Protein 5UEL (pdb70)

Structure (mmCIF, N/CA/C/O backbone):
data_5UEL
#
_entry.id   5UEL
#
_cell.length_a   60.218
_cell.length_b   82.499
_cell.length_c   117.211
_cell.angle_alpha   90.00
_cell.angle_beta   90.00
_cell.angle_gamma   90.00
#
_symmetry.space_group_name_H-M   'P 21 21 21'
#
loop_
_entity.id
_entity.type
_entity.pdbx_description
1 polymer '354NC102 Fab Heavy Chain'
2 polymer '354NC102 Fab Light Chain'
3 non-polymer 'SULFATE ION'
4 water water
#
loop_
_atom_site.group_PDB
_atom_site.id
_atom_site.type_symbol
_atom_site.label_atom_id
_atom_site.label_alt_id
_atom_site.label_comp_id
_atom_site.label_asym_id
_atom_site.label_entity_id
_atom_site.label_seq_id
_atom_site.pdbx_PDB_ins_code
_atom_site.Cartn_x
_atom_site.Cartn_y
_atom_site.Cartn_z
_atom_site.occupancy
_atom_site.B_iso_or_equiv
_atom_site.auth_seq_id
_atom_site.auth_comp_id
_atom_site.auth_asym_id
_atom_site.auth_atom_id
_atom_site.pdbx_PDB_model_num
ATOM 1 N N . GLN A 1 1 ? -23.590 17.337 -19.289 1.00 41.30 1 GLN H N 1
ATOM 2 C CA . GLN A 1 1 ? -22.434 17.030 -20.115 1.00 31.03 1 GLN H CA 1
ATOM 3 C C . GLN A 1 1 ? -21.442 18.198 -20.134 1.00 24.82 1 GLN H C 1
ATOM 4 O O . GLN A 1 1 ? -20.904 18.545 -21.180 1.00 25.05 1 GLN H O 1
ATOM 10 N N . VAL A 1 2 ? -21.327 18.752 -18.947 1.00 21.45 2 VAL H N 1
ATOM 11 C CA . VAL A 1 2 ? -20.252 19.729 -18.768 1.00 21.39 2 VAL H CA 1
ATOM 12 C C . VAL A 1 2 ? -18.935 18.980 -18.693 1.00 18.78 2 VAL H C 1
ATOM 13 O O . VAL A 1 2 ? -18.752 18.151 -17.808 1.00 19.41 2 VAL H O 1
ATOM 17 N N . ARG A 1 3 ? -18.018 19.258 -19.617 1.00 15.79 3 ARG H N 1
ATOM 18 C CA . ARG A 1 3 ? -16.787 18.482 -19.658 1.00 16.22 3 ARG H CA 1
ATOM 19 C C . ARG A 1 3 ? -15.664 19.223 -20.355 1.00 15.45 3 ARG H C 1
ATOM 20 O O . ARG A 1 3 ? -15.884 20.166 -21.115 1.00 15.56 3 ARG H O 1
ATOM 28 N N . LEU A 1 4 ? -14.451 18.775 -20.058 1.00 11.56 4 LEU H N 1
ATOM 29 C CA . LEU A 1 4 ? -13.241 19.234 -20.725 1.00 10.83 4 LEU H CA 1
ATOM 30 C C . LEU A 1 4 ? -12.566 18.002 -21.289 1.00 11.05 4 LEU H C 1
ATOM 31 O O . LEU A 1 4 ? -12.318 17.052 -20.546 1.00 14.80 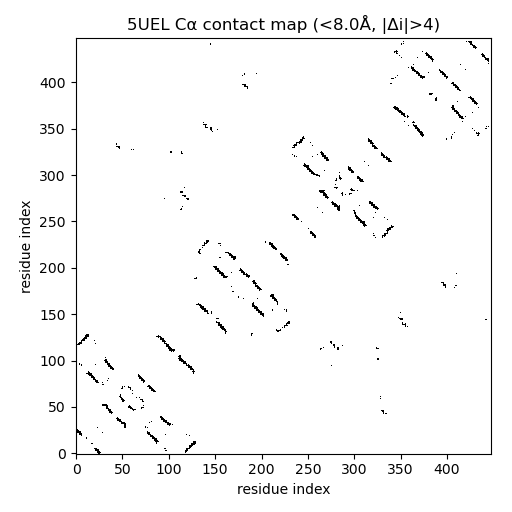4 LEU H O 1
ATOM 36 N N . VAL A 1 5 ? -12.279 18.012 -22.588 1.00 10.51 5 VAL H N 1
ATOM 37 C CA . VAL A 1 5 ? -11.697 16.844 -23.256 1.00 11.03 5 VAL H CA 1
ATOM 38 C C . VAL A 1 5 ? -10.326 17.210 -23.801 1.00 12.63 5 VAL H C 1
ATOM 39 O O . VAL A 1 5 ? -10.196 18.129 -24.604 1.00 12.10 5 VAL H O 1
ATOM 43 N N . GLN A 1 6 ? -9.303 16.499 -23.336 1.00 12.41 6 GLN H N 1
ATOM 44 C CA . GLN A 1 6 ? -7.927 16.785 -23.713 1.00 11.15 6 GLN H CA 1
ATOM 45 C C . GLN A 1 6 ? -7.429 15.888 -24.829 1.00 12.26 6 GLN H C 1
ATOM 46 O O . GLN A 1 6 ? -7.994 14.818 -25.101 1.00 14.22 6 GLN H O 1
ATOM 52 N N . SER A 1 7 ? -6.357 16.334 -25.469 1.00 11.07 7 SER H N 1
ATOM 53 C CA . SER A 1 7 ? -5.725 15.555 -26.527 1.00 13.16 7 SER H CA 1
ATOM 54 C C . SER A 1 7 ? -5.008 14.321 -25.964 1.00 13.12 7 SER H C 1
ATOM 55 O O . SER A 1 7 ? -4.809 14.189 -24.755 1.00 12.18 7 SER H O 1
ATOM 58 N N . GLY A 1 8 ? -4.610 13.414 -26.847 1.00 14.07 8 GLY H N 1
ATOM 59 C CA . GLY A 1 8 ? -4.037 12.157 -26.410 1.00 15.21 8 GLY H CA 1
ATOM 60 C C . GLY A 1 8 ? -2.606 12.263 -25.925 1.00 14.19 8 GLY H C 1
ATOM 61 O O . GLY A 1 8 ? -1.911 13.249 -26.188 1.00 13.79 8 GLY H O 1
ATOM 62 N N . GLY A 1 9 ? -2.155 11.222 -25.223 1.00 15.30 9 GLY H N 1
ATOM 63 C CA . GLY A 1 9 ? -0.802 11.182 -24.702 1.00 14.90 9 GLY H CA 1
ATOM 64 C C . GLY A 1 9 ? 0.228 11.120 -25.817 1.00 15.09 9 GLY H C 1
ATOM 65 O O . GLY A 1 9 ? -0.075 10.684 -26.933 1.00 14.90 9 GLY H O 1
ATOM 66 N N . GLN A 1 10 ? 1.441 11.576 -25.513 1.00 13.94 10 GLN H N 1
ATOM 67 C CA . GLN A 1 10 ? 2.508 11.694 -26.505 1.00 15.81 10 GLN H CA 1
ATOM 68 C C . GLN A 1 10 ? 3.861 11.338 -25.903 1.00 14.76 10 GLN H C 1
ATOM 69 O O . GLN A 1 10 ? 4.116 11.633 -24.733 1.00 14.90 10 GLN H O 1
ATOM 75 N N . VAL A 1 11 ? 4.717 10.687 -26.698 1.00 14.02 11 VAL H N 1
ATOM 76 C CA . VAL A 1 11 ? 6.141 10.584 -26.380 1.00 13.71 11 VAL H CA 1
ATOM 77 C C . VAL A 1 11 ? 6.903 11.638 -27.175 1.00 17.50 11 VAL H C 1
ATOM 78 O O . VAL A 1 11 ? 6.733 11.746 -28.394 1.00 17.95 11 VAL H O 1
ATOM 82 N N . LYS A 1 12 ? 7.722 12.423 -26.481 1.00 14.51 12 LYS H N 1
ATOM 83 C CA . LYS A 1 12 ? 8.513 13.484 -27.109 1.00 15.01 12 LYS H CA 1
ATOM 84 C C . LYS A 1 12 ? 9.995 13.349 -26.785 1.00 16.73 12 LYS H C 1
ATOM 85 O O . LYS A 1 12 ? 10.361 12.916 -25.696 1.00 17.11 12 LYS H O 1
ATOM 91 N N . LYS A 1 13 ? 10.848 13.739 -27.730 1.00 17.18 13 LYS H N 1
ATOM 92 C CA . LYS A 1 13 ? 12.284 13.800 -27.478 1.00 18.10 13 LYS H CA 1
ATOM 93 C C . LYS A 1 13 ? 12.653 15.013 -26.629 1.00 18.16 13 LYS H C 1
ATOM 94 O O . LYS A 1 13 ? 12.004 16.056 -26.723 1.00 18.51 13 LYS H O 1
ATOM 100 N N . PRO A 1 14 ? 13.702 14.885 -25.801 1.00 17.37 14 PRO H N 1
ATOM 101 C CA . PRO A 1 14 ? 14.235 16.056 -25.103 1.00 17.65 14 PRO H CA 1
ATOM 102 C C . PRO A 1 14 ? 14.528 17.167 -26.101 1.00 22.17 14 PRO H C 1
ATOM 103 O O . PRO A 1 14 ? 15.019 16.886 -27.199 1.00 20.39 14 PRO H O 1
ATOM 107 N N . GLY A 1 15 ? 14.179 18.398 -25.743 1.00 18.75 15 GLY H N 1
ATOM 108 C CA . GLY A 1 15 ? 14.395 19.538 -26.616 1.00 22.66 15 GLY H CA 1
ATOM 109 C C . GLY A 1 15 ? 13.246 19.864 -27.555 1.00 19.87 15 GLY H C 1
ATOM 110 O O . GLY A 1 15 ? 13.206 20.961 -28.128 1.00 21.30 15 GLY H O 1
ATOM 111 N N . ALA A 1 16 ? 12.320 18.921 -27.725 1.00 18.63 16 ALA H N 1
ATOM 112 C CA . ALA A 1 16 ? 11.178 19.121 -28.610 1.00 16.95 16 ALA H CA 1
ATOM 113 C C . ALA A 1 16 ? 10.120 19.988 -27.935 1.00 17.18 16 ALA H C 1
ATOM 114 O O . ALA A 1 16 ? 10.291 20.411 -26.791 1.00 17.84 16 ALA H O 1
ATOM 116 N N . SER A 1 17 ? 9.055 20.274 -28.676 1.00 17.16 17 SER H N 1
ATOM 117 C CA . SER A 1 17 ? 7.908 21.001 -28.143 1.00 17.43 17 SER H CA 1
ATOM 118 C C . SER A 1 17 ? 6.661 20.141 -28.246 1.00 17.69 17 SER H C 1
ATOM 119 O O . SER A 1 17 ? 6.563 19.260 -29.101 1.00 19.70 17 SER H O 1
ATOM 122 N N . VAL A 1 18 ? 5.693 20.403 -27.377 1.00 14.11 18 VAL H N 1
ATOM 123 C CA . VAL A 1 18 ? 4.437 19.682 -27.439 1.00 13.92 18 VAL H CA 1
ATOM 124 C C . VAL A 1 18 ? 3.304 20.640 -27.132 1.00 14.68 18 VAL H C 1
ATOM 125 O O . VAL A 1 18 ? 3.449 21.537 -26.298 1.00 15.20 18 VAL H O 1
ATOM 129 N N . THR A 1 19 ? 2.188 20.457 -27.826 1.00 16.13 19 THR H N 1
ATOM 130 C CA . THR A 1 19 ? 0.986 21.238 -27.566 1.00 12.75 19 THR H CA 1
ATOM 131 C C . THR A 1 19 ? -0.139 20.316 -27.105 1.00 14.09 19 THR H C 1
ATOM 132 O O . THR A 1 19 ? -0.447 19.311 -27.756 1.00 18.34 19 THR H O 1
ATOM 136 N N . VAL A 1 20 ? -0.737 20.652 -25.968 1.00 12.14 20 VAL H N 1
ATOM 137 C CA . VAL A 1 20 ? -1.857 19.889 -25.433 1.00 13.03 20 VAL H CA 1
ATOM 138 C C . VAL A 1 20 ? -3.112 20.740 -25.582 1.00 12.71 20 VAL H C 1
ATOM 139 O O . VAL A 1 20 ? -3.092 21.924 -25.267 1.00 13.73 20 VAL H O 1
ATOM 143 N N . SER A 1 21 ? -4.193 20.151 -26.087 1.00 10.63 21 SER H N 1
ATOM 144 C CA . SER A 1 21 ? -5.456 20.868 -26.226 1.00 13.33 21 SER H CA 1
ATOM 145 C C . SER A 1 21 ? -6.443 20.473 -25.124 1.00 13.39 21 SER H C 1
ATOM 146 O O . SER A 1 21 ? -6.340 19.397 -24.524 1.00 13.97 21 SER H O 1
ATOM 149 N N . CYS A 1 22 ? -7.405 21.355 -24.890 1.00 10.70 22 CYS H N 1
ATOM 150 C CA . CYS A 1 22 ? -8.419 21.205 -23.859 1.00 10.85 22 CYS H CA 1
ATOM 151 C C . CYS A 1 22 ? -9.718 21.774 -24.416 1.00 13.28 22 CYS H C 1
ATOM 152 O O . CYS A 1 22 ? -9.905 22.991 -24.431 1.00 13.86 22 CYS H O 1
ATOM 155 N N . GLU A 1 23 ? -10.593 20.899 -24.912 1.00 10.65 23 GLU H N 1
ATOM 156 C CA . GLU A 1 23 ? -11.829 21.358 -25.546 1.00 11.77 23 GLU H CA 1
ATOM 157 C C . GLU A 1 23 ? -12.979 21.373 -24.556 1.00 13.79 23 GLU H C 1
ATOM 158 O O . GLU A 1 23 ? -13.253 20.374 -23.886 1.00 14.48 23 GLU H O 1
ATOM 164 N N . ALA A 1 24 ? -13.659 22.511 -24.489 1.00 13.39 24 ALA H N 1
ATOM 165 C CA . ALA A 1 24 ? -14.756 22.703 -23.550 1.00 13.52 24 ALA H CA 1
ATOM 166 C C . ALA A 1 24 ? -16.099 22.351 -24.175 1.00 18.73 24 ALA H C 1
ATOM 167 O O . ALA A 1 24 ? -16.409 22.788 -25.283 1.00 20.79 24 ALA H O 1
ATOM 169 N N . ASP A 1 25 ? -16.892 21.566 -23.460 1.00 16.73 25 ASP H N 1
ATOM 170 C CA . ASP A 1 25 ? -18.216 21.180 -23.947 1.00 23.02 25 ASP H CA 1
ATOM 171 C C . ASP A 1 25 ? -19.261 21.383 -22.863 1.00 20.43 25 ASP H C 1
ATOM 172 O O . ASP A 1 25 ? -18.988 21.179 -21.681 1.00 17.10 25 ASP H O 1
ATOM 177 N N . GLY A 1 26 ? -20.471 21.764 -23.260 1.00 20.53 26 GLY H N 1
ATOM 178 C CA . GLY A 1 26 ? -21.574 21.775 -22.320 1.00 21.13 26 GLY H CA 1
ATOM 179 C C . GLY A 1 26 ? -21.711 22.961 -21.382 1.00 23.47 26 GLY H C 1
ATOM 180 O O . GLY A 1 26 ? -22.536 22.930 -20.469 1.00 21.26 26 GLY H O 1
ATOM 181 N N . TYR A 1 27 ? -20.916 24.009 -21.590 1.00 17.24 27 TYR H N 1
ATOM 182 C CA . TYR A 1 27 ? -21.060 25.224 -20.796 1.00 19.84 27 TYR H CA 1
ATOM 183 C C . TYR A 1 27 ? -20.614 26.415 -21.628 1.00 19.03 27 TYR H C 1
ATOM 184 O O . TYR A 1 27 ? -20.069 26.235 -22.709 1.00 19.71 27 TYR H O 1
ATOM 193 N N . ASP A 1 28 ? -20.870 27.623 -21.134 1.00 16.35 28 ASP H N 1
ATOM 194 C CA . ASP A 1 28 ? -20.477 28.844 -21.834 1.00 17.89 28 ASP H CA 1
ATOM 195 C C . ASP A 1 28 ? -18.987 29.112 -21.640 1.00 17.33 28 ASP H C 1
ATOM 196 O O . ASP A 1 28 ? -18.571 29.619 -20.593 1.00 15.22 28 ASP H O 1
ATOM 201 N N . PHE A 1 29 ? -18.198 28.767 -22.656 1.00 16.96 29 PHE H N 1
ATOM 202 C CA . PHE A 1 29 ? -16.737 28.849 -22.605 1.00 15.30 29 PHE H CA 1
ATOM 203 C C . PHE A 1 29 ? -16.180 30.193 -22.091 1.00 14.30 29 PHE H C 1
ATOM 204 O O . PHE A 1 29 ? -15.271 30.204 -21.264 1.00 14.11 29 PHE H O 1
ATOM 212 N N . PRO A 1 30 ? -16.724 31.332 -22.547 1.00 15.24 30 PRO H N 1
ATOM 213 C CA . PRO A 1 30 ? -16.116 32.587 -22.081 1.00 13.53 30 PRO H CA 1
ATOM 214 C C . PRO A 1 30 ? -16.379 32.941 -20.621 1.00 14.63 30 PRO H C 1
ATOM 215 O O . PRO A 1 30 ? -15.864 33.962 -20.158 1.00 18.87 30 PRO H O 1
ATOM 219 N N . ASP A 1 31 ? -17.174 32.148 -19.911 1.00 14.42 31 ASP H N 1
ATOM 220 C CA . ASP A 1 31 ? -17.531 32.491 -18.539 1.00 15.70 31 ASP H CA 1
ATOM 221 C C . ASP A 1 31 ? -16.552 31.930 -17.514 1.00 14.51 31 ASP H C 1
ATOM 222 O O . ASP A 1 31 ? -16.706 32.187 -16.323 1.00 13.73 31 ASP H O 1
ATOM 227 N N . TYR A 1 32 ? -15.562 31.158 -17.958 1.00 11.91 32 TYR H N 1
ATOM 228 C CA . TYR A 1 32 ? -14.610 30.555 -17.011 1.00 11.09 32 TYR H CA 1
ATOM 229 C C . TYR A 1 32 ? -13.176 30.646 -17.491 1.00 11.76 32 TYR H C 1
ATOM 230 O O . TYR A 1 32 ? -12.889 30.375 -18.654 1.00 13.57 32 TYR H O 1
ATOM 239 N N . TYR A 1 33 ? -12.266 30.994 -16.585 1.00 10.89 33 TYR H N 1
ATOM 240 C CA . TYR A 1 33 ? -10.842 30.857 -16.893 1.00 9.45 33 TYR H CA 1
ATOM 241 C C . TYR A 1 33 ? -10.462 29.386 -17.023 1.00 10.23 33 TYR H C 1
ATOM 242 O O . TYR A 1 33 ? -11.181 28.499 -16.556 1.00 10.43 33 TYR H O 1
ATOM 251 N N . ILE A 1 34 ? -9.323 29.134 -17.656 1.00 8.97 34 ILE H N 1
ATOM 252 C CA . ILE A 1 34 ? -8.796 27.772 -17.751 1.00 9.07 34 ILE H CA 1
ATOM 253 C C . ILE A 1 34 ? -7.405 27.720 -17.135 1.00 10.68 34 ILE H C 1
ATOM 254 O O . ILE A 1 34 ? -6.550 28.551 -17.464 1.00 11.70 34 ILE H O 1
ATOM 259 N N . HIS A 1 35 ? -7.188 26.752 -16.244 1.00 8.07 35 HIS H N 1
ATOM 260 C CA . HIS A 1 35 ? -5.873 26.511 -15.655 1.00 10.29 35 HIS H CA 1
ATOM 261 C C . HIS A 1 35 ? -5.199 25.312 -16.280 1.00 9.68 35 HIS H C 1
ATOM 262 O O . HIS A 1 35 ? -5.868 24.391 -16.730 1.00 9.14 35 HIS H O 1
ATOM 269 N N . TRP A 1 36 ? -3.871 25.303 -16.233 1.00 9.29 36 TRP H N 1
ATOM 270 C CA . TRP A 1 36 ? -3.107 24.091 -16.505 1.00 10.06 36 TRP H CA 1
ATOM 271 C C . TRP A 1 36 ? -2.338 23.679 -15.250 1.00 9.19 36 TRP H C 1
ATOM 272 O O . TRP A 1 36 ? -1.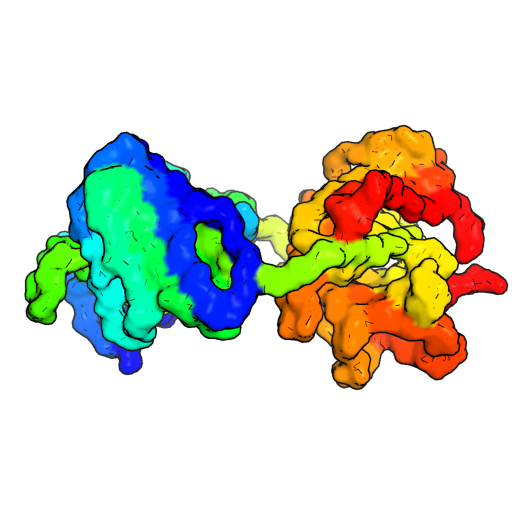714 24.505 -14.583 1.00 10.35 36 TRP H O 1
ATOM 283 N N . VAL A 1 37 ? -2.408 22.385 -14.952 1.00 8.57 37 VAL H N 1
ATOM 284 C CA . VAL A 1 37 ? -1.834 21.770 -13.754 1.00 9.21 37 VAL H CA 1
ATOM 285 C C . VAL A 1 37 ? -1.131 20.493 -14.188 1.00 12.78 37 VAL H C 1
ATOM 286 O O . VAL A 1 37 ? -1.612 19.811 -15.094 1.00 16.64 37 VAL H O 1
ATOM 290 N N . ARG A 1 38 ? 0.005 20.149 -13.589 1.00 11.57 38 ARG H N 1
ATOM 291 C CA . ARG A 1 38 ? 0.551 18.823 -13.889 1.00 10.18 38 ARG H CA 1
ATOM 292 C C . ARG A 1 38 ? 0.884 18.047 -12.630 1.00 13.24 38 ARG H C 1
ATOM 293 O O . ARG A 1 38 ? 1.006 18.612 -11.548 1.00 12.99 38 ARG H O 1
ATOM 301 N N . GLN A 1 39 ? 1.000 16.737 -12.781 1.00 11.88 39 GLN H N 1
ATOM 302 C CA . GLN A 1 39 ? 1.479 15.912 -11.677 1.00 14.07 39 GLN H CA 1
ATOM 303 C C . GLN A 1 39 ? 2.456 14.883 -12.216 1.00 15.36 39 GLN H C 1
ATOM 304 O O . GLN A 1 39 ? 2.101 14.039 -13.047 1.00 16.00 39 GLN H O 1
ATOM 310 N N . ALA A 1 40 ? 3.695 14.993 -11.745 1.00 16.47 40 ALA H N 1
ATOM 311 C CA . ALA A 1 40 ? 4.791 14.117 -12.161 1.00 18.82 40 ALA H CA 1
ATOM 312 C C . ALA A 1 40 ? 4.873 12.936 -11.209 1.00 19.49 40 ALA H C 1
ATOM 313 O O . ALA A 1 40 ? 4.400 13.026 -10.075 1.00 19.80 40 ALA H O 1
ATOM 315 N N . PRO A 1 41 ? 5.451 11.811 -11.670 1.00 24.08 41 PRO H N 1
ATOM 316 C CA . PRO A 1 41 ? 5.611 10.645 -10.795 1.00 26.69 41 PRO H CA 1
ATOM 317 C C . PRO A 1 41 ? 6.259 11.006 -9.460 1.00 23.49 41 PRO H C 1
ATOM 318 O O . PRO A 1 41 ? 7.294 11.671 -9.446 1.00 25.78 41 PRO H O 1
ATOM 322 N N . GLY A 1 42 ? 5.626 10.613 -8.359 1.00 23.97 42 GLY H N 1
ATOM 323 C CA . GLY A 1 42 ? 6.205 10.799 -7.039 1.00 26.49 42 GLY H CA 1
ATOM 324 C C . GLY A 1 42 ? 6.148 12.215 -6.492 1.00 25.97 42 GLY H C 1
ATOM 325 O O . GLY A 1 42 ? 6.743 12.504 -5.454 1.00 26.96 42 GLY H O 1
ATOM 326 N N . ARG A 1 43 ? 5.436 13.103 -7.183 1.00 21.67 43 ARG H N 1
ATOM 327 C CA . ARG A 1 43 ? 5.304 14.480 -6.721 1.00 20.18 43 ARG H CA 1
ATOM 328 C C . ARG A 1 43 ? 3.835 14.890 -6.623 1.00 21.58 43 ARG H C 1
ATOM 329 O O . ARG A 1 43 ? 2.951 14.210 -7.141 1.00 20.74 43 ARG H O 1
ATOM 337 N N . GLY A 1 44 ? 3.577 16.001 -5.945 1.00 20.05 44 GLY H N 1
ATOM 338 C CA . GLY A 1 44 ? 2.221 16.498 -5.808 1.00 21.26 44 GLY H CA 1
ATOM 339 C C . GLY A 1 44 ? 1.859 17.365 -7.000 1.00 16.44 44 GLY H C 1
ATOM 340 O O . GLY A 1 44 ? 2.717 17.678 -7.814 1.00 16.66 44 GLY H O 1
ATOM 341 N N . PRO A 1 45 ? 0.586 17.755 -7.102 1.00 16.61 45 PRO H N 1
ATOM 342 C CA . PRO A 1 45 ? 0.138 18.591 -8.219 1.00 15.31 45 PRO H CA 1
ATOM 343 C C . PRO A 1 45 ? 0.804 19.957 -8.222 1.00 14.00 45 PRO H C 1
ATOM 344 O O . PRO A 1 45 ? 1.071 20.534 -7.159 1.00 15.92 45 PRO H O 1
ATOM 348 N N . GLU A 1 46 ? 1.088 20.449 -9.427 1.00 13.31 46 GLU H N 1
ATOM 349 C CA . GLU A 1 46 ? 1.770 21.716 -9.634 1.00 13.47 46 GLU H CA 1
ATOM 350 C C . GLU A 1 46 ? 0.963 22.612 -10.571 1.00 12.72 46 GLU H C 1
ATOM 351 O O . GLU A 1 46 ? 0.716 22.240 -11.718 1.00 12.73 46 GLU H O 1
ATOM 357 N N . TRP A 1 47 ? 0.559 23.786 -10.093 1.00 11.14 47 TRP H N 1
ATOM 358 C CA . TRP A 1 47 ? -0.086 24.768 -10.948 1.00 9.50 47 TRP H CA 1
ATOM 359 C C . TRP A 1 47 ? 0.926 25.366 -11.933 1.00 12.98 47 TRP H C 1
ATOM 360 O O . TRP A 1 47 ? 2.005 25.818 -11.531 1.00 13.32 47 TRP H O 1
ATOM 371 N N . LEU A 1 48 ? 0.578 25.377 -13.218 1.00 9.88 48 LEU H N 1
ATOM 372 C CA . LEU A 1 48 ? 1.490 25.880 -14.255 1.00 12.19 48 LEU H CA 1
ATOM 373 C C . LEU A 1 48 ? 1.122 27.257 -14.784 1.00 12.66 48 LEU H C 1
ATOM 374 O O . LEU A 1 48 ? 1.998 28.028 -15.172 1.00 13.04 48 LEU H O 1
ATOM 379 N N . GLY A 1 49 ? -0.169 27.564 -14.823 1.00 10.92 49 GLY H N 1
ATOM 380 C CA . GLY A 1 49 ? -0.590 28.846 -15.353 1.00 11.02 49 GLY H CA 1
ATOM 381 C C . GLY A 1 49 ? -2.081 28.890 -15.603 1.00 11.16 49 GLY H C 1
ATOM 382 O O . GLY A 1 49 ? -2.762 27.882 -15.452 1.00 11.42 49 GLY H O 1
ATOM 383 N N . LEU A 1 50 ? -2.586 30.058 -15.971 1.00 9.15 50 LEU H N 1
ATOM 384 C CA . LEU A 1 50 ? -3.986 30.150 -16.365 1.00 10.01 50 LEU H CA 1
ATOM 385 C C . LEU A 1 50 ? -4.136 31.023 -17.599 1.00 10.79 50 LEU H C 1
ATOM 386 O O . LEU A 1 50 ? -3.238 31.794 -17.952 1.00 10.94 50 LEU H O 1
ATOM 391 N N . ILE A 1 51 ? -5.292 30.888 -18.239 1.00 10.20 51 ILE H N 1
ATOM 392 C CA . ILE A 1 51 ? -5.665 31.709 -19.386 1.00 10.28 51 ILE H CA 1
ATOM 393 C C . ILE A 1 51 ? -6.906 32.509 -19.011 1.00 11.87 51 ILE H C 1
ATOM 394 O O . ILE A 1 51 ? -7.893 31.930 -18.548 1.00 11.11 51 ILE H O 1
ATOM 399 N N . LYS A 1 52 ? -6.868 33.823 -19.222 1.00 11.92 52 LYS H N 1
ATOM 400 C CA . LYS A 1 52 ? -7.989 34.682 -18.825 1.00 11.15 52 LYS H CA 1
ATOM 401 C C . LYS A 1 52 ? -9.126 34.669 -19.849 1.00 13.59 52 LYS H C 1
ATOM 402 O O . LYS A 1 52 ? -9.466 35.705 -20.440 1.00 14.03 52 LYS H O 1
ATOM 408 N N . VAL A 1 53 ? -9.715 33.496 -20.056 1.00 10.64 53 VAL H N 1
ATOM 409 C CA . VAL A 1 53 ? -10.805 33.345 -21.016 1.00 13.43 53 VAL H CA 1
ATOM 410 C C . VAL A 1 53 ? -11.990 34.232 -20.615 1.00 14.97 53 VAL H C 1
ATOM 411 O O . VAL A 1 53 ? -12.470 34.179 -19.471 1.00 16.74 53 VAL H O 1
ATOM 415 N N . GLY A 1 54 ? -12.457 35.049 -21.548 1.00 14.94 54 GLY H N 1
ATOM 416 C CA . GLY A 1 54 ? -13.553 35.957 -21.250 1.00 13.79 54 GLY H CA 1
ATOM 417 C C . GLY A 1 54 ? -13.098 37.334 -20.812 1.00 20.63 54 GLY H C 1
ATOM 418 O O . GLY A 1 54 ? -13.887 38.274 -20.823 1.00 22.70 54 GLY H O 1
ATOM 419 N N . HIS A 1 55 ? -11.830 37.452 -20.425 1.00 17.36 55 HIS H N 1
ATOM 420 C CA . HIS A 1 55 ? -11.236 38.737 -20.056 1.00 20.28 55 HIS H CA 1
ATOM 421 C C . HIS A 1 55 ? -10.011 39.068 -20.891 1.00 21.05 55 HIS H C 1
ATOM 422 O O . HIS A 1 55 ? -9.040 39.633 -20.378 1.00 19.42 55 HIS H O 1
ATOM 429 N N . GLY A 1 56 ? -10.045 38.715 -22.170 1.00 15.51 56 GLY H N 1
ATOM 430 C CA . GLY A 1 56 ? -8.986 39.114 -23.077 1.00 16.83 56 GLY H CA 1
ATOM 431 C C . GLY A 1 56 ? -8.017 38.032 -23.499 1.00 15.92 56 GLY H C 1
ATOM 432 O O . GLY A 1 56 ? -7.267 38.206 -24.460 1.00 17.72 56 GLY H O 1
ATOM 433 N N . GLY A 1 57 ? -8.011 36.919 -22.769 1.00 15.18 57 GLY H N 1
ATOM 434 C CA . GLY A 1 57 ? -7.216 35.765 -23.162 1.00 12.66 57 GLY H CA 1
ATOM 435 C C . GLY A 1 57 ? -5.732 35.771 -22.827 1.00 13.68 57 GLY H C 1
ATOM 436 O O . GLY A 1 57 ? -5.000 34.869 -23.236 1.00 15.64 57 GLY H O 1
ATOM 437 N N . ALA A 1 58 ? -5.268 36.768 -22.079 1.00 13.37 58 ALA H N 1
ATOM 438 C CA . ALA A 1 58 ? -3.864 36.761 -21.679 1.00 12.21 58 ALA H CA 1
ATOM 439 C C . ALA A 1 58 ? -3.608 35.616 -20.718 1.00 12.65 58 ALA H C 1
ATOM 440 O O . ALA A 1 58 ? -4.529 35.133 -20.046 1.00 13.77 58 ALA H O 1
ATOM 442 N N . ALA A 1 59 ? -2.355 35.175 -20.669 1.00 13.12 59 ALA H N 1
ATOM 443 C CA . ALA A 1 59 ? -1.968 34.095 -19.772 1.00 12.72 59 ALA H CA 1
ATOM 444 C C . ALA A 1 59 ? -1.106 34.595 -18.629 1.00 14.84 59 ALA H C 1
ATOM 445 O O . ALA A 1 59 ? -0.396 35.597 -18.746 1.00 14.93 59 ALA H O 1
ATOM 447 N N . ILE A 1 60 ? -1.194 33.884 -17.513 1.00 11.53 60 ILE H N 1
ATOM 448 C CA . ILE A 1 60 ? -0.304 34.087 -16.376 1.00 13.92 60 ILE H CA 1
ATOM 449 C C . ILE A 1 60 ? 0.409 32.772 -16.142 1.00 14.16 60 ILE H C 1
ATOM 450 O O . ILE A 1 60 ? -0.249 31.740 -16.074 1.00 13.73 60 ILE H O 1
ATOM 455 N N . TYR A 1 61 ? 1.740 32.799 -16.029 1.00 14.90 61 TYR H N 1
ATOM 456 C CA . TYR A 1 61 ? 2.518 31.573 -15.859 1.00 13.93 61 TYR H CA 1
ATOM 457 C C . TYR A 1 61 ? 3.188 31.468 -14.489 1.00 16.27 61 TYR H C 1
ATOM 458 O O . TYR A 1 61 ? 3.603 32.471 -13.907 1.00 18.57 61 TYR H O 1
ATOM 467 N N . ALA A 1 62 ? 3.297 30.246 -13.990 1.00 14.99 62 ALA H N 1
ATOM 468 C CA . ALA A 1 62 ? 4.125 29.973 -12.819 1.00 16.80 62 ALA H CA 1
ATOM 469 C C . ALA A 1 62 ? 5.598 30.145 -13.194 1.00 19.05 62 ALA H C 1
ATOM 470 O O . ALA A 1 62 ? 5.980 29.937 -14.338 1.00 18.37 62 ALA H O 1
ATOM 472 N N . PRO A 1 63 ? 6.434 30.517 -12.219 1.00 18.66 63 PRO H N 1
ATOM 473 C CA . PRO A 1 63 ? 7.846 30.794 -12.532 1.00 18.08 63 PRO H CA 1
ATOM 474 C C . PRO A 1 63 ? 8.657 29.597 -13.034 1.00 19.87 63 PRO H C 1
ATOM 475 O O . PRO A 1 63 ? 9.571 29.816 -13.834 1.00 20.02 63 PRO H O 1
ATOM 479 N N . ASN A 1 64 ? 8.359 28.374 -12.586 1.00 20.09 64 ASN H N 1
ATOM 480 C CA . ASN A 1 64 ? 9.203 27.233 -12.964 1.00 19.54 64 ASN H CA 1
ATOM 481 C C . ASN A 1 64 ? 9.342 27.065 -14.489 1.00 24.87 64 ASN H C 1
ATOM 482 O O . ASN A 1 64 ? 10.440 26.822 -14.990 1.00 27.10 64 ASN H O 1
ATOM 487 N N . LEU A 1 65 ? 8.244 27.209 -15.225 1.00 20.94 65 LEU H N 1
ATOM 488 C CA . LEU A 1 65 ? 8.273 26.981 -16.672 1.00 23.71 65 LEU H CA 1
ATOM 489 C C . LEU A 1 65 ? 8.309 28.277 -17.482 1.00 24.55 65 LEU H C 1
ATOM 490 O O . LEU A 1 65 ? 8.351 28.245 -18.717 1.00 23.88 65 LEU H O 1
ATOM 495 N N . ARG A 1 66 ? 8.292 29.413 -16.793 1.00 23.92 66 ARG H N 1
ATOM 496 C CA . ARG A 1 66 ? 8.275 30.710 -17.469 1.00 24.82 66 ARG H CA 1
ATOM 497 C C . ARG A 1 66 ? 9.446 30.854 -18.436 1.00 27.15 66 ARG H C 1
ATOM 498 O O . ARG A 1 66 ? 10.585 30.538 -18.096 1.00 29.60 66 ARG H O 1
ATOM 500 N N . GLY A 1 67 ? 9.154 31.312 -19.650 1.00 24.37 67 GLY H N 1
ATOM 501 C CA . GLY A 1 67 ? 10.170 31.427 -20.678 1.00 22.79 67 GLY H CA 1
ATOM 502 C C . GLY A 1 67 ? 10.107 30.319 -21.712 1.00 25.89 67 GLY H C 1
ATOM 503 O O . GLY A 1 67 ? 10.671 30.447 -22.804 1.00 23.46 67 GLY H O 1
ATOM 504 N N . ARG A 1 68 ? 9.433 29.218 -21.385 1.00 20.39 68 ARG H N 1
ATOM 505 C CA . ARG A 1 68 ? 9.300 28.149 -22.376 1.00 22.68 68 ARG H CA 1
ATOM 506 C C . ARG A 1 68 ? 7.911 27.520 -22.391 1.00 21.20 68 ARG H C 1
ATOM 507 O O . ARG A 1 68 ? 7.724 26.411 -22.886 1.00 18.85 68 ARG H O 1
ATOM 515 N N . VAL A 1 69 ? 6.931 28.251 -21.877 1.00 19.25 69 VAL H N 1
ATOM 516 C CA . VAL A 1 69 ? 5.554 27.778 -21.937 1.00 16.43 69 VAL H CA 1
ATOM 517 C C . VAL A 1 69 ? 4.672 28.874 -22.517 1.00 18.63 69 VAL H C 1
ATOM 518 O O . VAL A 1 69 ? 4.916 30.064 -22.302 1.00 19.39 69 VAL H O 1
ATOM 522 N N . SER A 1 70 ? 3.671 28.462 -23.285 1.00 14.99 70 SER H N 1
ATOM 523 C CA . SER A 1 70 ? 2.699 29.374 -23.885 1.00 16.96 70 SER H CA 1
ATOM 524 C C . SER A 1 70 ? 1.306 28.791 -23.693 1.00 15.59 70 SER H C 1
ATOM 525 O O . SER A 1 70 ? 1.096 27.599 -23.902 1.00 16.41 70 SER H O 1
ATOM 528 N N . MET A 1 71 ? 0.359 29.626 -23.287 1.00 11.34 71 MET H N 1
ATOM 529 C CA . MET A 1 71 ? -1.018 29.181 -23.128 1.00 12.38 71 MET H CA 1
ATOM 530 C C . MET A 1 71 ? -1.942 30.143 -23.851 1.00 13.79 71 MET H C 1
ATOM 531 O O . MET A 1 71 ? -1.811 31.361 -23.705 1.00 15.22 71 MET H O 1
ATOM 536 N N . THR A 1 72 ? -2.863 29.592 -24.636 1.00 10.90 72 THR H N 1
ATOM 537 C CA . THR A 1 72 ? -3.787 30.386 -25.444 1.00 12.92 72 THR H CA 1
ATOM 538 C C . THR A 1 72 ? -5.178 29.768 -25.446 1.00 12.22 72 THR H C 1
ATOM 539 O O . THR A 1 72 ? -5.345 28.604 -25.108 1.00 12.03 72 THR H O 1
ATOM 543 N N . ARG A 1 73 ? -6.176 30.552 -25.838 1.00 14.07 73 ARG H N 1
ATOM 544 C CA . ARG A 1 73 ? -7.505 30.006 -26.081 1.00 14.25 73 ARG H CA 1
ATOM 545 C C . ARG A 1 73 ? -8.005 30.416 -27.458 1.00 14.07 73 ARG H C 1
ATOM 546 O O . ARG A 1 73 ? -7.568 31.427 -28.012 1.00 13.36 73 ARG H O 1
ATOM 554 N N . ASP A 1 74 ? -8.959 29.651 -27.975 1.00 11.92 74 ASP H N 1
ATOM 555 C CA . ASP A 1 74 ? -9.664 29.974 -29.213 1.00 13.69 74 ASP H CA 1
ATOM 556 C C . ASP A 1 74 ? -11.162 30.008 -28.882 1.00 13.74 74 ASP H C 1
ATOM 557 O O . ASP A 1 74 ? -11.777 28.969 -28.654 1.00 13.03 74 ASP H O 1
ATOM 562 N N . ILE A 1 75 ? -11.730 31.211 -28.821 1.00 13.08 75 ILE H N 1
ATOM 563 C CA . ILE A 1 75 ? -13.147 31.373 -28.515 1.00 12.65 75 ILE H CA 1
ATOM 564 C C . ILE A 1 75 ? -14.033 30.631 -29.521 1.00 13.71 75 ILE H C 1
ATOM 565 O O . ILE A 1 75 ? -14.990 29.961 -29.141 1.00 13.70 75 ILE H O 1
ATOM 570 N N . HIS A 1 76 ? -13.709 30.738 -30.811 1.00 12.86 76 HIS H N 1
ATOM 571 C CA . HIS A 1 76 ? -14.537 30.115 -31.839 1.00 14.05 76 HIS H CA 1
ATOM 572 C C . HIS A 1 76 ? -14.668 28.592 -31.696 1.00 16.25 76 HIS H C 1
ATOM 573 O O . HIS A 1 76 ? -15.746 28.026 -31.925 1.00 15.59 76 HIS H O 1
ATOM 580 N N . THR A 1 77 ? -13.580 27.925 -31.323 1.00 14.54 77 THR H N 1
ATOM 581 C CA . THR A 1 77 ? -13.606 26.473 -31.199 1.00 15.02 77 THR H CA 1
ATOM 582 C C . THR A 1 77 ? -13.713 26.007 -29.744 1.00 15.86 77 THR H C 1
ATOM 583 O O . THR A 1 77 ? -13.560 24.815 -29.470 1.00 14.22 77 THR H O 1
ATOM 587 N N . THR A 1 78 ? -13.984 26.954 -28.841 1.00 14.39 78 THR H N 1
ATOM 588 C CA . THR A 1 78 ? -14.049 26.715 -27.388 1.00 12.25 78 THR H CA 1
ATOM 589 C C . THR A 1 78 ? -12.979 25.731 -26.917 1.00 14.05 78 THR H C 1
ATOM 590 O O . THR A 1 78 ? -13.271 24.723 -26.257 1.00 12.73 78 THR H O 1
ATOM 594 N N . THR A 1 79 ? -11.729 26.040 -27.267 1.00 12.50 79 THR H N 1
ATOM 595 C CA . THR A 1 79 ? -10.610 25.188 -26.908 1.00 12.13 79 THR H CA 1
ATOM 596 C C . THR A 1 79 ? -9.480 26.024 -26.329 1.00 13.82 79 THR H C 1
ATOM 597 O O . THR A 1 79 ? -9.207 27.135 -26.793 1.00 12.19 79 THR H O 1
ATOM 601 N N . ALA A 1 80 ? -8.843 25.478 -25.295 1.00 12.20 80 ALA H N 1
ATOM 602 C CA . ALA A 1 80 ? -7.637 26.061 -24.716 1.00 10.85 80 ALA H CA 1
ATOM 603 C C . ALA A 1 80 ? -6.432 25.182 -25.004 1.00 11.36 80 ALA H C 1
ATOM 604 O O . ALA A 1 80 ? -6.567 23.983 -25.237 1.00 11.29 80 ALA H O 1
ATOM 606 N N . TYR A 1 81 ? -5.252 25.787 -24.954 1.00 10.22 81 TYR H N 1
ATOM 607 C CA . TYR A 1 81 ? -4.016 25.099 -25.303 1.00 11.46 81 TYR H CA 1
ATOM 608 C C . TYR A 1 81 ? -2.877 25.439 -24.376 1.00 11.53 81 TYR H C 1
ATOM 609 O O . TYR A 1 81 ? -2.797 26.546 -23.848 1.00 12.34 81 TYR H O 1
ATOM 618 N N . MET A 1 82 ? -1.975 24.481 -24.231 1.00 10.27 82 MET H N 1
ATOM 619 C CA . MET A 1 82 ? -0.700 24.701 -23.561 1.00 11.62 82 MET H CA 1
ATOM 620 C C . MET A 1 82 ? 0.387 24.189 -24.483 1.00 14.45 82 MET H C 1
ATOM 621 O O . MET A 1 82 ? 0.282 23.082 -24.986 1.00 13.31 82 MET H O 1
ATOM 626 N N . THR A 1 83 ? 1.411 25.002 -24.722 1.00 12.84 83 THR H N 1
ATOM 627 C CA . THR A 1 83 ? 2.577 24.549 -25.479 1.00 13.61 83 THR H CA 1
ATOM 628 C C . THR A 1 83 ? 3.822 24.643 -24.605 1.00 13.57 83 THR H C 1
ATOM 629 O O . THR A 1 83 ? 4.137 25.704 -24.070 1.00 13.76 83 THR H O 1
ATOM 633 N N . LEU A 1 84 ? 4.511 23.521 -24.420 1.00 13.82 84 LEU H N 1
ATOM 634 C CA . LEU A 1 84 ? 5.726 23.509 -23.621 1.00 14.97 84 LEU H CA 1
ATOM 635 C C . LEU A 1 84 ? 6.909 23.245 -24.546 1.00 17.13 84 LEU H C 1
ATOM 636 O O . LEU A 1 84 ? 6.920 22.250 -25.261 1.00 15.66 84 LEU H O 1
ATOM 641 N N . GLN A 1 85 ? 7.879 24.155 -24.553 1.00 17.37 85 GLN H N 1
ATOM 642 C CA . GLN A 1 85 ? 9.046 24.026 -25.430 1.00 19.68 85 GLN H CA 1
ATOM 643 C C . GLN A 1 85 ? 10.280 23.544 -24.684 1.00 17.12 85 GLN H C 1
ATOM 644 O O . GLN A 1 85 ? 10.319 23.572 -23.460 1.00 16.88 85 GLN H O 1
ATOM 650 N N . ARG A 1 86 ? 11.300 23.152 -25.446 1.00 18.14 86 ARG H N 1
ATOM 651 C CA . ARG A 1 86 ? 12.580 22.737 -24.887 1.00 17.99 86 ARG H CA 1
ATOM 652 C C . ARG A 1 86 ? 12.390 21.702 -23.778 1.00 16.36 86 ARG H C 1
ATOM 653 O O . ARG A 1 86 ? 12.871 21.863 -22.658 1.00 18.39 86 ARG H O 1
ATOM 661 N N . LEU A 1 87 ? 11.663 20.643 -24.119 1.00 16.65 87 LEU H N 1
ATOM 662 C CA . LEU A 1 87 ? 11.258 19.635 -23.154 1.00 16.86 87 LEU H CA 1
ATOM 663 C C . LEU A 1 87 ? 12.455 18.961 -22.500 1.00 17.90 87 LEU H C 1
ATOM 664 O O . LEU A 1 87 ? 13.468 18.695 -23.154 1.00 19.43 87 LEU H O 1
ATOM 669 N N . THR A 1 88 ? 12.324 18.701 -21.205 1.00 16.95 88 THR H N 1
ATOM 670 C CA . THR A 1 88 ? 13.341 17.986 -20.446 1.00 16.20 88 THR H CA 1
ATOM 671 C C . THR A 1 88 ? 12.739 16.724 -19.839 1.00 17.84 88 THR H C 1
ATOM 672 O O . THR A 1 88 ? 11.511 16.580 -19.778 1.00 17.65 88 THR H O 1
ATOM 676 N N . LEU A 1 89 ? 13.594 15.828 -19.358 1.00 17.07 89 LEU H N 1
ATOM 677 C CA . LEU A 1 89 ? 13.122 14.593 -18.746 1.00 18.72 89 LEU H CA 1
ATOM 678 C C . LEU A 1 89 ? 12.170 14.877 -17.588 1.00 19.26 89 LEU H C 1
ATOM 679 O O . LEU A 1 89 ? 11.204 14.140 -17.376 1.00 20.72 89 LEU H O 1
ATOM 684 N N . ASP A 1 90 ? 12.431 15.962 -16.866 1.00 18.06 90 ASP H N 1
ATOM 685 C CA . ASP A 1 90 ? 11.634 16.329 -15.697 1.00 19.12 90 ASP H CA 1
ATOM 686 C C . ASP A 1 90 ? 10.229 16.801 -16.061 1.00 17.89 90 ASP H C 1
ATOM 687 O O . ASP A 1 90 ? 9.389 16.975 -15.182 1.00 19.42 90 ASP H O 1
ATOM 692 N N . ASP A 1 91 ? 9.971 17.010 -17.348 1.00 15.39 91 ASP H N 1
ATOM 693 C CA . ASP A 1 91 ? 8.627 17.405 -17.786 1.00 13.03 91 ASP H CA 1
ATOM 694 C C . ASP A 1 91 ? 7.707 16.199 -17.989 1.00 14.73 91 ASP H C 1
ATOM 695 O O . ASP A 1 91 ? 6.531 16.350 -18.329 1.00 12.96 91 ASP H O 1
ATOM 700 N N . THR A 1 92 ? 8.246 14.997 -17.819 1.00 12.09 92 THR H N 1
ATOM 701 C CA . THR A 1 92 ? 7.421 13.794 -17.858 1.00 12.50 92 THR H CA 1
ATOM 702 C C . THR A 1 92 ? 6.387 13.827 -16.731 1.00 13.47 92 THR H C 1
ATOM 703 O O . THR A 1 92 ? 6.745 13.870 -15.556 1.00 15.03 92 THR H O 1
ATOM 707 N N . ALA A 1 93 ? 5.106 13.824 -17.103 1.00 12.47 93 ALA H N 1
ATOM 708 C CA . ALA A 1 93 ? 4.028 14.053 -16.137 1.00 12.72 93 ALA H CA 1
ATOM 709 C C . ALA A 1 93 ? 2.671 13.910 -16.811 1.00 12.89 93 ALA H C 1
ATOM 710 O O . ALA A 1 93 ? 2.586 13.827 -18.042 1.00 12.13 93 ALA H O 1
ATOM 712 N N . THR A 1 94 ? 1.611 13.897 -16.004 1.00 13.01 94 THR H N 1
ATOM 713 C CA . THR A 1 94 ? 0.260 14.000 -16.542 1.00 11.86 94 THR H CA 1
ATOM 714 C C . THR A 1 94 ? -0.181 15.451 -16.417 1.00 12.22 94 THR H C 1
ATOM 715 O O . THR A 1 94 ? -0.079 16.046 -15.345 1.00 12.40 94 THR H O 1
ATOM 719 N N . TYR A 1 95 ? -0.648 16.011 -17.527 1.00 10.48 95 TYR H N 1
ATOM 720 C CA . TYR A 1 95 ? -1.077 17.404 -17.603 1.00 11.58 95 TYR H CA 1
ATOM 721 C C . TYR A 1 95 ? -2.599 17.481 -17.621 1.00 10.77 95 TYR H C 1
ATOM 722 O O . TYR A 1 95 ? -3.242 16.720 -18.330 1.00 12.52 95 TYR H O 1
ATOM 731 N N . TYR A 1 96 ? -3.160 18.380 -16.811 1.00 9.67 96 TYR H N 1
ATOM 732 C CA . TYR A 1 96 ? -4.609 18.574 -16.699 1.00 10.79 96 TYR H CA 1
ATOM 733 C C . TYR A 1 96 ? -4.987 20.003 -17.006 1.00 10.48 96 TYR H C 1
ATOM 734 O O . TYR A 1 96 ? -4.287 20.927 -16.599 1.00 11.06 96 TYR H O 1
ATOM 743 N N . CYS A 1 97 ? -6.112 20.195 -17.684 1.00 9.11 97 CYS H N 1
ATOM 744 C CA . CYS A 1 97 ? -6.726 21.511 -17.669 1.00 9.74 97 CYS H CA 1
ATOM 745 C C . CYS A 1 97 ? -7.906 21.481 -16.696 1.00 10.40 97 CYS H C 1
ATOM 746 O O . CYS A 1 97 ? -8.477 20.418 -16.410 1.00 10.51 97 CYS H O 1
ATOM 749 N N . SER A 1 98 ? -8.262 22.656 -16.193 1.00 10.12 98 SER H N 1
ATOM 750 C CA . SER A 1 98 ? -9.440 22.790 -15.335 1.00 9.55 98 SER H CA 1
ATOM 751 C C . SER A 1 98 ? -10.099 24.139 -15.583 1.00 12.10 98 SER H C 1
ATOM 752 O O . SER A 1 98 ? -9.430 25.105 -15.962 1.00 11.77 98 SER H O 1
ATOM 755 N N . ARG A 1 99 ? -11.414 24.209 -15.389 1.00 10.53 99 ARG H N 1
ATOM 756 C CA . ARG A 1 99 ? -12.114 25.481 -15.530 1.00 9.94 99 ARG H CA 1
ATOM 757 C C . ARG A 1 99 ? -12.321 26.096 -14.153 1.00 10.59 99 ARG H C 1
ATOM 758 O O . ARG A 1 99 ? -12.350 25.396 -13.145 1.00 10.67 99 ARG H O 1
ATOM 766 N N . ASP A 1 100 ? -12.461 27.416 -14.117 1.00 9.53 100 ASP H N 1
ATOM 767 C CA . ASP A 1 100 ? -12.554 28.117 -12.841 1.00 10.17 100 ASP H CA 1
ATOM 768 C C . ASP A 1 100 ? -13.146 29.500 -13.050 1.00 10.76 100 ASP H C 1
ATOM 769 O O . ASP A 1 100 ? -12.651 30.265 -13.872 1.00 10.43 100 ASP H O 1
ATOM 774 N N . ASN A 1 101 ? -14.194 29.826 -12.294 1.00 9.78 101 ASN H N 1
ATOM 775 C CA . ASN A 1 101 ? -14.694 31.190 -12.260 1.00 10.29 101 ASN H CA 1
ATOM 776 C C . ASN A 1 101 ? -13.578 32.178 -11.898 1.00 11.17 101 ASN H C 1
ATOM 777 O O . ASN A 1 101 ? -13.532 33.293 -12.419 1.00 12.02 101 ASN H O 1
ATOM 782 N N . PHE A 1 102 ? -12.675 31.739 -11.016 1.00 10.73 102 PHE H N 1
ATOM 783 C CA . PHE A 1 102 ? -11.511 32.524 -10.569 1.00 11.42 102 PHE H CA 1
ATOM 784 C C . PHE A 1 102 ? -11.887 33.965 -10.224 1.00 12.86 102 PHE H C 1
ATOM 785 O O . PHE A 1 102 ? -11.227 34.914 -10.647 1.00 11.69 102 PHE H O 1
ATOM 793 N N . GLY A 1 103 ? -12.977 34.110 -9.476 1.00 12.03 103 GLY H N 1
ATOM 794 C CA . GLY A 1 103 ? -13.378 35.411 -8.960 1.00 12.60 103 GLY H CA 1
ATOM 795 C C . GLY A 1 103 ? -13.787 36.441 -10.001 1.00 13.97 103 GLY H C 1
ATOM 796 O O . GLY A 1 103 ? -13.833 37.634 -9.702 1.00 14.13 103 GLY H O 1
ATOM 797 N N . THR A 1 104 ? -14.104 35.994 -11.214 1.00 13.25 104 THR H N 1
ATOM 798 C CA . THR A 1 104 ? -14.319 36.933 -12.321 1.00 13.81 104 THR H CA 1
ATOM 799 C C . THR A 1 104 ? -15.772 37.295 -12.557 1.00 13.84 104 THR H C 1
ATOM 800 O O . THR A 1 104 ? -16.068 38.427 -12.915 1.00 15.38 104 THR H O 1
ATOM 804 N N . ARG A 1 105 ? -16.679 36.337 -12.394 1.00 14.18 105 ARG H N 1
ATOM 805 C CA . ARG A 1 105 ? -18.080 36.598 -12.696 1.00 14.04 105 ARG H CA 1
ATOM 806 C C . ARG A 1 105 ? -18.982 36.382 -11.485 1.00 14.00 105 ARG H C 1
ATOM 807 O O . ARG A 1 105 ? -18.670 35.586 -10.604 1.00 13.01 105 ARG H O 1
ATOM 815 N N . PRO A 1 106 ? -20.106 37.107 -11.444 1.00 12.95 106 PRO H N 1
ATOM 816 C CA . PRO A 1 106 ? -21.052 36.989 -10.335 1.00 13.52 106 PRO H CA 1
ATOM 817 C C . PRO A 1 106 ? -22.000 35.816 -10.517 1.00 14.19 106 PRO H C 1
ATOM 818 O O . PRO A 1 106 ? -23.143 36.017 -10.917 1.00 15.53 106 PRO H O 1
ATOM 822 N N . VAL A 1 107 ? -21.542 34.607 -10.212 1.00 13.36 107 VAL H N 1
ATOM 823 C CA . VAL A 1 107 ? -22.380 33.431 -10.369 1.00 13.12 107 VAL H CA 1
ATOM 824 C C . VAL A 1 107 ? -23.533 33.479 -9.361 1.00 12.52 107 VAL H C 1
ATOM 825 O O . VAL A 1 107 ? -23.308 33.616 -8.160 1.00 15.29 107 VAL H O 1
ATOM 829 N N . PRO A 1 108 ? -24.784 33.394 -9.846 1.00 14.56 108 PRO H N 1
ATOM 830 C CA . PRO A 1 108 ? -25.902 33.566 -8.909 1.00 15.31 108 PRO H CA 1
ATOM 831 C C . PRO A 1 108 ? -25.887 32.562 -7.770 1.00 15.36 108 PRO H C 1
ATOM 832 O O . PRO A 1 108 ? -25.770 31.354 -7.984 1.00 16.79 108 PRO H O 1
ATOM 836 N N . GLY A 1 109 ? -25.964 33.078 -6.551 1.00 13.70 109 GLY H N 1
ATOM 837 C CA . GLY A 1 109 ? -25.986 32.240 -5.372 1.00 16.43 109 GLY H CA 1
ATOM 838 C C . GLY A 1 109 ? -24.617 31.844 -4.859 1.00 16.21 109 GLY H C 1
ATOM 839 O O . GLY A 1 109 ? -24.497 31.370 -3.730 1.00 20.06 109 GLY H O 1
ATOM 840 N N . ARG A 1 110 ? -23.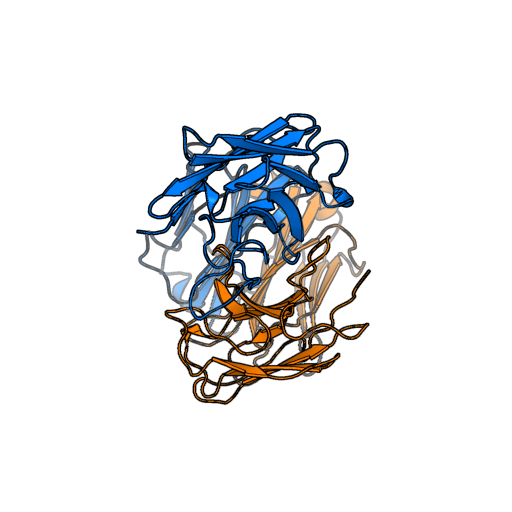584 32.052 -5.674 1.00 15.90 110 ARG H N 1
ATOM 841 C CA . ARG A 1 110 ? -22.225 31.644 -5.287 1.00 14.18 110 ARG H CA 1
ATOM 842 C C . ARG A 1 110 ? -21.256 32.819 -5.248 1.00 13.78 110 ARG H C 1
ATOM 843 O O . ARG A 1 110 ? -20.232 32.749 -4.567 1.00 14.69 110 ARG H O 1
ATOM 851 N N . GLY A 1 111 ? -21.573 33.878 -5.991 1.00 14.14 111 GLY H N 1
ATOM 852 C CA . GLY A 1 111 ? -20.732 35.061 -6.027 1.00 14.18 111 GLY H CA 1
ATOM 853 C C . GLY A 1 111 ? -19.495 34.925 -6.894 1.00 12.83 111 GLY H C 1
ATOM 854 O O . GLY A 1 111 ? -19.409 34.053 -7.758 1.00 11.95 111 GLY H O 1
ATOM 855 N N . TYR A 1 112 ? -18.531 35.808 -6.652 1.00 11.72 112 TYR H N 1
ATOM 856 C CA . TYR A 1 112 ? -17.278 35.827 -7.399 1.00 9.86 112 TYR H CA 1
ATOM 857 C C . TYR A 1 112 ? -16.328 34.791 -6.804 1.00 12.60 112 TYR H C 1
ATOM 858 O O . TYR A 1 112 ? -15.273 35.136 -6.270 1.00 12.58 112 TYR H O 1
ATOM 867 N N . TYR A 1 113 ? -16.726 33.521 -6.887 1.00 11.17 113 TYR H N 1
ATOM 868 C CA . TYR A 1 113 ? -16.038 32.454 -6.170 1.00 10.74 113 TYR H CA 1
ATOM 869 C C . TYR A 1 113 ? -14.818 31.939 -6.934 1.00 10.19 113 TYR H C 1
ATOM 870 O O . TYR A 1 113 ? -14.661 32.194 -8.135 1.00 10.25 113 TYR H O 1
ATOM 879 N N . TYR A 1 114 ? -13.960 31.233 -6.197 1.00 10.83 114 TYR H N 1
ATOM 880 C CA . TYR A 1 114 ? -12.763 30.566 -6.712 1.00 10.99 114 TYR H CA 1
ATOM 881 C C . TYR A 1 114 ? -12.916 29.067 -6.488 1.00 9.95 114 TYR H C 1
ATOM 882 O O . TYR A 1 114 ? -13.153 28.628 -5.362 1.00 10.86 114 TYR H O 1
ATOM 891 N N . GLY A 1 115 ? -12.806 28.275 -7.547 1.00 9.61 115 GLY H N 1
ATOM 892 C CA . GLY A 1 115 ? -12.833 26.824 -7.377 1.00 9.06 115 GLY H CA 1
ATOM 893 C C . GLY A 1 115 ? -12.731 26.086 -8.698 1.00 10.75 115 GLY H C 1
ATOM 894 O O . GLY A 1 115 ? -13.609 26.213 -9.543 1.00 12.67 115 GLY H O 1
ATOM 895 N N . MET A 1 116 ? -11.664 25.314 -8.865 1.00 10.30 116 MET H N 1
ATOM 896 C CA . MET A 1 116 ? -11.472 24.518 -10.081 1.00 9.74 116 MET H CA 1
ATOM 897 C C . MET A 1 116 ? -12.427 23.332 -10.066 1.00 9.59 116 MET H C 1
ATOM 898 O O . MET A 1 116 ? -12.103 22.295 -9.489 1.00 10.58 116 MET H O 1
ATOM 903 N N . ASP A 1 117 ? -13.598 23.481 -10.689 1.00 10.56 117 ASP H N 1
ATOM 904 C CA . ASP A 1 117 ? -14.658 22.521 -10.432 1.00 11.83 117 ASP H CA 1
ATOM 905 C C . ASP A 1 117 ? -14.830 21.452 -11.503 1.00 12.13 117 ASP H C 1
ATOM 906 O O . ASP A 1 117 ? -15.403 20.401 -11.230 1.00 15.81 117 ASP H O 1
ATOM 911 N N . VAL A 1 118 ? -14.335 21.712 -12.709 1.00 10.82 118 VAL H N 1
ATOM 912 C CA . VAL A 1 118 ? -14.374 20.710 -13.776 1.00 10.35 118 VAL H CA 1
ATOM 913 C C . VAL A 1 118 ? -12.965 20.527 -14.328 1.00 12.04 118 VAL H C 1
ATOM 914 O O . VAL A 1 118 ? -12.260 21.503 -14.581 1.00 11.60 118 VAL H O 1
ATOM 918 N N . TRP A 1 119 ? -12.565 19.272 -14.490 1.00 11.21 119 TRP H N 1
ATOM 919 C CA . TRP A 1 119 ? -11.209 18.915 -14.901 1.00 10.52 119 TRP H CA 1
ATOM 920 C C . TRP A 1 119 ? -11.219 18.076 -16.166 1.00 11.24 119 TRP H C 1
ATOM 921 O O . TRP A 1 119 ? -12.095 17.229 -16.342 1.00 11.79 119 TRP H O 1
ATOM 932 N N . GLY A 1 120 ? -10.235 18.291 -17.035 1.00 10.64 120 GLY H N 1
ATOM 933 C CA . GLY A 1 120 ? -9.999 17.364 -18.129 1.00 12.13 120 GLY H CA 1
ATOM 934 C C . GLY A 1 120 ? -9.525 15.995 -17.647 1.00 11.70 120 GLY H C 1
ATOM 935 O O . GLY A 1 120 ? -9.206 15.803 -16.469 1.00 12.74 120 GLY H O 1
ATOM 936 N N . GLN A 1 121 ? -9.458 15.033 -18.562 1.00 11.07 121 GLN H N 1
ATOM 937 C CA . GLN A 1 121 ? -9.146 13.656 -18.179 1.00 14.00 121 GLN H CA 1
ATOM 938 C C . GLN A 1 121 ? -7.654 13.413 -17.988 1.00 14.20 121 GLN H C 1
ATOM 939 O O . GLN A 1 121 ? -7.248 12.340 -17.523 1.00 15.58 121 GLN H O 1
ATOM 945 N N . GLY A 1 122 ? -6.842 14.401 -18.358 1.00 12.21 122 GLY H N 1
ATOM 946 C CA . GLY A 1 122 ? -5.403 14.271 -18.254 1.00 11.81 122 GLY H CA 1
ATOM 947 C C . GLY A 1 122 ? -4.766 13.875 -19.571 1.00 11.73 122 GLY H C 1
ATOM 948 O O . GLY A 1 122 ? -5.360 13.140 -20.373 1.00 14.16 122 GLY H O 1
ATOM 949 N N . THR A 1 123 ? -3.558 14.388 -19.789 1.00 11.33 123 THR H N 1
ATOM 950 C CA . THR A 1 123 ? -2.737 14.037 -20.942 1.00 12.04 123 THR H CA 1
ATOM 951 C C . THR A 1 123 ? -1.350 13.678 -20.444 1.00 12.56 123 THR H C 1
ATOM 952 O O . THR A 1 123 ? -0.678 14.509 -19.834 1.00 13.23 123 THR H O 1
ATOM 956 N N . THR A 1 124 ? -0.907 12.457 -20.717 1.00 11.89 124 THR H N 1
ATOM 957 C CA . THR A 1 124 ? 0.416 12.047 -20.268 1.00 11.21 124 THR H CA 1
ATOM 958 C C . THR A 1 124 ? 1.447 12.382 -21.326 1.00 11.13 124 THR H C 1
ATOM 959 O O . THR A 1 124 ? 1.308 11.990 -22.480 1.00 13.82 124 THR H O 1
ATOM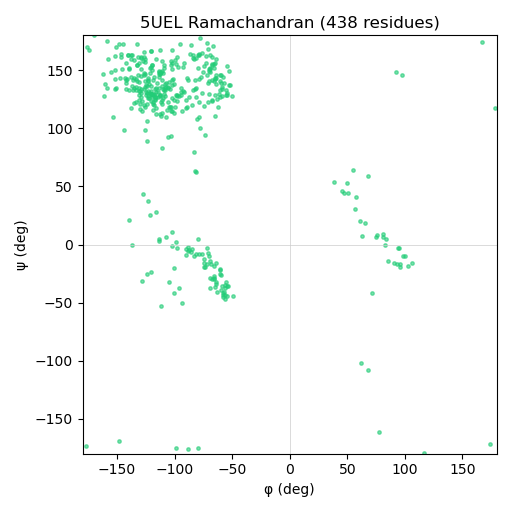 963 N N . ILE A 1 125 ? 2.461 13.139 -20.926 1.00 11.51 125 ILE H N 1
ATOM 964 C CA . ILE A 1 125 ? 3.585 13.457 -21.795 1.00 12.41 125 ILE H CA 1
ATOM 965 C C . ILE A 1 125 ? 4.819 12.739 -21.263 1.00 12.75 125 ILE H C 1
ATOM 966 O O . ILE A 1 125 ? 5.203 12.926 -20.106 1.00 12.31 125 ILE H O 1
ATOM 971 N N . ILE A 1 126 ? 5.406 11.888 -22.104 1.00 11.59 126 ILE H N 1
ATOM 972 C CA . ILE A 1 126 ? 6.646 11.190 -21.777 1.00 13.81 126 ILE H CA 1
ATOM 973 C C . ILE A 1 126 ? 7.773 11.838 -22.548 1.00 13.05 126 ILE H C 1
ATOM 974 O O . ILE A 1 126 ? 7.742 11.862 -23.780 1.00 15.57 126 ILE H O 1
ATOM 979 N N . VAL A 1 127 ? 8.751 12.389 -21.841 1.00 11.94 127 VAL H N 1
ATOM 980 C CA . VAL A 1 127 ? 9.909 12.968 -22.511 1.00 11.89 127 VAL H CA 1
ATOM 981 C C . VAL A 1 127 ? 11.080 12.005 -22.378 1.00 13.27 127 VAL H C 1
ATOM 982 O O . VAL A 1 127 ? 11.522 11.703 -21.265 1.00 14.52 127 VAL H O 1
ATOM 986 N N . SER A 1 128 ? 11.571 11.527 -23.516 1.00 12.92 128 SER H N 1
ATOM 987 C CA . SER A 1 128 ? 12.565 10.458 -23.511 1.00 14.39 128 SER H CA 1
ATOM 988 C C . SER A 1 128 ? 13.299 10.351 -24.837 1.00 14.26 128 SER H C 1
ATOM 989 O O . SER A 1 128 ? 12.719 10.588 -25.898 1.00 15.87 128 SER H O 1
ATOM 992 N N . SER A 1 129 ? 14.571 9.962 -24.769 1.00 17.23 129 SER H N 1
ATOM 993 C CA . SER A 1 129 ? 15.341 9.645 -25.971 1.00 17.69 129 SER H CA 1
ATOM 994 C C . SER A 1 129 ? 15.180 8.180 -26.395 1.00 21.31 129 SER H C 1
ATOM 995 O O . SER A 1 129 ? 15.694 7.767 -27.437 1.00 21.98 129 SER H O 1
ATOM 998 N N . ALA A 1 130 ? 14.477 7.387 -25.592 1.00 15.58 130 ALA H N 1
ATOM 999 C CA . ALA A 1 130 ? 14.393 5.950 -25.861 1.00 17.17 130 ALA H CA 1
ATOM 1000 C C . ALA A 1 130 ? 13.553 5.616 -27.092 1.00 17.52 130 ALA H C 1
ATOM 1001 O O . ALA A 1 130 ? 12.597 6.326 -27.436 1.00 18.67 130 ALA H O 1
ATOM 1003 N N . SER A 1 131 ? 13.924 4.525 -27.756 1.00 19.03 131 SER H N 1
ATOM 1004 C CA . SER A 1 131 ? 13.132 3.984 -28.848 1.00 17.68 131 SER H CA 1
ATOM 1005 C C . SER A 1 131 ? 12.189 2.934 -28.290 1.00 14.83 131 SER H C 1
ATOM 1006 O O . SER A 1 131 ? 12.493 2.307 -27.272 1.00 15.39 131 SER H O 1
ATOM 1009 N N . THR A 1 132 ? 11.060 2.745 -28.967 1.00 16.13 132 THR H N 1
ATOM 1010 C CA . THR A 1 132 ? 10.110 1.695 -28.621 1.00 14.78 132 THR H CA 1
ATOM 1011 C C . THR A 1 132 ? 10.806 0.333 -28.592 1.00 15.50 132 THR H C 1
ATOM 1012 O O . THR A 1 132 ? 11.525 -0.030 -29.522 1.00 16.14 132 THR H O 1
ATOM 1016 N N . LYS A 1 133 ? 10.602 -0.405 -27.508 1.00 11.76 133 LYS H N 1
ATOM 1017 C CA . LYS A 1 133 ? 11.279 -1.680 -27.306 1.00 11.46 133 LYS H CA 1
ATOM 1018 C C . LYS A 1 133 ? 10.407 -2.588 -26.459 1.00 12.53 133 LYS H C 1
ATOM 1019 O O . LYS A 1 133 ? 9.844 -2.141 -25.468 1.00 12.83 133 LYS H O 1
ATOM 1025 N N . GLY A 1 134 ? 10.281 -3.853 -26.858 1.00 11.67 134 GLY H N 1
ATOM 1026 C CA . GLY A 1 134 ? 9.539 -4.819 -26.065 1.00 11.42 134 GLY H CA 1
ATOM 1027 C C . GLY A 1 134 ? 10.372 -5.372 -24.927 1.00 12.55 134 GLY H C 1
ATOM 1028 O O . GLY A 1 134 ? 11.598 -5.290 -24.948 1.00 12.83 134 GLY H O 1
ATOM 1029 N N . PRO A 1 135 ? 9.703 -5.941 -23.925 1.00 11.80 135 PRO H N 1
ATOM 1030 C CA . PRO A 1 135 ? 10.384 -6.424 -22.721 1.00 11.03 135 PRO H CA 1
ATOM 1031 C C . PRO A 1 135 ? 11.149 -7.716 -22.934 1.00 12.25 135 PRO H C 1
ATOM 1032 O O . PRO A 1 135 ? 10.809 -8.512 -23.814 1.00 13.58 135 PRO H O 1
ATOM 1036 N N . SER A 1 136 ? 12.178 -7.903 -22.118 1.00 10.30 136 SER H N 1
ATOM 1037 C CA . SER A 1 136 ? 12.796 -9.205 -21.915 1.00 10.75 136 SER H CA 1
ATOM 1038 C C . SER A 1 136 ? 12.235 -9.766 -20.616 1.00 12.84 136 SER H C 1
ATOM 1039 O O . SER A 1 136 ? 12.392 -9.153 -19.562 1.00 13.03 136 SER H O 1
ATOM 1042 N N . VAL A 1 137 ? 11.553 -10.903 -20.701 1.00 10.90 137 VAL H N 1
ATOM 1043 C CA . VAL A 1 137 ? 10.855 -11.449 -19.539 1.00 11.90 137 VAL H CA 1
ATOM 1044 C C . VAL A 1 137 ? 11.655 -12.602 -18.945 1.00 14.19 137 VAL H C 1
ATOM 1045 O O . VAL A 1 137 ? 11.848 -13.641 -19.590 1.00 15.12 137 VAL H O 1
ATOM 1049 N N . PHE A 1 138 ? 12.133 -12.403 -17.717 1.00 11.51 138 PHE H N 1
ATOM 1050 C CA . PHE A 1 138 ? 12.970 -13.388 -17.042 1.00 13.52 138 PHE H CA 1
ATOM 1051 C C . PHE A 1 138 ? 12.206 -14.016 -15.902 1.00 13.54 138 PHE H C 1
ATOM 1052 O O . PHE A 1 138 ? 11.385 -13.351 -15.271 1.00 14.59 138 PHE H O 1
ATOM 1060 N N . PRO A 1 139 ? 12.486 -15.292 -15.611 1.00 12.71 139 PRO H N 1
ATOM 1061 C CA . PRO A 1 139 ? 11.796 -15.921 -14.481 1.00 13.76 139 PRO H CA 1
ATOM 1062 C C . PRO A 1 139 ? 12.372 -15.489 -13.142 1.00 13.05 139 PRO H C 1
ATOM 1063 O O . PRO A 1 139 ? 13.577 -15.256 -12.992 1.00 15.85 139 PRO H O 1
ATOM 1067 N N . LEU A 1 140 ? 11.479 -15.350 -12.171 1.00 13.89 140 LEU H N 1
ATOM 1068 C CA . LEU A 1 140 ? 11.853 -15.257 -10.772 1.00 14.78 140 LEU H CA 1
ATOM 1069 C C . LEU A 1 140 ? 11.485 -16.615 -10.182 1.00 15.78 140 LEU H C 1
ATOM 1070 O O . LEU A 1 140 ? 10.345 -16.851 -9.803 1.00 13.53 140 LEU H O 1
ATOM 1075 N N . ALA A 1 141 ? 12.444 -17.533 -10.171 1.00 20.89 141 ALA H N 1
ATOM 1076 C CA . ALA A 1 141 ? 12.116 -18.933 -9.917 1.00 20.23 141 ALA H CA 1
ATOM 1077 C C . ALA A 1 141 ? 11.903 -19.187 -8.442 1.00 20.77 141 ALA H C 1
ATOM 1078 O O . ALA A 1 141 ? 12.603 -18.621 -7.603 1.00 23.10 141 ALA H O 1
ATOM 1080 N N . PRO A 1 142 ? 10.934 -20.059 -8.119 1.00 18.40 142 PRO H N 1
ATOM 1081 C CA . PRO A 1 142 ? 10.765 -20.432 -6.717 1.00 23.79 142 PRO H CA 1
ATOM 1082 C C . PRO A 1 142 ? 11.937 -21.307 -6.273 1.00 25.98 142 PRO H C 1
ATOM 1083 O O . PRO A 1 142 ? 12.390 -22.170 -7.037 1.00 28.21 142 PRO H O 1
ATOM 1087 N N . SER A 1 143 ? 12.435 -21.067 -5.068 1.00 29.28 143 SER H N 1
ATOM 1088 C CA . SER A 1 143 ? 13.475 -21.910 -4.489 1.00 36.63 143 SER H CA 1
ATOM 1089 C C . SER A 1 143 ? 13.292 -21.936 -2.984 1.00 41.85 143 SER H C 1
ATOM 1090 O O . SER A 1 143 ? 12.277 -21.469 -2.473 1.00 40.90 143 SER H O 1
ATOM 1093 N N . SER A 1 144 ? 14.279 -22.465 -2.271 1.00 41.34 144 SER H N 1
ATOM 1094 C CA . SER A 1 144 ? 14.244 -22.436 -0.816 1.00 45.01 144 SER H CA 1
ATOM 1095 C C . SER A 1 144 ? 14.384 -21.000 -0.296 1.00 43.07 144 SER H C 1
ATOM 1096 O O . SER A 1 144 ? 13.848 -20.659 0.762 1.00 41.91 144 SER H O 1
ATOM 1099 N N . LYS A 1 145 ? 15.086 -20.159 -1.055 1.00 41.76 145 LYS H N 1
ATOM 1100 C CA . LYS A 1 145 ? 15.302 -18.764 -0.668 1.00 36.46 145 LYS H CA 1
ATOM 1101 C C . LYS A 1 145 ? 14.040 -17.921 -0.906 1.00 37.30 145 LYS H C 1
ATOM 1102 O O . LYS A 1 145 ? 13.958 -16.735 -0.501 1.00 20.18 145 LYS H O 1
ATOM 1104 N N . SER A 1 146 ? 13.069 -18.552 -1.566 1.00 35.81 146 SER H N 1
ATOM 1105 C CA . SER A 1 146 ? 11.740 -17.982 -1.761 1.00 32.88 146 SER H CA 1
ATOM 1106 C C . SER A 1 146 ? 10.638 -18.948 -1.296 1.00 35.36 146 SER H C 1
ATOM 1107 O O . SER A 1 146 ? 9.635 -19.128 -1.986 1.00 26.60 146 SER H O 1
ATOM 1110 N N . THR A 1 147 ? 10.833 -19.574 -0.137 1.00 37.44 147 THR H N 1
ATOM 1111 C CA . THR A 1 147 ? 9.791 -20.412 0.455 1.00 36.44 147 THR H CA 1
ATOM 1112 C C . THR A 1 147 ? 9.582 -20.055 1.922 1.00 41.48 147 THR H C 1
ATOM 1113 O O . THR A 1 147 ? 10.535 -19.992 2.703 1.00 49.51 147 THR H O 1
ATOM 1117 N N . SER A 1 148 ? 8.328 -19.807 2.282 1.00 40.06 148 SER H N 1
ATOM 1118 C CA . SER A 1 148 ? 7.953 -19.529 3.662 1.00 41.68 148 SER H CA 1
ATOM 1119 C C . SER A 1 148 ? 7.137 -20.715 4.187 1.00 43.25 148 SER H C 1
ATOM 1120 O O . SER A 1 148 ? 5.903 -20.697 4.163 1.00 35.55 148 SER H O 1
ATOM 1123 N N . GLY A 1 149 ? 7.845 -21.753 4.633 1.00 44.51 149 GLY H N 1
ATOM 1124 C CA . GLY A 1 149 ? 7.223 -22.977 5.109 1.00 43.70 149 GLY H CA 1
ATOM 1125 C C . GLY A 1 149 ? 6.407 -23.679 4.038 1.00 36.49 149 GLY H C 1
ATOM 1126 O O . GLY A 1 149 ? 6.954 -24.346 3.154 1.00 38.78 149 GLY H O 1
ATOM 1127 N N . GLY A 1 150 ? 5.089 -23.526 4.118 1.00 31.04 150 GLY H N 1
ATOM 1128 C CA . GLY A 1 150 ? 4.204 -24.104 3.130 1.00 26.81 150 GLY H CA 1
ATOM 1129 C C . GLY A 1 150 ? 3.951 -23.191 1.943 1.00 21.17 150 GLY H C 1
ATOM 1130 O O . GLY A 1 150 ? 3.258 -23.583 1.008 1.00 20.28 150 GLY H O 1
ATOM 1131 N N . THR A 1 151 ? 4.518 -21.984 1.967 1.00 19.53 151 THR H N 1
ATOM 1132 C CA . THR A 1 151 ? 4.301 -21.020 0.885 1.00 16.46 151 THR H CA 1
ATOM 1133 C C . THR A 1 151 ? 5.580 -20.708 0.112 1.00 19.28 151 THR H C 1
ATOM 1134 O O . THR A 1 151 ? 6.647 -20.550 0.701 1.00 22.56 151 THR H O 1
ATOM 1138 N N . ALA A 1 152 ? 5.448 -20.618 -1.207 1.00 16.68 152 ALA H N 1
ATOM 1139 C CA . ALA A 1 152 ? 6.555 -20.253 -2.079 1.00 17.58 152 ALA H CA 1
ATOM 1140 C C . ALA A 1 152 ? 6.189 -19.008 -2.872 1.00 16.76 152 ALA H C 1
ATOM 1141 O O . ALA A 1 152 ? 5.025 -18.790 -3.197 1.00 15.24 152 ALA H O 1
ATOM 1143 N N . ALA A 1 153 ? 7.182 -18.185 -3.177 1.00 14.77 153 ALA H N 1
ATOM 1144 C CA . ALA A 1 153 ? 6.962 -17.046 -4.063 1.00 13.20 153 ALA H CA 1
ATOM 1145 C C . ALA A 1 153 ? 7.678 -17.278 -5.386 1.00 13.41 153 ALA H C 1
ATOM 1146 O O . ALA A 1 153 ? 8.789 -17.823 -5.418 1.00 14.42 153 ALA H O 1
ATOM 1148 N N . LEU A 1 154 ? 7.032 -16.870 -6.472 1.00 10.84 154 LEU H N 1
ATOM 1149 C CA . LEU A 1 154 ? 7.650 -16.923 -7.788 1.00 12.52 154 LEU H CA 1
ATOM 1150 C C . LEU A 1 154 ? 7.167 -15.720 -8.574 1.00 12.60 154 LEU H C 1
ATOM 1151 O O . LEU A 1 154 ? 6.280 -14.999 -8.117 1.00 12.53 154 LEU H O 1
ATOM 1156 N N . GLY A 1 155 ? 7.739 -15.496 -9.752 1.00 12.19 155 GLY H N 1
ATOM 1157 C CA . GLY A 1 155 ? 7.363 -14.318 -10.515 1.00 12.19 155 GLY H CA 1
ATOM 1158 C C . GLY A 1 155 ? 8.020 -14.186 -11.874 1.00 11.71 155 GLY H C 1
ATOM 1159 O O . GLY A 1 155 ? 8.715 -15.083 -12.340 1.00 13.03 155 GLY H O 1
ATOM 1160 N N . CYS A 1 156 ? 7.786 -13.039 -12.500 1.00 11.58 156 CYS H N 1
ATOM 1161 C CA . CYS A 1 156 ? 8.432 -12.673 -13.752 1.00 13.45 156 CYS H CA 1
ATOM 1162 C C . CYS A 1 156 ? 9.004 -11.276 -13.649 1.00 11.80 156 CYS H C 1
ATOM 1163 O O . CYS A 1 156 ? 8.343 -10.360 -13.170 1.00 11.13 156 CYS H O 1
ATOM 1166 N N . LEU A 1 157 ? 10.254 -11.136 -14.069 1.00 10.63 157 LEU H N 1
ATOM 1167 C CA . LEU A 1 157 ? 10.898 -9.828 -14.192 1.00 10.51 157 LEU H CA 1
ATOM 1168 C C . LEU A 1 157 ? 10.709 -9.365 -15.628 1.00 12.13 157 LEU H C 1
ATOM 1169 O O . LEU A 1 157 ? 11.205 -10.008 -16.566 1.00 13.09 157 LEU H O 1
ATOM 1174 N N . VAL A 1 158 ? 9.952 -8.282 -15.794 1.00 9.60 158 VAL H N 1
ATOM 1175 C CA . VAL A 1 158 ? 9.605 -7.759 -17.108 1.00 10.07 158 VAL H CA 1
ATOM 1176 C C . VAL A 1 158 ? 10.479 -6.528 -17.372 1.00 11.83 158 VAL H C 1
ATOM 1177 O O . VAL A 1 158 ? 10.135 -5.405 -16.983 1.00 11.85 158 VAL H O 1
ATOM 1181 N N . LYS A 1 159 ? 11.612 -6.746 -18.036 1.00 10.30 159 LYS H N 1
ATOM 1182 C CA . LYS A 1 159 ? 12.695 -5.756 -18.016 1.00 10.15 159 LYS H CA 1
ATOM 1183 C C . LYS A 1 159 ? 12.946 -5.109 -19.373 1.00 11.25 159 LYS H C 1
ATOM 1184 O O . LYS A 1 159 ? 12.809 -5.751 -20.413 1.00 11.33 159 LYS H O 1
ATOM 1190 N N . ASP A 1 160 ? 13.291 -3.825 -19.336 1.00 11.10 160 ASP H N 1
ATOM 1191 C CA . ASP A 1 160 ? 13.847 -3.115 -20.483 1.00 10.38 160 ASP H CA 1
ATOM 1192 C C . ASP A 1 160 ? 12.840 -2.928 -21.615 1.00 12.24 160 ASP H C 1
ATOM 1193 O O . ASP A 1 160 ? 13.070 -3.355 -22.753 1.00 13.87 160 ASP H O 1
ATOM 1198 N N . TYR A 1 161 ? 11.731 -2.264 -21.298 1.00 11.49 161 TYR H N 1
ATOM 1199 C CA . TYR A 1 161 ? 10.742 -1.944 -22.321 1.00 10.72 161 TYR H CA 1
ATOM 1200 C C . TYR A 1 161 ? 10.452 -0.455 -22.326 1.00 11.37 161 TYR H C 1
ATOM 1201 O O . TYR A 1 161 ? 10.726 0.250 -21.351 1.00 12.02 161 TYR H O 1
ATOM 1210 N N . PHE A 1 162 ? 9.916 0.014 -23.451 1.00 11.78 162 PHE H N 1
ATOM 1211 C CA . PHE A 1 162 ? 9.557 1.418 -23.615 1.00 12.43 162 PHE H CA 1
ATOM 1212 C C . PHE A 1 162 ? 8.555 1.558 -24.749 1.00 12.59 162 PHE H C 1
ATOM 1213 O O . PHE A 1 162 ? 8.709 0.923 -25.778 1.00 12.90 162 PHE H O 1
ATOM 1221 N N . PRO A 1 163 ? 7.522 2.393 -24.570 1.00 11.90 163 PRO H N 1
ATOM 1222 C CA . PRO A 1 163 ? 7.137 3.115 -23.355 1.00 12.14 163 PRO H CA 1
ATOM 1223 C C . PRO A 1 163 ? 6.205 2.262 -22.515 1.00 12.96 163 PRO H C 1
ATOM 1224 O O . PRO A 1 163 ? 5.949 1.107 -22.877 1.00 14.50 163 PRO H O 1
ATOM 1228 N N . GLU A 1 164 ? 5.696 2.807 -21.413 1.00 12.86 164 GLU H N 1
ATOM 1229 C CA . GLU A 1 164 ? 4.633 2.131 -20.681 1.00 14.33 164 GLU H CA 1
ATOM 1230 C C . GLU A 1 164 ? 3.392 2.086 -21.569 1.00 15.18 164 GLU H C 1
ATOM 1231 O O . GLU A 1 164 ? 3.241 2.932 -22.454 1.00 16.40 164 GLU H O 1
ATOM 1237 N N . PRO A 1 165 ? 2.484 1.130 -21.328 1.00 12.77 165 PRO H N 1
ATOM 1238 C CA . PRO A 1 165 ? 2.491 0.135 -20.258 1.00 14.61 165 PRO H CA 1
ATOM 1239 C C . PRO A 1 165 ? 2.679 -1.287 -20.760 1.00 15.63 165 PRO H C 1
ATOM 1240 O O . PRO A 1 165 ? 2.587 -1.530 -21.962 1.00 14.38 165 PRO H O 1
ATOM 1244 N N . VAL A 1 166 ? 2.959 -2.203 -19.838 1.00 14.95 166 VAL H N 1
ATOM 1245 C CA . VAL A 1 166 ? 2.732 -3.618 -20.082 1.00 15.15 166 VAL H CA 1
ATOM 1246 C C . VAL A 1 166 ? 1.552 -4.039 -19.229 1.00 18.69 166 VAL H C 1
ATOM 1247 O O . VAL A 1 166 ? 1.254 -3.413 -18.207 1.00 21.16 166 VAL H O 1
ATOM 1251 N N . THR A 1 167 ? 0.861 -5.081 -19.663 1.00 16.11 167 THR H N 1
ATOM 1252 C CA . THR A 1 167 ? -0.117 -5.743 -18.811 1.00 18.77 167 THR H CA 1
ATOM 1253 C C . THR A 1 167 ? 0.386 -7.144 -18.519 1.00 18.32 167 THR H C 1
ATOM 1254 O O . THR A 1 167 ? 1.073 -7.762 -19.349 1.00 17.19 167 THR H O 1
ATOM 1258 N N . VAL A 1 168 ? 0.071 -7.634 -17.325 1.00 17.17 168 VAL H N 1
ATOM 1259 C CA . VAL A 1 168 ? 0.517 -8.950 -16.905 1.00 15.59 168 VAL H CA 1
ATOM 1260 C C . VAL A 1 168 ? -0.641 -9.714 -16.298 1.00 16.45 168 VAL H C 1
ATOM 1261 O O . VAL A 1 168 ? -1.412 -9.165 -15.511 1.00 17.90 168 VAL H O 1
ATOM 1265 N N . SER A 1 169 ? -0.765 -10.976 -16.690 1.00 16.72 169 SER H N 1
ATOM 1266 C CA . SER A 1 169 ? -1.673 -11.901 -16.029 1.00 16.62 169 SER H CA 1
ATOM 1267 C C . SER A 1 169 ? -0.932 -13.208 -15.760 1.00 15.20 169 SER H C 1
ATOM 1268 O O . SER A 1 169 ? 0.200 -13.396 -16.208 1.00 15.56 169 SER H O 1
ATOM 1271 N N . TRP A 1 170 ? -1.566 -14.113 -15.017 1.00 15.88 170 TRP H N 1
ATOM 1272 C CA . TRP A 1 170 ? -0.972 -15.418 -14.752 1.00 14.29 170 TRP H CA 1
ATOM 1273 C C . TRP A 1 170 ? -1.926 -16.519 -15.162 1.00 17.68 170 TRP H C 1
ATOM 1274 O O . TRP A 1 170 ? -3.121 -16.446 -14.869 1.00 18.34 170 TRP H O 1
ATOM 1285 N N . ASN A 1 171 ? -1.376 -17.530 -15.830 1.00 17.64 171 ASN H N 1
ATOM 1286 C CA . ASN A 1 171 ? -2.140 -18.690 -16.279 1.00 18.86 171 ASN H CA 1
ATOM 1287 C C . ASN A 1 171 ? -3.388 -18.274 -17.045 1.00 22.37 171 ASN H C 1
ATOM 1288 O O . ASN A 1 171 ? -4.487 -18.795 -16.821 1.00 22.05 171 ASN H O 1
ATOM 1293 N N . SER A 1 172 ? -3.195 -17.302 -17.932 1.00 19.97 172 SER H N 1
ATOM 1294 C CA . SER A 1 172 ? -4.252 -16.774 -18.795 1.00 24.24 172 SER H CA 1
ATOM 1295 C C . SER A 1 172 ? -5.456 -16.263 -18.014 1.00 25.90 172 SER H C 1
ATOM 1296 O O . SER A 1 172 ? -6.591 -16.308 -18.500 1.00 28.52 172 SER H O 1
ATOM 1299 N N . GLY A 1 173 ? -5.206 -15.767 -16.804 1.00 22.35 173 GLY H N 1
ATOM 1300 C CA . GLY A 1 173 ? -6.246 -15.166 -15.989 1.00 22.45 173 GLY H CA 1
ATOM 1301 C C . GLY A 1 173 ? -6.818 -16.098 -14.941 1.00 21.00 173 GLY H C 1
ATOM 1302 O O . GLY A 1 173 ? -7.568 -15.662 -14.065 1.00 24.94 173 GLY H O 1
ATOM 1303 N N . ALA A 1 174 ? -6.455 -17.375 -15.022 1.00 21.56 174 ALA H N 1
ATOM 1304 C CA . ALA A 1 174 ? -6.949 -18.380 -14.083 1.00 24.20 174 ALA H CA 1
ATOM 1305 C C . ALA A 1 174 ? -6.308 -18.257 -12.697 1.00 24.81 174 ALA H C 1
ATOM 1306 O O . ALA A 1 174 ? -6.846 -18.760 -11.713 1.00 24.27 174 ALA H O 1
ATOM 1308 N N . LEU A 1 175 ? -5.161 -17.588 -12.618 1.00 21.42 175 LEU H N 1
ATOM 1309 C CA . LEU A 1 175 ? -4.487 -17.381 -11.339 1.00 18.93 175 LEU H CA 1
ATOM 1310 C C . LEU A 1 175 ? -4.506 -15.897 -10.973 1.00 19.83 175 LEU H C 1
ATOM 1311 O O . LEU A 1 175 ? -3.874 -15.082 -11.649 1.00 18.39 175 LEU H O 1
ATOM 1316 N N . THR A 1 176 ? -5.249 -15.541 -9.926 1.00 19.92 176 THR H N 1
ATOM 1317 C CA . THR A 1 176 ? -5.344 -14.148 -9.498 1.00 18.47 176 THR H CA 1
ATOM 1318 C C . THR A 1 176 ? -5.048 -13.980 -8.007 1.00 20.52 176 THR H C 1
ATOM 1319 O O . THR A 1 176 ? -4.526 -12.951 -7.578 1.00 20.21 176 THR H O 1
ATOM 1323 N N . SER A 1 177 ? -5.386 -14.992 -7.218 1.00 20.49 177 SER H N 1
ATOM 1324 C CA . SER A 1 177 ? -5.138 -14.952 -5.788 1.00 23.26 177 SER H CA 1
ATOM 1325 C C . SER A 1 177 ? -3.644 -14.868 -5.502 1.00 20.55 177 SER H C 1
ATOM 1326 O O . SER A 1 177 ? -2.872 -15.691 -5.983 1.00 19.34 177 SER H O 1
ATOM 1329 N N . GLY A 1 178 ? -3.240 -13.861 -4.733 1.00 19.28 178 GLY H N 1
ATOM 1330 C CA . GLY A 1 178 ? -1.858 -13.754 -4.300 1.00 19.45 178 GLY H CA 1
ATOM 1331 C C . GLY A 1 178 ? -0.937 -13.098 -5.310 1.00 14.76 178 GLY H C 1
ATOM 1332 O O . GLY A 1 178 ? 0.273 -13.031 -5.090 1.00 14.34 178 GLY H O 1
ATOM 1333 N N . VAL A 1 179 ? -1.505 -12.614 -6.409 1.00 14.78 179 VAL H N 1
ATOM 1334 C CA . VAL A 1 179 ? -0.708 -11.942 -7.434 1.00 13.99 179 VAL H CA 1
ATOM 1335 C C . VAL A 1 179 ? -0.464 -10.481 -7.064 1.00 15.70 179 VAL H C 1
ATOM 1336 O O . VAL A 1 179 ? -1.380 -9.776 -6.655 1.00 15.31 179 VAL H O 1
ATOM 1340 N N . HIS A 1 180 ? 0.781 -10.034 -7.200 1.00 11.40 180 HIS H N 1
ATOM 1341 C CA . HIS A 1 180 ? 1.103 -8.618 -7.070 1.00 11.69 180 HIS H CA 1
ATOM 1342 C C . HIS A 1 180 ? 1.936 -8.210 -8.268 1.00 11.96 180 HIS H C 1
ATOM 1343 O O . HIS A 1 180 ? 3.038 -8.715 -8.461 1.00 13.18 180 HIS H O 1
ATOM 1350 N N . THR A 1 181 ? 1.399 -7.300 -9.070 1.00 13.00 181 THR H N 1
ATOM 1351 C CA . THR A 1 181 ? 2.121 -6.741 -10.197 1.00 12.66 181 THR H CA 1
ATOM 1352 C C . THR A 1 181 ? 2.499 -5.326 -9.810 1.00 12.83 181 THR H C 1
ATOM 1353 O O . THR A 1 181 ? 1.633 -4.478 -9.565 1.00 14.57 181 THR H O 1
ATOM 1357 N N . PHE A 1 182 ? 3.799 -5.085 -9.710 1.00 11.88 182 PHE H N 1
ATOM 1358 C CA . PHE A 1 182 ? 4.293 -3.812 -9.191 1.00 10.41 182 PHE H CA 1
ATOM 1359 C C . PHE A 1 182 ? 4.254 -2.698 -10.208 1.00 11.52 182 PHE H C 1
ATOM 1360 O O . PHE A 1 182 ? 4.345 -2.953 -11.404 1.00 12.74 182 PHE H O 1
ATOM 1368 N N . PRO A 1 183 ? 4.110 -1.453 -9.735 1.00 11.18 183 PRO H N 1
ATOM 1369 C CA . PRO A 1 183 ? 4.281 -0.326 -10.659 1.00 13.86 183 PRO H CA 1
ATOM 1370 C C . PRO A 1 183 ? 5.666 -0.361 -11.301 1.00 12.81 183 PRO H C 1
ATOM 1371 O O . PRO A 1 183 ? 6.648 -0.751 -10.661 1.00 13.73 183 PRO H O 1
ATOM 1375 N N . ALA A 1 184 ? 5.738 0.037 -12.566 1.00 12.12 184 ALA H N 1
ATOM 1376 C CA . ALA A 1 184 ? 7.018 0.088 -13.248 1.00 12.05 184 ALA H CA 1
ATOM 1377 C C . ALA A 1 184 ? 7.941 1.140 -12.644 1.00 12.63 184 ALA H C 1
ATOM 1378 O O . ALA A 1 184 ? 7.486 2.146 -12.084 1.00 15.89 184 ALA H O 1
ATOM 1380 N N . VAL A 1 185 ? 9.237 0.898 -12.762 1.00 12.61 185 VAL H N 1
ATOM 1381 C CA . VAL A 1 185 ? 10.225 1.915 -12.449 1.00 13.19 185 VAL H CA 1
ATOM 1382 C C . VAL A 1 185 ? 10.952 2.309 -13.727 1.00 12.97 185 VAL H C 1
ATOM 1383 O O . VAL A 1 185 ? 11.113 1.494 -14.637 1.00 12.97 185 VAL H O 1
ATOM 1387 N N . LEU A 1 186 ? 11.367 3.567 -13.798 1.00 12.48 186 LEU H N 1
ATOM 1388 C CA . LEU A 1 186 ? 12.203 4.032 -14.897 1.00 12.31 186 LEU H CA 1
ATOM 1389 C C . LEU A 1 186 ? 13.658 3.842 -14.530 1.00 13.87 186 LEU H C 1
ATOM 1390 O O . LEU A 1 186 ? 14.141 4.434 -13.569 1.00 15.57 186 LEU H O 1
ATOM 1395 N N . GLN A 1 187 ? 14.358 3.009 -15.288 1.00 14.05 187 GLN H N 1
ATOM 1396 C CA . GLN A 1 187 ? 15.759 2.726 -15.009 1.00 14.67 187 GLN H CA 1
ATOM 1397 C C . GLN A 1 187 ? 16.660 3.837 -15.514 1.00 14.55 187 GLN H C 1
ATOM 1398 O O . GLN A 1 187 ? 16.257 4.639 -16.362 1.00 15.16 187 GLN H O 1
ATOM 1404 N N . SER A 1 188 ? 17.896 3.860 -15.020 1.00 18.63 188 SER H N 1
ATOM 1405 C CA . SER A 1 188 ? 18.854 4.879 -15.433 1.00 21.38 188 SER H CA 1
ATOM 1406 C C . SER A 1 188 ? 19.132 4.819 -16.937 1.00 21.68 188 SER H C 1
ATOM 1407 O O . SER A 1 188 ? 19.558 5.803 -17.537 1.00 21.99 188 SER H O 1
ATOM 1410 N N . SER A 1 189 ? 18.872 3.662 -17.540 1.00 19.61 189 SER H N 1
ATOM 1411 C CA . SER A 1 189 ? 19.037 3.457 -18.974 1.00 17.18 189 SER H CA 1
ATOM 1412 C C . SER A 1 189 ? 17.985 4.165 -19.813 1.00 16.99 189 SER H C 1
ATOM 1413 O O . SER A 1 189 ? 18.142 4.310 -21.024 1.00 19.00 189 SER H O 1
ATOM 1416 N N . GLY A 1 190 ? 16.895 4.575 -19.172 1.00 16.35 190 GLY H N 1
ATOM 1417 C CA . GLY A 1 190 ? 15.777 5.145 -19.894 1.00 15.72 190 GLY H CA 1
ATOM 1418 C C . GLY A 1 190 ? 14.698 4.132 -20.244 1.00 14.69 190 GLY H C 1
ATOM 1419 O O . GLY A 1 190 ? 13.669 4.501 -20.790 1.00 14.06 190 GLY H O 1
ATOM 1420 N N . LEU A 1 191 ? 14.917 2.853 -19.924 1.00 12.74 191 LEU H N 1
ATOM 1421 C CA . LEU A 1 191 ? 13.889 1.839 -20.167 1.00 12.01 191 LEU H CA 1
ATOM 1422 C C . LEU A 1 191 ? 13.170 1.490 -18.870 1.00 10.32 191 LEU H C 1
ATOM 1423 O O . LEU A 1 191 ? 13.749 1.601 -17.795 1.00 11.75 191 LEU H O 1
ATOM 1428 N N . TYR A 1 192 ? 11.902 1.093 -18.982 1.00 10.87 192 TYR H N 1
ATOM 1429 C CA . TYR A 1 192 ? 11.110 0.710 -17.822 1.00 11.07 192 TYR H CA 1
ATOM 1430 C C . TYR A 1 192 ? 11.358 -0.741 -17.456 1.00 11.81 192 TYR H C 1
ATOM 1431 O O . TYR A 1 192 ? 11.838 -1.534 -18.273 1.00 12.09 192 TYR H O 1
ATOM 1440 N N . SER A 1 193 ? 11.020 -1.078 -16.218 1.00 11.03 193 SER H N 1
ATOM 1441 C CA . SER A 1 193 ? 11.136 -2.442 -15.736 1.00 11.09 193 SER H CA 1
ATOM 1442 C C . SER A 1 193 ? 10.089 -2.636 -14.662 1.00 11.89 193 SER H C 1
ATOM 1443 O O . SER A 1 193 ? 9.832 -1.713 -13.894 1.00 12.17 193 SER H O 1
ATOM 1446 N N . LEU A 1 194 ? 9.476 -3.812 -14.617 1.00 11.23 194 LEU H N 1
ATOM 1447 C CA . LEU A 1 194 ? 8.644 -4.169 -13.477 1.00 12.47 194 LEU H CA 1
ATOM 1448 C C . LEU A 1 194 ? 8.737 -5.658 -13.201 1.00 13.52 194 LEU H C 1
ATOM 1449 O O . LEU A 1 194 ? 9.191 -6.424 -14.045 1.00 12.21 194 LEU H O 1
ATOM 1454 N N . SER A 1 195 ? 8.295 -6.050 -12.009 1.00 11.90 195 SER H N 1
ATOM 1455 C CA . SER A 1 195 ? 8.119 -7.458 -11.681 1.00 12.79 195 SER H CA 1
ATOM 1456 C C . SER A 1 195 ? 6.673 -7.745 -11.324 1.00 10.92 195 SER H C 1
ATOM 1457 O O . SER A 1 195 ? 5.949 -6.890 -10.812 1.00 11.37 195 SER H O 1
ATOM 1460 N N . SER A 1 196 ? 6.264 -8.972 -11.602 1.00 12.41 196 SER H N 1
ATOM 1461 C CA . SER A 1 196 ? 4.978 -9.473 -11.146 1.00 13.21 196 SER H CA 1
ATOM 1462 C C . SER A 1 196 ? 5.257 -10.743 -10.365 1.00 12.39 196 SER H C 1
ATOM 1463 O O . SER A 1 196 ? 5.996 -11.603 -10.835 1.00 12.07 196 SER H O 1
ATOM 1466 N N . VAL A 1 197 ? 4.705 -10.850 -9.161 1.00 10.03 197 VAL H N 1
ATOM 1467 C CA . VAL A 1 197 ? 4.961 -12.007 -8.318 1.00 11.79 197 VAL H CA 1
ATOM 1468 C C . VAL A 1 197 ? 3.656 -12.639 -7.879 1.00 12.30 197 VAL H C 1
ATOM 1469 O O . VAL A 1 197 ? 2.598 -12.011 -7.930 1.00 12.20 197 VAL H O 1
ATOM 1473 N N . VAL A 1 198 ? 3.742 -13.887 -7.438 1.00 13.58 198 VAL H N 1
ATOM 1474 C CA . VAL A 1 198 ? 2.590 -14.564 -6.866 1.00 12.09 198 VAL H CA 1
ATOM 1475 C C . VAL A 1 198 ? 3.087 -15.521 -5.797 1.00 13.65 198 VAL H C 1
ATOM 1476 O O . VAL A 1 198 ? 4.168 -16.100 -5.925 1.00 13.09 198 VAL H O 1
ATOM 1480 N N . THR A 1 199 ? 2.326 -15.651 -4.715 1.00 12.90 199 THR H N 1
ATOM 1481 C CA . THR A 1 199 ? 2.623 -16.668 -3.719 1.00 14.57 199 THR H CA 1
ATOM 1482 C C . THR A 1 199 ? 1.646 -17.829 -3.905 1.00 15.04 199 THR H C 1
ATOM 1483 O O . THR A 1 199 ? 0.454 -17.625 -4.167 1.00 14.70 199 THR H O 1
ATOM 1487 N N . VAL A 1 200 ? 2.192 -19.038 -3.815 1.00 14.23 200 VAL H N 1
ATOM 1488 C CA . VAL A 1 200 ? 1.455 -20.272 -4.047 1.00 15.82 200 VAL H CA 1
ATOM 1489 C C . VAL A 1 200 ? 1.924 -21.295 -3.023 1.00 15.63 200 VAL H C 1
ATOM 1490 O O . VAL A 1 200 ? 2.963 -21.127 -2.406 1.00 14.75 200 VAL H O 1
ATOM 1494 N N . PRO A 1 201 ? 1.154 -22.370 -2.828 1.00 16.95 201 PRO H N 1
ATOM 1495 C CA . PRO A 1 201 ? 1.686 -23.397 -1.927 1.00 17.03 201 PRO H CA 1
ATOM 1496 C C . PRO A 1 201 ? 2.962 -24.049 -2.467 1.00 13.81 201 PRO H C 1
ATOM 1497 O O . PRO A 1 201 ? 3.032 -24.335 -3.660 1.00 19.09 201 PRO H O 1
ATOM 1501 N N . SER A 1 202 ? 3.946 -24.274 -1.599 1.00 16.35 202 SER H N 1
ATOM 1502 C CA . SER A 1 202 ? 5.190 -24.937 -1.998 1.00 18.11 202 SER H CA 1
ATOM 1503 C C . SER A 1 202 ? 4.907 -26.296 -2.622 1.00 22.18 202 SER H C 1
ATOM 1504 O O . SER A 1 202 ? 5.579 -26.709 -3.564 1.00 23.17 202 SER H O 1
ATOM 1507 N N . SER A 1 203 ? 3.909 -26.993 -2.086 1.00 20.55 203 SER H N 1
ATOM 1508 C CA . SER A 1 203 ? 3.579 -28.332 -2.560 1.00 23.17 203 SER H CA 1
ATOM 1509 C C . SER A 1 203 ? 3.063 -28.332 -3.995 1.00 23.92 203 SER H C 1
ATOM 1510 O O . SER A 1 203 ? 3.051 -29.370 -4.648 1.00 25.99 203 SER H O 1
ATOM 1513 N N . SER A 1 204 ? 2.628 -27.174 -4.484 1.00 21.29 204 SER H N 1
ATOM 1514 C CA . SER A 1 204 ? 2.060 -27.082 -5.826 1.00 24.02 204 SER H CA 1
ATOM 1515 C C . SER A 1 204 ? 3.126 -26.946 -6.916 1.00 24.59 204 SER H C 1
ATOM 1516 O O . SER A 1 204 ? 2.808 -27.051 -8.100 1.00 29.44 204 SER H O 1
ATOM 1519 N N . LEU A 1 205 ? 4.379 -26.730 -6.523 1.00 24.20 205 LEU H N 1
ATOM 1520 C CA . LEU A 1 205 ? 5.438 -26.428 -7.491 1.00 24.55 205 LEU H CA 1
ATOM 1521 C C . LEU A 1 205 ? 5.737 -27.594 -8.431 1.00 32.33 205 LEU H C 1
ATOM 1522 O O . LEU A 1 205 ? 6.173 -27.388 -9.562 1.00 33.68 205 LEU H O 1
ATOM 1527 N N . GLY A 1 206 ? 5.478 -28.816 -7.980 1.00 32.08 206 GLY H N 1
ATOM 1528 C CA . GLY A 1 206 ? 5.727 -29.975 -8.818 1.00 34.64 206 GLY H CA 1
ATOM 1529 C C . GLY A 1 206 ? 4.553 -30.396 -9.687 1.00 38.64 206 GLY H C 1
ATOM 1530 O O . GLY A 1 206 ? 4.700 -31.251 -10.561 1.00 42.33 206 GLY H O 1
ATOM 1531 N N . THR A 1 207 ? 3.388 -29.803 -9.460 1.00 32.64 207 THR H N 1
ATOM 1532 C CA . THR A 1 207 ? 2.174 -30.288 -10.103 1.00 36.71 207 THR H CA 1
ATOM 1533 C C . THR A 1 207 ? 1.440 -29.219 -10.908 1.00 33.98 207 THR H C 1
ATOM 1534 O O . THR A 1 207 ? 0.694 -29.535 -11.834 1.00 35.62 207 THR H O 1
ATOM 1538 N N . GLN A 1 208 ? 1.632 -27.956 -10.547 1.00 29.16 208 GLN H N 1
ATOM 1539 C CA . GLN A 1 208 ? 0.919 -26.875 -11.216 1.00 24.23 208 GLN H CA 1
ATOM 1540 C C . GLN A 1 208 ? 1.876 -26.058 -12.080 1.00 21.92 208 GLN H C 1
ATOM 1541 O O . GLN A 1 208 ? 2.930 -25.642 -11.618 1.00 22.52 208 GLN H O 1
ATOM 1547 N N . THR A 1 209 ? 1.508 -25.841 -13.336 1.00 22.03 209 THR H N 1
ATOM 1548 C CA . THR A 1 209 ? 2.317 -25.016 -14.226 1.00 23.65 209 THR H CA 1
ATOM 1549 C C . THR A 1 209 ? 2.019 -23.552 -13.957 1.00 18.38 209 THR H C 1
ATOM 1550 O O . THR A 1 209 ? 0.863 -23.178 -13.821 1.00 18.90 209 THR H O 1
ATOM 1554 N N . TYR A 1 210 ? 3.064 -22.732 -13.868 1.00 18.35 210 TYR H N 1
ATOM 1555 C CA . TYR A 1 210 ? 2.888 -21.296 -13.691 1.00 16.89 210 TYR H CA 1
ATOM 1556 C C . TYR A 1 210 ? 3.483 -20.546 -14.868 1.00 15.32 210 TYR H C 1
ATOM 1557 O O . TYR A 1 210 ? 4.668 -20.695 -15.170 1.00 17.04 210 TYR H O 1
ATOM 1566 N N . ILE A 1 211 ? 2.627 -19.773 -15.535 1.00 15.46 211 ILE H N 1
ATOM 1567 C CA . ILE A 1 211 ? 3.006 -19.011 -16.729 1.00 15.70 211 ILE H CA 1
ATOM 1568 C C . ILE A 1 211 ? 2.588 -17.551 -16.578 1.00 14.47 211 ILE H C 1
ATOM 1569 O O . ILE A 1 211 ? 1.426 -17.259 -16.283 1.00 16.32 211 ILE H O 1
ATOM 1574 N N . CYS A 1 212 ? 3.521 -16.618 -16.760 1.00 16.12 212 CYS H N 1
ATOM 1575 C CA . CYS A 1 212 ? 3.126 -15.212 -16.768 1.00 16.99 212 CYS H CA 1
ATOM 1576 C C . CYS A 1 212 ? 2.889 -14.751 -18.206 1.00 17.17 212 CYS H C 1
ATOM 1577 O O . CYS A 1 212 ? 3.698 -15.012 -19.094 1.00 18.34 212 CYS H O 1
ATOM 1580 N N . ASN A 1 213 ? 1.755 -14.091 -18.415 1.00 14.75 213 ASN H N 1
ATOM 1581 C CA . ASN A 1 213 ? 1.336 -13.614 -19.719 1.00 16.92 213 ASN H CA 1
ATOM 1582 C C . ASN A 1 213 ? 1.592 -12.123 -19.784 1.00 16.59 213 ASN H C 1
ATOM 1583 O O . ASN A 1 213 ? 0.984 -11.350 -19.041 1.00 18.52 213 ASN H O 1
ATOM 1588 N N . VAL A 1 214 ? 2.500 -11.714 -20.663 1.00 15.61 214 VAL H N 1
ATOM 1589 C CA . VAL A 1 214 ? 2.903 -10.320 -20.722 1.00 15.78 214 VAL H CA 1
ATOM 1590 C C . VAL A 1 214 ? 2.564 -9.716 -22.078 1.00 17.13 214 VAL H C 1
ATOM 1591 O O . VAL A 1 214 ? 2.894 -10.286 -23.113 1.00 15.65 214 VAL H O 1
ATOM 1595 N N . ASN A 1 215 ? 1.893 -8.573 -22.073 1.00 13.46 215 ASN H N 1
ATOM 1596 C CA . ASN A 1 215 ? 1.559 -7.906 -23.325 1.00 15.70 215 ASN H CA 1
ATOM 1597 C C . ASN A 1 215 ? 2.117 -6.488 -23.351 1.00 16.53 215 ASN H C 1
ATOM 1598 O O . ASN A 1 215 ? 1.925 -5.723 -22.409 1.00 16.56 215 ASN H O 1
ATOM 1603 N N . HIS A 1 216 ? 2.857 -6.159 -24.405 1.00 14.65 216 HIS H N 1
ATOM 1604 C CA . HIS A 1 216 ? 3.361 -4.809 -24.592 1.00 14.75 216 HIS H CA 1
ATOM 1605 C C . HIS A 1 216 ? 2.892 -4.322 -25.945 1.00 15.81 216 HIS H C 1
ATOM 1606 O O . HIS A 1 216 ? 3.571 -4.508 -26.956 1.00 14.45 216 HIS H O 1
ATOM 1613 N N . LYS A 1 217 ? 1.713 -3.713 -25.964 1.00 15.81 217 LYS H N 1
ATOM 1614 C CA . LYS A 1 217 ? 1.120 -3.256 -27.220 1.00 16.10 217 LYS H CA 1
ATOM 1615 C C . LYS A 1 217 ? 1.980 -2.279 -28.016 1.00 15.52 217 LYS H C 1
ATOM 1616 O O . LYS A 1 217 ? 2.052 -2.411 -29.235 1.00 16.50 217 LYS H O 1
ATOM 1622 N N . PRO A 1 218 ? 2.635 -1.300 -27.349 1.00 16.11 218 PRO H N 1
ATOM 1623 C CA . PRO A 1 218 ? 3.404 -0.338 -28.153 1.00 16.00 218 PRO H CA 1
ATOM 1624 C C . PRO A 1 218 ? 4.438 -0.981 -29.085 1.00 15.97 218 PRO H C 1
ATOM 1625 O O . PRO A 1 218 ? 4.669 -0.455 -30.178 1.00 17.28 218 PRO H O 1
ATOM 1629 N N . SER A 1 219 ? 5.019 -2.109 -28.687 1.00 14.05 219 SER H N 1
ATOM 1630 C CA . SER A 1 219 ? 6.044 -2.750 -29.508 1.00 14.17 219 SER H CA 1
ATOM 1631 C C . SER A 1 219 ? 5.564 -4.035 -30.202 1.00 12.29 219 SER H C 1
ATOM 1632 O O . SER A 1 219 ? 6.397 -4.724 -30.831 1.00 14.57 219 SER H O 1
ATOM 1635 N N . ASN A 1 220 ? 4.255 -4.346 -30.095 1.00 13.33 220 ASN H N 1
ATOM 1636 C CA A ASN A 1 220 ? 3.649 -5.565 -30.687 0.57 14.79 220 ASN H CA 1
ATOM 1637 C CA B ASN A 1 220 ? 3.742 -5.528 -30.760 0.43 14.82 220 ASN H CA 1
ATOM 1638 C C . ASN A 1 220 ? 4.382 -6.808 -30.195 1.00 13.66 220 ASN H C 1
ATOM 1639 O O . ASN A 1 220 ? 4.650 -7.750 -30.934 1.00 15.24 220 ASN H O 1
ATOM 1648 N N . THR A 1 221 ? 4.676 -6.803 -28.893 1.00 15.03 221 THR H N 1
ATOM 1649 C CA . THR A 1 221 ? 5.351 -7.935 -28.259 1.00 14.05 221 THR H CA 1
ATOM 1650 C C . THR A 1 221 ? 4.423 -8.638 -27.275 1.00 13.85 221 THR H C 1
ATOM 1651 O O . THR A 1 221 ? 3.865 -7.990 -26.389 1.00 14.71 221 THR H O 1
ATOM 1655 N N . LYS A 1 222 ? 4.287 -9.953 -27.423 1.00 14.38 222 LYS H N 1
ATOM 1656 C CA . LYS A 1 222 ? 3.542 -10.796 -26.485 1.00 15.69 222 LYS H CA 1
ATOM 1657 C C . LYS A 1 222 ? 4.425 -11.926 -25.962 1.00 18.87 222 LYS H C 1
ATOM 1658 O O . LYS A 1 222 ? 5.173 -12.564 -26.722 1.00 17.36 222 LYS H O 1
ATOM 1664 N N . VAL A 1 223 ? 4.346 -12.164 -24.657 1.00 15.96 223 VAL H N 1
ATOM 1665 C CA . VAL A 1 223 ? 5.198 -13.154 -24.003 1.00 18.76 223 VAL H CA 1
ATOM 1666 C C . VAL A 1 223 ? 4.379 -14.033 -23.070 1.00 15.27 223 VAL H C 1
ATOM 1667 O O . VAL A 1 223 ? 3.572 -13.529 -22.299 1.00 19.11 223 VAL H O 1
ATOM 1671 N N . ASP A 1 224 ? 4.582 -15.347 -23.153 1.00 17.52 224 ASP H N 1
ATOM 1672 C CA . ASP A 1 224 ? 4.010 -16.264 -22.169 1.00 20.00 224 ASP H CA 1
ATOM 1673 C C . ASP A 1 224 ? 5.132 -17.101 -21.588 1.00 22.31 224 ASP H C 1
ATOM 1674 O O . ASP A 1 224 ? 5.555 -18.084 -22.190 1.00 23.84 224 ASP H O 1
ATOM 1679 N N . LYS A 1 225 ? 5.610 -16.710 -20.410 1.00 17.23 225 LYS H N 1
ATOM 1680 C CA . LYS A 1 225 ? 6.834 -17.271 -19.855 1.00 17.26 225 LYS H CA 1
ATOM 1681 C C . LYS A 1 225 ? 6.547 -18.274 -18.740 1.00 19.42 225 LYS H C 1
ATOM 1682 O O . LYS A 1 225 ? 5.967 -17.918 -17.714 1.00 16.58 225 LYS H O 1
ATOM 1688 N N . ARG A 1 226 ? 6.961 -19.523 -18.948 1.00 20.57 226 ARG H N 1
ATOM 1689 C CA . ARG A 1 226 ? 6.824 -20.550 -17.919 1.00 19.59 226 ARG H CA 1
ATOM 1690 C C . ARG A 1 226 ? 7.892 -20.362 -16.846 1.00 19.75 226 ARG H C 1
ATOM 1691 O O . ARG A 1 226 ? 9.075 -20.208 -17.146 1.00 20.31 226 ARG H O 1
ATOM 1699 N N . VAL A 1 227 ? 7.459 -20.358 -15.591 1.00 18.22 227 VAL H N 1
ATOM 1700 C CA . VAL A 1 227 ? 8.351 -20.189 -14.457 1.00 15.65 227 VAL H CA 1
ATOM 1701 C C . VAL A 1 227 ? 8.421 -21.501 -13.700 1.00 19.70 227 VAL H C 1
ATOM 1702 O O . VAL A 1 227 ? 7.432 -21.947 -13.129 1.00 21.83 227 VAL H O 1
ATOM 1706 N N . GLU A 1 228 ? 9.589 -22.131 -13.713 1.00 22.27 228 GLU H N 1
ATOM 1707 C CA . GLU A 1 228 ? 9.717 -23.427 -13.063 1.00 27.61 228 GLU H CA 1
ATOM 1708 C C . GLU A 1 228 ? 10.754 -23.400 -11.952 1.00 27.35 228 GLU H C 1
ATOM 1709 O O . GLU A 1 228 ? 11.661 -22.567 -11.964 1.00 25.50 228 GLU H O 1
ATOM 1715 N N . PRO A 1 229 ? 10.601 -24.300 -10.965 1.00 29.42 229 PRO H N 1
ATOM 1716 C CA . PRO A 1 229 ? 11.523 -24.433 -9.832 1.00 33.71 229 PRO H CA 1
ATOM 1717 C C . PRO A 1 229 ? 12.975 -24.592 -10.267 1.00 38.46 229 PRO H C 1
ATOM 1718 O O . PRO A 1 229 ? 13.234 -25.161 -11.327 1.00 37.53 229 PRO H O 1
ATOM 1722 N N . LYS A 1 230 ? 13.897 -24.098 -9.444 1.00 42.71 230 LYS H N 1
ATOM 1723 C CA . LYS A 1 230 ? 15.326 -24.137 -9.738 1.00 51.77 230 LYS H CA 1
ATOM 1724 C C . LYS A 1 230 ? 15.858 -25.564 -9.900 1.00 61.00 230 LYS H C 1
ATOM 1725 O O . LYS A 1 230 ? 15.584 -26.448 -9.080 1.00 57.52 230 LYS H O 1
ATOM 1727 N N . SER A 1 231 ? 16.626 -25.770 -10.968 1.00 61.76 231 SER H N 1
ATOM 1728 C CA . SER A 1 231 ? 17.159 -27.089 -11.304 1.00 65.93 231 SER H CA 1
ATOM 1729 C C . SER A 1 231 ? 18.142 -27.623 -10.264 1.00 70.64 231 SER H C 1
ATOM 1730 O O . SER A 1 231 ? 19.265 -27.109 -10.143 1.00 70.06 231 SER H O 1
ATOM 1733 N N . CYS A 1 232 ? 17.713 -28.660 -9.538 1.00 71.93 232 CYS H N 1
ATOM 1734 C CA . CYS A 1 232 ? 18.559 -29.347 -8.563 1.00 72.93 232 CYS H CA 1
ATOM 1735 C C . CYS A 1 232 ? 18.687 -30.824 -8.861 1.00 72.36 232 CYS H C 1
ATOM 1736 O O . CYS A 1 232 ? 18.321 -31.630 -8.011 1.00 73.02 232 CYS H O 1
ATOM 1739 N N . GLU B 2 1 ? 5.760 34.151 -0.817 1.00 41.77 1 GLU L N 1
ATOM 1740 C CA . GLU B 2 1 ? 5.088 32.932 -1.244 1.00 36.10 1 GLU L CA 1
ATOM 1741 C C . GLU B 2 1 ? 4.393 32.243 -0.079 1.00 24.10 1 GLU L C 1
ATOM 1742 O O . GLU B 2 1 ? 5.006 31.996 0.958 1.00 28.10 1 GLU L O 1
ATOM 1748 N N . ILE B 2 2 ? 3.106 31.946 -0.245 1.00 22.18 2 ILE L N 1
ATOM 1749 C CA . ILE B 2 2 ? 2.364 31.250 0.795 1.00 21.17 2 ILE L CA 1
ATOM 1750 C C . ILE B 2 2 ? 2.896 29.828 0.925 1.00 16.71 2 ILE L C 1
ATOM 1751 O O . ILE B 2 2 ? 3.262 29.196 -0.070 1.00 17.92 2 ILE L O 1
ATOM 1756 N N . VAL B 2 3 ? 2.965 29.346 2.160 1.00 14.67 3 VAL L N 1
ATOM 1757 C CA . VAL B 2 3 ? 3.318 27.953 2.414 1.00 13.63 3 VAL L CA 1
ATOM 1758 C C . VAL B 2 3 ? 2.172 27.273 3.150 1.00 13.62 3 VAL L C 1
ATOM 1759 O O . VAL B 2 3 ? 1.659 27.801 4.136 1.00 13.53 3 VAL L O 1
ATOM 1763 N N . LEU B 2 4 ? 1.749 26.121 2.648 1.00 12.96 4 LEU L N 1
ATOM 1764 C CA . LEU B 2 4 ? 0.691 25.347 3.284 1.00 12.48 4 LEU L CA 1
ATOM 1765 C C . LEU B 2 4 ? 1.270 24.090 3.919 1.00 13.52 4 LEU L C 1
ATOM 1766 O O . LEU B 2 4 ? 2.114 23.413 3.328 1.00 14.60 4 LEU L O 1
ATOM 1771 N N . THR B 2 5 ? 0.806 23.774 5.116 1.00 12.24 5 THR L N 1
ATOM 1772 C CA A THR B 2 5 ? 1.212 22.525 5.745 0.57 12.97 5 THR L CA 1
ATOM 1773 C CA B THR B 2 5 ? 1.210 22.576 5.830 0.43 13.55 5 THR L CA 1
ATOM 1774 C C . THR B 2 5 ? -0.006 21.674 6.022 1.00 12.37 5 THR L C 1
ATOM 1775 O O . THR B 2 5 ? -1.074 22.175 6.361 1.00 14.48 5 THR L O 1
ATOM 1782 N N . GLN B 2 6 ? 0.129 20.367 5.863 1.00 12.43 6 GLN L N 1
ATOM 1783 C CA . GLN B 2 6 ? -0.978 19.487 6.135 1.00 13.09 6 GLN L CA 1
ATOM 1784 C C . GLN B 2 6 ? -0.735 18.395 7.172 1.00 16.49 6 GLN L C 1
ATOM 1785 O O . GLN B 2 6 ? 0.129 17.657 6.890 1.00 20.75 6 GLN L O 1
ATOM 1791 N N . SER B 2 7 ? -1.666 18.190 8.172 1.00 21.24 7 SER L N 1
ATOM 1792 C CA . SER B 2 7 ? -1.447 17.208 9.213 1.00 23.41 7 SER L CA 1
ATOM 1793 C C . SER B 2 7 ? -2.775 16.554 9.517 1.00 20.58 7 SER L C 1
ATOM 1794 O O . SER B 2 7 ? -3.751 17.282 9.582 1.00 21.65 7 SER L O 1
ATOM 1797 N N . PRO B 2 8 ? -2.877 15.158 9.737 1.00 24.42 8 PRO L N 1
ATOM 1798 C CA . PRO B 2 8 ? -1.610 14.414 9.702 1.00 23.42 8 PRO L CA 1
ATOM 1799 C C . PRO B 2 8 ? -1.107 14.127 8.292 1.00 19.27 8 PRO L C 1
ATOM 1800 O O . PRO B 2 8 ? -1.831 14.244 7.298 1.00 16.78 8 PRO L O 1
ATOM 1804 N N . GLY B 2 9 ? 0.175 13.780 8.225 1.00 19.85 9 GLY L N 1
ATOM 1805 C CA . GLY B 2 9 ? 0.817 13.406 6.983 1.00 18.55 9 GLY L CA 1
ATOM 1806 C C . GLY B 2 9 ? -0.012 12.299 6.396 1.00 14.59 9 GLY L C 1
ATOM 1807 O O . GLY B 2 9 ? -0.351 12.301 5.210 1.00 16.74 9 GLY L O 1
ATOM 1808 N N . VAL B 2 10 ? -0.378 11.384 7.272 1.00 15.60 10 VAL L N 1
ATOM 1809 C CA . VAL B 2 10 ? -1.171 10.235 6.866 1.00 15.98 10 VAL L CA 1
ATOM 1810 C C . VAL B 2 10 ? -2.154 10.079 8.018 1.00 18.47 10 VAL L C 1
ATOM 1811 O O . VAL B 2 10 ? -1.923 10.585 9.142 1.00 20.05 10 VAL L O 1
ATOM 1815 N N . LEU B 2 11 ? -3.305 9.527 7.683 1.00 15.66 11 LEU L N 1
ATOM 1816 C CA . LEU B 2 11 ? -4.274 9.080 8.664 1.00 14.49 11 LEU L CA 1
ATOM 1817 C C . LEU B 2 11 ? -4.577 7.624 8.374 1.00 16.88 11 LEU L C 1
ATOM 1818 O O . LEU B 2 11 ? -4.712 7.235 7.220 1.00 18.21 11 LEU L O 1
ATOM 1823 N N . SER B 2 12 ? -4.651 6.813 9.421 1.00 14.86 12 SER L N 1
ATOM 1824 C CA A SER B 2 12 ? -5.011 5.409 9.263 0.64 16.09 12 SER L CA 1
ATOM 1825 C CA B SER B 2 12 ? -4.996 5.405 9.285 0.36 16.17 12 SER L CA 1
ATOM 1826 C C . SER B 2 12 ? -6.295 5.136 10.033 1.00 16.50 12 SER L C 1
ATOM 1827 O O . SER B 2 12 ? -6.305 5.125 11.260 1.00 18.98 12 SER L O 1
ATOM 1832 N N . LEU B 2 13 ? -7.378 4.935 9.293 1.00 14.36 13 LEU L N 1
ATOM 1833 C CA . LEU B 2 13 ? -8.708 4.852 9.889 1.00 16.48 13 LEU L CA 1
ATOM 1834 C C . LEU B 2 13 ? -9.543 3.743 9.273 1.00 17.01 13 LEU L C 1
ATOM 1835 O O . LEU B 2 13 ? -9.235 3.235 8.195 1.00 16.97 13 LEU L O 1
ATOM 1840 N N . SER B 2 14 ? -10.609 3.350 9.963 1.00 19.24 14 SER L N 1
ATOM 1841 C CA . SER B 2 14 ? -11.490 2.312 9.437 1.00 18.49 14 SER L CA 1
ATOM 1842 C C . SER B 2 14 ? -12.704 2.923 8.748 1.00 20.78 14 SER L C 1
ATOM 1843 O O . SER B 2 14 ? -13.128 4.023 9.102 1.00 18.29 14 SER L O 1
ATOM 1846 N N . PRO B 2 15 ? -13.283 2.203 7.772 1.00 15.90 15 PRO L N 1
ATOM 1847 C CA . PRO B 2 15 ? -14.559 2.636 7.202 1.00 16.10 15 PRO L CA 1
ATOM 1848 C C . PRO B 2 15 ? -15.563 2.881 8.323 1.00 17.23 15 PRO L C 1
ATOM 1849 O O . PRO B 2 15 ? -15.588 2.099 9.276 1.00 19.66 15 PRO L O 1
ATOM 1853 N N . GLY B 2 16 ? -16.329 3.963 8.233 1.00 17.56 16 GLY L N 1
ATOM 1854 C CA . GLY B 2 16 ? -17.275 4.308 9.278 1.00 15.44 16 GLY L CA 1
ATOM 1855 C C . GLY B 2 16 ? -16.758 5.312 10.294 1.00 17.67 16 GLY L C 1
ATOM 1856 O O . GLY B 2 16 ? -17.551 5.933 11.002 1.00 19.95 16 GLY L O 1
ATOM 1857 N N . GLU B 2 17 ? -15.438 5.467 10.392 1.00 16.25 17 GLU L N 1
ATOM 1858 C CA . GLU B 2 17 ? -14.868 6.402 11.359 1.00 14.19 17 GLU L CA 1
ATOM 1859 C C . GLU B 2 17 ? -14.851 7.840 10.821 1.00 17.41 17 GLU L C 1
ATOM 1860 O O . GLU B 2 17 ? -14.953 8.076 9.615 1.00 15.28 17 GLU L O 1
ATOM 1866 N N . AR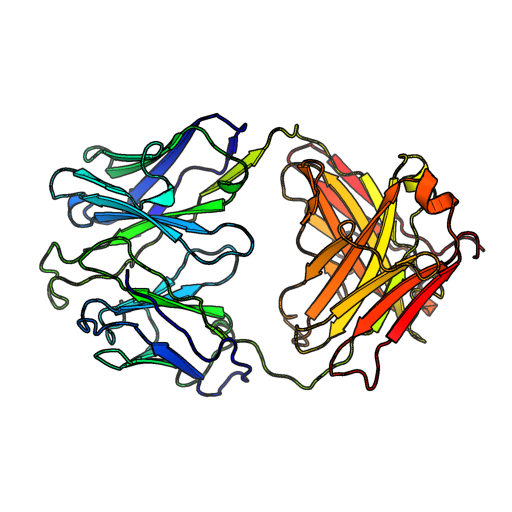G B 2 18 ? -14.749 8.796 11.739 1.00 14.17 18 ARG L N 1
ATOM 1867 C CA . ARG B 2 18 ? -14.643 10.208 11.391 1.00 15.24 18 ARG L CA 1
ATOM 1868 C C . ARG B 2 18 ? -13.195 10.532 11.042 1.00 15.17 18 ARG L C 1
ATOM 1869 O O . ARG B 2 18 ? -12.275 9.998 11.666 1.00 18.77 18 ARG L O 1
ATOM 1877 N N . ALA B 2 19 ? -12.985 11.380 10.037 1.00 13.00 19 ALA L N 1
ATOM 1878 C CA . ALA B 2 19 ? -11.644 11.843 9.702 1.00 13.39 19 ALA L CA 1
ATOM 1879 C C . ALA B 2 19 ? -11.585 13.352 9.826 1.00 12.50 19 ALA L C 1
ATOM 1880 O O . ALA B 2 19 ? -12.510 14.045 9.398 1.00 13.35 19 ALA L O 1
ATOM 1882 N N . SER B 2 20 ? -10.509 13.850 10.422 1.00 13.54 20 SER L N 1
ATOM 1883 C CA . SER B 2 20 ? -10.287 15.289 10.550 1.00 13.22 20 SER L CA 1
ATOM 1884 C C . SER B 2 20 ? -8.919 15.628 9.962 1.00 14.68 20 SER L C 1
ATOM 1885 O O . SER B 2 20 ? -7.887 15.131 10.433 1.00 15.59 20 SER L O 1
ATOM 1888 N N . LEU B 2 21 ? -8.925 16.454 8.920 1.00 12.67 21 LEU L N 1
ATOM 1889 C CA . LEU B 2 21 ? -7.704 16.787 8.182 1.00 13.07 21 LEU L CA 1
ATOM 1890 C C . LEU B 2 21 ? -7.360 18.252 8.371 1.00 13.12 21 LEU L C 1
ATOM 1891 O O . LEU B 2 21 ? -8.235 19.104 8.258 1.00 14.36 21 LEU L O 1
ATOM 1896 N N . SER B 2 22 ? -6.084 18.535 8.646 1.00 13.19 22 SER L N 1
ATOM 1897 C CA . SER B 2 22 ? -5.627 19.888 8.961 1.00 14.24 22 SER L CA 1
ATOM 1898 C C . SER B 2 22 ? -4.872 20.540 7.807 1.00 13.00 22 SER L C 1
ATOM 1899 O O . SER B 2 22 ? -4.072 19.885 7.130 1.00 13.46 22 SER L O 1
ATOM 1902 N N . CYS B 2 23 ? -5.123 21.832 7.601 1.00 11.66 23 CYS L N 1
ATOM 1903 C CA . CYS B 2 23 ? -4.370 22.628 6.640 1.00 12.01 23 CYS L CA 1
ATOM 1904 C C . CYS B 2 23 ? -4.026 23.947 7.299 1.00 12.83 23 CYS L C 1
ATOM 1905 O O . CYS B 2 23 ? -4.915 24.661 7.759 1.00 14.20 23 CYS L O 1
ATOM 1908 N N . ARG B 2 24 ? -2.736 24.258 7.390 1.00 11.95 24 ARG L N 1
ATOM 1909 C CA . ARG B 2 24 ? -2.317 25.526 7.977 1.00 12.86 24 ARG L CA 1
ATOM 1910 C C . ARG B 2 24 ? -1.557 26.368 6.960 1.00 13.93 24 ARG L C 1
ATOM 1911 O O . ARG B 2 24 ? -0.809 25.842 6.150 1.00 13.90 24 ARG L O 1
ATOM 1919 N N . ALA B 2 25 ? -1.787 27.679 6.991 1.00 12.24 25 ALA L N 1
ATOM 1920 C CA . ALA B 2 25 ? -1.143 28.599 6.058 1.00 12.56 25 ALA L CA 1
ATOM 1921 C C . ALA B 2 25 ? -0.150 29.509 6.771 1.00 14.43 25 ALA L C 1
ATOM 1922 O O . ALA B 2 25 ? -0.350 29.873 7.933 1.00 15.79 25 ALA L O 1
ATOM 1924 N N . SER B 2 26 ? 0.902 29.893 6.061 1.00 13.06 26 SER L N 1
ATOM 1925 C CA . SER B 2 26 ? 1.970 30.692 6.658 1.00 18.12 26 SER L CA 1
ATOM 1926 C C . SER B 2 26 ? 1.548 32.149 6.875 1.00 21.79 26 SER L C 1
ATOM 1927 O O . SER B 2 26 ? 2.168 32.882 7.649 1.00 20.61 26 SER L O 1
ATOM 1930 N N . HIS B 2 27 ? 0.501 32.569 6.173 1.00 17.16 27 HIS L N 1
ATOM 1931 C CA . HIS B 2 27 ? -0.095 33.881 6.405 1.00 21.26 27 HIS L CA 1
ATOM 1932 C C . HIS B 2 27 ? -1.611 33.764 6.271 1.00 16.55 27 HIS L C 1
ATOM 1933 O O . HIS B 2 27 ? -2.103 32.830 5.640 1.00 14.66 27 HIS L O 1
ATOM 1940 N N . GLY B 2 28 ? -2.349 34.672 6.901 1.00 15.95 28 GLY L N 1
ATOM 1941 C CA . GLY B 2 28 ? -3.799 34.598 6.868 1.00 15.90 28 GLY L CA 1
ATOM 1942 C C . GLY B 2 28 ? -4.358 34.665 5.460 1.00 13.71 28 GLY L C 1
ATOM 1943 O O . GLY B 2 28 ? -3.888 35.431 4.623 1.00 13.81 28 GLY L O 1
ATOM 1944 N N . LEU B 2 29 ? -5.366 33.841 5.205 1.00 12.94 29 LEU L N 1
ATOM 1945 C CA . LEU B 2 29 ? -6.069 33.785 3.928 1.00 13.46 29 LEU L CA 1
ATOM 1946 C C . LEU B 2 29 ? -7.503 34.277 4.082 1.00 12.61 29 LEU L C 1
ATOM 1947 O O . LEU B 2 29 ? -8.101 34.090 5.137 1.00 15.25 29 LEU L O 1
ATOM 1952 N N . ASP B 2 30 ? -8.054 34.905 3.045 1.00 13.62 30 ASP L N 1
ATOM 1953 C CA . ASP B 2 30 ? -9.495 35.118 2.977 1.00 12.06 30 ASP L CA 1
ATOM 1954 C C . ASP B 2 30 ? -10.150 33.749 2.877 1.00 12.41 30 ASP L C 1
ATOM 1955 O O . ASP B 2 30 ? -9.646 32.883 2.163 1.00 12.56 30 ASP L O 1
ATOM 1960 N N . THR B 2 31 ? -11.293 33.566 3.532 1.00 14.92 31 THR L N 1
ATOM 1961 C CA . THR B 2 31 ? -11.985 32.281 3.433 1.00 12.13 31 THR L CA 1
ATOM 1962 C C . THR B 2 31 ? -12.377 31.970 1.988 1.00 12.98 31 THR L C 1
ATOM 1963 O O . THR B 2 31 ? -12.504 30.804 1.621 1.00 13.35 31 THR L O 1
ATOM 1967 N N . SER B 2 32 ? -12.538 33.002 1.166 1.00 12.22 32 SER L N 1
ATOM 1968 C CA . SER B 2 32 ? -12.851 32.801 -0.247 1.00 11.50 32 SER L CA 1
ATOM 1969 C C . SER B 2 32 ? -11.734 32.087 -1.023 1.00 10.88 32 SER L C 1
ATOM 1970 O O . SER B 2 32 ? -11.954 31.612 -2.141 1.00 13.20 32 SER L O 1
ATOM 1973 N N . HIS B 2 33 ? -10.540 32.032 -0.439 1.00 10.15 33 HIS L N 1
ATOM 1974 C CA . HIS B 2 33 ? -9.357 31.604 -1.189 1.00 12.13 33 HIS L CA 1
ATOM 1975 C C . HIS B 2 33 ? -8.720 30.309 -0.672 1.00 11.42 33 HIS L C 1
ATOM 1976 O O . HIS B 2 33 ? -7.520 30.098 -0.839 1.00 10.66 33 HIS L O 1
ATOM 1983 N N . LEU B 2 34 ? -9.529 29.441 -0.069 1.00 10.59 34 LEU L N 1
ATOM 1984 C CA . LEU B 2 34 ? -9.035 28.153 0.417 1.00 10.92 34 LEU L CA 1
ATOM 1985 C C . LEU B 2 34 ? -9.972 27.056 -0.074 1.00 11.14 34 LEU L C 1
ATOM 1986 O O . LEU B 2 34 ? -11.180 27.106 0.173 1.00 10.79 34 LEU L O 1
ATOM 1991 N N . ALA B 2 35 ? -9.407 26.074 -0.775 1.00 8.76 35 ALA L N 1
ATOM 1992 C CA . ALA B 2 35 ? -10.192 24.976 -1.341 1.00 10.41 35 ALA L CA 1
ATOM 1993 C C . ALA B 2 35 ? -9.599 23.632 -0.962 1.00 10.89 35 ALA L C 1
ATOM 1994 O O . ALA B 2 35 ? -8.432 23.537 -0.568 1.00 10.44 35 ALA L O 1
ATOM 1996 N N . TRP B 2 36 ? -10.416 22.591 -1.081 1.00 8.48 36 TRP L N 1
ATOM 1997 C CA . TRP B 2 36 ? -9.961 21.218 -0.833 1.00 8.44 36 TRP L CA 1
ATOM 1998 C C . TRP B 2 36 ? -10.252 20.323 -2.029 1.00 10.60 36 TRP L C 1
ATOM 1999 O O . TRP B 2 36 ? -11.324 20.415 -2.637 1.00 8.94 36 TRP L O 1
ATOM 2010 N N . PHE B 2 37 ? -9.305 19.435 -2.324 1.00 7.82 37 PHE L N 1
ATOM 2011 C CA . PHE B 2 37 ? -9.414 18.462 -3.415 1.00 8.95 37 PHE L CA 1
ATOM 2012 C C . PHE B 2 37 ? -9.165 17.037 -2.949 1.00 10.84 37 PHE L C 1
ATOM 2013 O O . PHE B 2 37 ? -8.356 16.791 -2.057 1.00 10.94 37 PHE L O 1
ATOM 2021 N N . GLN B 2 38 ? -9.849 16.099 -3.595 1.00 10.81 38 GLN L N 1
ATOM 2022 C CA . GLN B 2 38 ? -9.576 14.678 -3.432 1.00 10.92 38 GLN L CA 1
ATOM 2023 C C . GLN B 2 38 ? -8.795 14.206 -4.644 1.00 11.60 38 GLN L C 1
ATOM 2024 O O . GLN B 2 38 ? -9.066 14.652 -5.756 1.00 13.50 38 GLN L O 1
ATOM 2030 N N . HIS B 2 39 ? -7.822 13.325 -4.438 1.00 9.16 39 HIS L N 1
ATOM 2031 C CA . HIS B 2 39 ? -7.142 12.725 -5.576 1.00 12.06 39 HIS L CA 1
ATOM 2032 C C . HIS B 2 39 ? -6.853 11.245 -5.383 1.00 13.02 39 HIS L C 1
ATOM 2033 O O . HIS B 2 39 ? -6.350 10.813 -4.347 1.00 13.00 39 HIS L O 1
ATOM 2040 N N . LYS B 2 40 ? -7.166 10.470 -6.414 1.00 14.74 40 LYS L N 1
ATOM 2041 C CA . LYS B 2 40 ? -6.790 9.065 -6.462 1.00 21.66 40 LYS L CA 1
ATOM 2042 C C . LYS B 2 40 ? -5.786 8.880 -7.589 1.00 24.96 40 LYS L C 1
ATOM 2043 O O . LYS B 2 40 ? -5.821 9.620 -8.568 1.00 23.33 40 LYS L O 1
ATOM 2049 N N . PRO B 2 41 ? -4.868 7.910 -7.452 1.00 24.51 41 PRO L N 1
ATOM 2050 C CA . PRO B 2 41 ? -3.807 7.826 -8.470 1.00 25.75 41 PRO L CA 1
ATOM 2051 C C . PRO B 2 41 ? -4.360 7.629 -9.894 1.00 27.74 41 PRO L C 1
ATOM 2052 O O . PRO B 2 41 ? -5.309 6.855 -10.086 1.00 26.55 41 PRO L O 1
ATOM 2056 N N . GLY B 2 42 ? -3.807 8.371 -10.856 1.00 29.99 42 GLY L N 1
ATOM 2057 C CA . GLY B 2 42 ? -4.191 8.249 -12.250 1.00 31.94 42 GLY L CA 1
ATOM 2058 C C . GLY B 2 42 ? -5.540 8.864 -12.581 1.00 33.94 42 GLY L C 1
ATOM 2059 O O . GLY B 2 42 ? -6.024 8.691 -13.697 1.00 32.82 42 GLY L O 1
ATOM 2060 N N . GLN B 2 43 ? -6.219 9.568 -11.666 1.00 25.37 43 GLN L N 1
ATOM 2061 C CA . GLN B 2 43 ? -7.555 10.127 -11.937 1.00 26.17 43 GLN L CA 1
ATOM 2062 C C . GLN B 2 43 ? -7.486 11.631 -11.758 1.00 20.41 43 GLN L C 1
ATOM 2063 O O . GLN B 2 43 ? -6.595 12.120 -11.074 1.00 21.52 43 GLN L O 1
ATOM 2069 N N . PRO B 2 44 ? -8.318 12.374 -12.429 1.00 23.12 44 PRO L N 1
ATOM 2070 C CA . PRO B 2 44 ? -8.266 13.827 -12.253 1.00 18.80 44 PRO L CA 1
ATOM 2071 C C . PRO B 2 44 ? -8.655 14.240 -10.837 1.00 18.70 44 PRO L C 1
ATOM 2072 O O . PRO B 2 44 ? -9.527 13.594 -10.252 1.00 20.14 44 PRO L O 1
ATOM 2076 N N . PRO B 2 45 ? -8.006 15.276 -10.292 1.00 17.34 45 PRO L N 1
ATOM 2077 C CA . PRO B 2 45 ? -8.403 15.808 -8.986 1.00 20.41 45 PRO L CA 1
ATOM 2078 C C . PRO B 2 45 ? -9.881 16.172 -8.983 1.00 17.49 45 PRO L C 1
ATOM 2079 O O . PRO B 2 45 ? -10.466 16.447 -10.039 1.00 18.42 45 PRO L O 1
ATOM 2083 N N . ARG B 2 46 ? -10.485 16.138 -7.802 1.00 12.82 46 ARG L N 1
ATOM 2084 C CA . ARG B 2 46 ? -11.904 16.410 -7.653 1.00 13.67 46 ARG L CA 1
ATOM 2085 C C . ARG B 2 46 ? -12.123 17.479 -6.578 1.00 10.62 46 ARG L C 1
ATOM 2086 O O . ARG B 2 46 ? -11.681 17.327 -5.441 1.00 10.26 46 ARG L O 1
ATOM 2094 N N . LEU B 2 47 ? -12.794 18.562 -6.946 1.00 10.06 47 LEU L N 1
ATOM 2095 C CA . LEU B 2 47 ? -13.051 19.644 -5.998 1.00 9.89 47 LEU L CA 1
ATOM 2096 C C . LEU B 2 47 ? -14.078 19.199 -4.948 1.00 11.06 47 LEU L C 1
ATOM 2097 O O . LEU B 2 47 ? -15.196 18.815 -5.307 1.00 13.15 47 LEU L O 1
ATOM 2102 N N . LEU B 2 48 ? -13.713 19.266 -3.667 1.00 9.55 48 LEU L N 1
ATOM 2103 C CA . LEU B 2 48 ? -14.628 18.884 -2.584 1.00 10.81 48 LEU L CA 1
ATOM 2104 C C . LEU B 2 48 ? -15.256 20.095 -1.927 1.00 11.94 48 LEU L C 1
ATOM 2105 O O . LEU B 2 48 ? -16.437 20.087 -1.582 1.00 12.04 48 LEU L O 1
ATOM 2110 N N . ILE B 2 49 ? -14.424 21.111 -1.716 1.00 8.87 49 ILE L N 1
ATOM 2111 C CA . ILE B 2 49 ? -14.791 22.301 -0.968 1.00 9.68 49 ILE L CA 1
ATOM 2112 C C . ILE B 2 49 ? -14.157 23.514 -1.626 1.00 11.04 49 ILE L C 1
ATOM 2113 O O . ILE B 2 49 ? -12.980 23.465 -1.973 1.00 10.26 49 ILE L O 1
ATOM 2118 N N . TYR B 2 50 ? -14.919 24.589 -1.818 1.00 11.94 50 TYR L N 1
ATOM 2119 C CA . TYR B 2 50 ? -14.306 25.863 -2.223 1.00 10.83 50 TYR L CA 1
ATOM 2120 C C . TYR B 2 50 ? -14.729 26.929 -1.229 1.00 11.31 50 TYR L C 1
ATOM 2121 O O . TYR B 2 50 ? -15.743 26.773 -0.542 1.00 12.02 50 TYR L O 1
ATOM 2130 N N . GLY B 2 51 ? -13.948 28.000 -1.134 1.00 11.52 51 GLY L N 1
ATOM 2131 C CA . GLY B 2 51 ? -14.312 29.107 -0.259 1.00 11.15 51 GLY L CA 1
ATOM 2132 C C . GLY B 2 51 ? -14.475 28.644 1.178 1.00 12.33 51 GLY L C 1
ATOM 2133 O O . GLY B 2 51 ? -15.420 29.055 1.873 1.00 11.11 51 GLY L O 1
ATOM 2134 N N . THR B 2 52 ? -13.559 27.763 1.582 1.00 10.83 52 THR L N 1
ATOM 2135 C CA . THR B 2 52 ? -13.430 27.215 2.943 1.00 9.74 52 THR L CA 1
ATOM 2136 C C . THR B 2 52 ? -14.530 26.235 3.344 1.00 11.87 52 THR L C 1
ATOM 2137 O O . THR B 2 52 ? -14.245 25.199 3.949 1.00 9.98 52 THR L O 1
ATOM 2141 N N . SER B 2 53 ? -15.774 26.537 2.990 1.00 11.41 53 SER L N 1
ATOM 2142 C CA . SER B 2 53 ? -16.880 25.757 3.530 1.00 12.18 53 SER L CA 1
ATOM 2143 C C . SER B 2 53 ? -17.980 25.383 2.533 1.00 12.32 53 SER L C 1
ATOM 2144 O O . SER B 2 53 ? -18.948 24.724 2.911 1.00 15.74 53 SER L O 1
ATOM 2147 N N . SER B 2 54 ? -17.857 25.786 1.272 1.00 11.80 54 SER L N 1
ATOM 2148 C CA . SER B 2 54 ? -18.929 25.498 0.315 1.00 12.79 54 SER L CA 1
ATOM 2149 C C . SER B 2 54 ? -18.684 24.224 -0.485 1.00 13.94 54 SER L C 1
ATOM 2150 O O . SER B 2 54 ? -17.580 24.007 -0.988 1.00 12.76 54 SER L O 1
ATOM 2153 N N . ARG B 2 55 ? -19.715 23.388 -0.608 1.00 13.64 55 ARG L N 1
ATOM 2154 C CA . ARG B 2 55 ? -19.638 22.204 -1.465 1.00 14.43 55 ARG L CA 1
ATOM 2155 C C . ARG B 2 55 ? -20.154 22.534 -2.859 1.00 18.41 55 ARG L C 1
ATOM 2156 O O . ARG B 2 55 ? -21.242 23.105 -2.998 1.00 16.75 55 ARG L O 1
ATOM 2164 N N . PRO B 2 56 ? -19.397 22.161 -3.898 1.00 13.92 56 PRO L N 1
ATOM 2165 C CA . PRO B 2 56 ? -19.940 22.194 -5.264 1.00 18.26 56 PRO L CA 1
ATOM 2166 C C . PRO B 2 56 ? -21.086 21.197 -5.377 1.00 18.21 56 PRO L C 1
ATOM 2167 O O . PRO B 2 56 ? -21.171 20.289 -4.558 1.00 15.57 56 PRO L O 1
ATOM 2171 N N . PRO B 2 57 ? -21.962 21.360 -6.375 1.00 18.90 57 PRO L N 1
ATOM 2172 C CA . PRO B 2 57 ? -23.038 20.376 -6.535 1.00 19.42 57 PRO L CA 1
ATOM 2173 C C . PRO B 2 57 ? -22.497 18.959 -6.709 1.00 17.03 57 PRO L C 1
ATOM 2174 O O . PRO B 2 57 ? -21.479 18.769 -7.385 1.00 18.90 57 PRO L O 1
ATOM 2178 N N . GLY B 2 58 ? -23.151 17.988 -6.073 1.00 15.70 58 GLY L N 1
ATOM 2179 C CA . GLY B 2 58 ? -22.769 16.591 -6.198 1.00 16.49 58 GLY L CA 1
ATOM 2180 C C . GLY B 2 58 ? -21.865 16.052 -5.103 1.00 16.19 58 GLY L C 1
ATOM 2181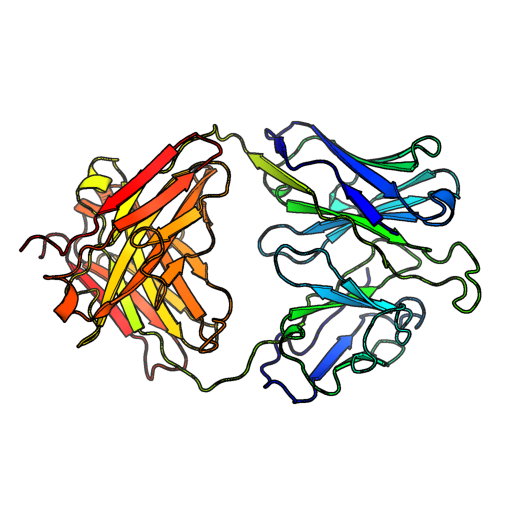 O O . GLY B 2 58 ? -21.707 14.839 -4.945 1.00 19.58 58 GLY L O 1
ATOM 2182 N N . ILE B 2 59 ? -21.245 16.944 -4.343 1.00 15.46 59 ILE L N 1
ATOM 2183 C CA . ILE B 2 59 ? -20.375 16.495 -3.262 1.00 14.30 59 ILE L CA 1
ATOM 2184 C C . ILE B 2 59 ? -21.213 16.137 -2.033 1.00 13.27 59 ILE L C 1
ATOM 2185 O O . ILE B 2 59 ? -22.049 16.939 -1.593 1.00 14.38 59 ILE L O 1
ATOM 2190 N N . PRO B 2 60 ? -21.026 14.913 -1.505 1.00 13.19 60 PRO L N 1
ATOM 2191 C CA . PRO B 2 60 ? -21.828 14.389 -0.381 1.00 14.81 60 PRO L CA 1
ATOM 2192 C C . PRO B 2 60 ? -21.692 15.249 0.876 1.00 16.37 60 PRO L C 1
ATOM 2193 O O . PRO B 2 60 ? -20.611 15.789 1.115 1.00 14.03 60 PRO L O 1
ATOM 2197 N N . ASP B 2 61 ? -22.720 15.399 1.699 1.00 15.56 61 ASP L N 1
ATOM 2198 C CA . ASP B 2 61 ? -22.488 16.337 2.781 1.00 19.04 61 ASP L CA 1
ATOM 2199 C C . ASP B 2 61 ? -21.671 15.760 3.945 1.00 17.76 61 ASP L C 1
ATOM 2200 O O . ASP B 2 61 ? -21.402 16.458 4.920 1.00 16.69 61 ASP L O 1
ATOM 2205 N N . ARG B 2 62 ? -21.185 14.524 3.812 1.00 14.54 62 ARG L N 1
ATOM 2206 C CA . ARG B 2 62 ? -20.242 14.029 4.817 1.00 14.32 62 ARG L CA 1
ATOM 2207 C C . ARG B 2 62 ? -18.916 14.790 4.729 1.00 14.03 62 ARG L C 1
ATOM 2208 O O . ARG B 2 62 ? -18.128 14.766 5.668 1.00 11.66 62 ARG L O 1
ATOM 2216 N N . PHE B 2 63 ? -18.677 15.487 3.621 1.00 12.80 63 PHE L N 1
ATOM 2217 C CA . PHE B 2 63 ? -17.502 16.361 3.530 1.00 11.20 63 PHE L CA 1
ATOM 2218 C C . PHE B 2 63 ? -17.843 17.762 4.040 1.00 12.33 63 PHE L C 1
ATOM 2219 O O . PHE B 2 63 ? -18.708 18.434 3.480 1.00 15.47 63 PHE L O 1
ATOM 2227 N N . ARG B 2 64 ? -17.167 18.195 5.102 1.00 11.05 64 ARG L N 1
ATOM 2228 C CA . ARG B 2 64 ? -17.410 19.507 5.706 1.00 11.77 64 ARG L CA 1
ATOM 2229 C C . ARG B 2 64 ? -16.128 20.323 5.789 1.00 11.07 64 ARG L C 1
ATOM 2230 O O . ARG B 2 64 ? -15.129 19.849 6.326 1.00 13.38 64 ARG L O 1
ATOM 2238 N N . GLY B 2 65 ? -16.168 21.553 5.300 1.00 11.57 65 GLY L N 1
ATOM 2239 C CA . GLY B 2 65 ? -15.016 22.434 5.408 1.00 10.70 65 GLY L CA 1
ATOM 2240 C C . GLY B 2 65 ? -15.239 23.524 6.433 1.00 12.44 65 GLY L C 1
ATOM 2241 O O . GLY B 2 65 ? -16.330 24.102 6.514 1.00 13.10 65 GLY L O 1
ATOM 2242 N N . SER B 2 66 ? -14.201 23.811 7.212 1.00 11.76 66 SER L N 1
ATOM 2243 C CA . SER B 2 66 ? -14.285 24.855 8.232 1.00 11.30 66 SER L CA 1
ATOM 2244 C C . SER B 2 66 ? -12.951 25.548 8.441 1.00 13.45 66 SER L C 1
ATOM 2245 O O . SER B 2 66 ? -11.923 25.140 7.891 1.00 11.78 66 SER L O 1
ATOM 2248 N N . GLY B 2 67 ? -12.970 26.611 9.236 1.00 14.87 67 GLY L N 1
ATOM 2249 C CA . GLY B 2 67 ? -11.740 27.306 9.566 1.00 15.18 67 GLY L CA 1
ATOM 2250 C C . GLY B 2 67 ? -11.726 28.724 9.053 1.00 15.44 67 GLY L C 1
ATOM 2251 O O . GLY B 2 67 ? -12.678 29.187 8.428 1.00 13.92 67 GLY L O 1
ATOM 2252 N N . SER B 2 68 ? -10.619 29.408 9.317 1.00 14.75 68 SER L N 1
ATOM 2253 C CA . SER B 2 68 ? -10.412 30.775 8.883 1.00 14.86 68 SER L CA 1
ATOM 2254 C C . SER B 2 68 ? -8.995 31.169 9.236 1.00 14.94 68 SER L C 1
ATOM 2255 O O . SER B 2 68 ? -8.326 30.479 10.020 1.00 15.73 68 SER L O 1
ATOM 2258 N N . GLY B 2 69 ? -8.555 32.293 8.680 1.00 15.94 69 GLY L N 1
ATOM 2259 C CA . GLY B 2 69 ? -7.250 32.846 9.002 1.00 17.52 69 GLY L CA 1
ATOM 2260 C C . GLY B 2 69 ? -6.126 31.968 8.489 1.00 14.23 69 GLY L C 1
ATOM 2261 O O . GLY B 2 69 ? -5.898 31.883 7.277 1.00 14.48 69 GLY L O 1
ATOM 2262 N N . THR B 2 70 ? -5.443 31.291 9.407 1.00 14.72 70 THR L N 1
ATOM 2263 C CA . THR B 2 70 ? -4.351 30.403 9.030 1.00 14.71 70 THR L CA 1
ATOM 2264 C C . THR B 2 70 ? -4.661 28.938 9.310 1.00 16.58 70 THR L C 1
ATOM 2265 O O . THR B 2 70 ? -3.812 28.086 9.083 1.00 16.16 70 THR L O 1
ATOM 2269 N N . ASP B 2 71 ? -5.870 28.646 9.795 1.00 14.68 71 ASP L N 1
ATOM 2270 C CA . ASP B 2 71 ? -6.197 27.303 10.288 1.00 15.38 71 ASP L CA 1
ATOM 2271 C C . ASP B 2 71 ? -7.477 26.760 9.658 1.00 14.81 71 ASP L C 1
ATOM 2272 O O . ASP B 2 71 ? -8.558 27.293 9.890 1.00 14.83 71 ASP L O 1
ATOM 2277 N N . PHE B 2 72 ? -7.347 25.689 8.879 1.00 12.81 72 PHE L N 1
ATOM 2278 C CA . PHE B 2 72 ? -8.484 25.134 8.145 1.00 12.08 72 PHE L CA 1
ATOM 2279 C C . PHE B 2 72 ? -8.609 23.640 8.379 1.00 12.39 72 PHE L C 1
ATOM 2280 O O . PHE B 2 72 ? -7.617 22.955 8.632 1.00 12.38 72 PHE L O 1
ATOM 2288 N N . THR B 2 73 ? -9.841 23.146 8.296 1.00 11.19 73 THR L N 1
ATOM 2289 C CA . THR B 2 73 ? -10.124 21.743 8.572 1.00 12.40 73 THR L CA 1
ATOM 2290 C C . THR B 2 73 ? -11.076 21.160 7.545 1.00 11.10 73 THR L C 1
ATOM 2291 O O . THR B 2 73 ? -12.088 21.782 7.212 1.00 11.89 73 THR L O 1
ATOM 2295 N N . LEU B 2 74 ? -10.732 19.977 7.032 1.00 10.55 74 LEU L N 1
ATOM 2296 C CA . LEU B 2 74 ? -11.664 19.173 6.262 1.00 11.10 74 LEU L CA 1
ATOM 2297 C C . LEU B 2 74 ? -12.108 18.005 7.129 1.00 11.91 74 LEU L C 1
ATOM 2298 O O . LEU B 2 74 ? -11.284 17.232 7.628 1.00 11.60 74 LEU L O 1
ATOM 2303 N N . THR B 2 75 ? -13.418 17.898 7.332 1.00 11.52 75 THR L N 1
ATOM 2304 C CA . THR B 2 75 ? -13.965 16.791 8.095 1.00 12.76 75 THR L CA 1
ATOM 2305 C C . THR B 2 75 ? -14.676 15.825 7.159 1.00 10.86 75 THR L C 1
ATOM 2306 O O . THR B 2 75 ? -15.411 16.250 6.280 1.00 12.20 75 THR L O 1
ATOM 2310 N N . ILE B 2 76 ? -14.441 14.532 7.345 1.00 12.89 76 ILE L N 1
ATOM 2311 C CA . ILE B 2 76 ? -15.281 13.511 6.725 1.00 10.70 76 ILE L CA 1
ATOM 2312 C C . ILE B 2 76 ? -16.033 12.820 7.857 1.00 12.08 76 ILE L C 1
ATOM 2313 O O . ILE B 2 76 ? -15.426 12.131 8.663 1.00 12.91 76 ILE L O 1
ATOM 2318 N N . THR B 2 77 ? -17.347 13.024 7.935 1.00 12.85 77 THR L N 1
ATOM 2319 C CA . THR B 2 77 ? -18.088 12.595 9.133 1.00 12.80 77 THR L CA 1
ATOM 2320 C C . THR B 2 77 ? -18.083 11.077 9.352 1.00 14.17 77 THR L C 1
ATOM 2321 O O . THR B 2 77 ? -18.057 10.599 10.493 1.00 15.37 77 THR L O 1
ATOM 2325 N N . LYS B 2 78 ? -18.095 10.337 8.250 1.00 12.66 78 LYS L N 1
ATOM 2326 C CA . LYS B 2 78 ? -18.127 8.882 8.278 1.00 13.80 78 LYS L CA 1
ATOM 2327 C C . LYS B 2 78 ? -17.480 8.364 6.999 1.00 13.92 78 LYS L C 1
ATOM 2328 O O . LYS B 2 78 ? -18.031 8.523 5.911 1.00 17.47 78 LYS L O 1
ATOM 2334 N N . LEU B 2 79 ? -16.296 7.773 7.125 1.00 14.53 79 LEU L N 1
ATOM 2335 C CA . LEU B 2 79 ? -15.570 7.309 5.946 1.00 15.13 79 LEU L CA 1
ATOM 2336 C C . LEU B 2 79 ? -16.294 6.189 5.215 1.00 17.42 79 LEU L C 1
ATOM 2337 O O . LEU B 2 79 ? -16.694 5.181 5.817 1.00 18.48 79 LEU L O 1
ATOM 2342 N N . GLU B 2 80 ? -16.450 6.380 3.911 1.00 14.79 80 GLU L N 1
ATOM 2343 C CA . GLU B 2 80 ? -16.943 5.342 3.016 1.00 16.11 80 GLU L CA 1
ATOM 2344 C C . GLU B 2 80 ? -15.737 4.715 2.306 1.00 16.58 80 GLU L C 1
ATOM 2345 O O . GLU B 2 80 ? -14.685 5.339 2.246 1.00 14.29 80 GLU L O 1
ATOM 2351 N N . PRO B 2 81 ? -15.877 3.478 1.784 1.00 17.72 81 PRO L N 1
ATOM 2352 C CA . PRO B 2 81 ? -14.730 2.812 1.149 1.00 17.00 81 PRO L CA 1
ATOM 2353 C C . PRO B 2 81 ? -14.075 3.669 0.060 1.00 17.47 81 PRO L C 1
ATOM 2354 O O . PRO B 2 81 ? -12.853 3.678 -0.062 1.00 20.96 81 PRO L O 1
ATOM 2358 N N . GLU B 2 82 ? -14.872 4.425 -0.685 1.00 17.14 82 GLU L N 1
ATOM 2359 C CA . GLU B 2 82 ? -14.346 5.277 -1.750 1.00 17.38 82 GLU L CA 1
ATOM 2360 C C . GLU B 2 82 ? -13.559 6.505 -1.227 1.00 18.26 82 GLU L C 1
ATOM 2361 O O . GLU B 2 82 ? -12.969 7.241 -2.016 1.00 18.18 82 GLU L O 1
ATOM 2367 N N . ASP B 2 83 ? -13.564 6.745 0.087 1.00 15.63 83 ASP L N 1
ATOM 2368 C CA . ASP B 2 83 ? -12.937 7.961 0.631 1.00 14.71 83 ASP L CA 1
ATOM 2369 C C . ASP B 2 83 ? -11.454 7.808 0.954 1.00 13.87 83 ASP L C 1
ATOM 2370 O O . ASP B 2 83 ? -10.797 8.767 1.346 1.00 11.46 83 ASP L O 1
ATOM 2375 N N . PHE B 2 84 ? -10.934 6.599 0.824 1.00 12.19 84 PHE L N 1
ATOM 2376 C CA . PHE B 2 84 ? -9.521 6.379 1.086 1.00 12.93 84 PHE L CA 1
ATOM 2377 C C . PHE B 2 84 ? -8.775 6.860 -0.142 1.00 13.18 84 PHE L C 1
ATOM 2378 O O . PHE B 2 84 ? -8.895 6.299 -1.238 1.00 16.54 84 PHE L O 1
ATOM 2386 N N . ALA B 2 85 ? -8.075 7.977 0.049 1.00 11.02 85 ALA L N 1
ATOM 2387 C CA . ALA B 2 85 ? -7.545 8.783 -1.046 1.00 11.73 85 ALA L CA 1
ATOM 2388 C C . ALA B 2 85 ? -6.600 9.829 -0.468 1.00 11.95 85 ALA L C 1
ATOM 2389 O O . ALA B 2 85 ? -6.384 9.870 0.750 1.00 11.65 85 ALA L O 1
ATOM 2391 N N . VAL B 2 86 ? -6.025 10.653 -1.341 1.00 11.45 86 VAL L N 1
ATOM 2392 C CA . VAL B 2 86 ? -5.171 11.762 -0.910 1.00 10.01 86 VAL L CA 1
ATOM 2393 C C . VAL B 2 86 ? -5.990 13.046 -0.961 1.00 11.45 86 VAL L C 1
ATOM 2394 O O . VAL B 2 86 ? -6.755 13.257 -1.892 1.00 11.27 86 VAL L O 1
ATOM 2398 N N . TYR B 2 87 ? -5.843 13.890 0.054 1.00 10.36 87 TYR L N 1
ATOM 2399 C CA . TYR B 2 87 ? -6.591 15.146 0.124 1.00 11.06 87 TYR L CA 1
ATOM 2400 C C . TYR B 2 87 ? -5.638 16.313 0.151 1.00 11.66 87 TYR L C 1
ATOM 2401 O O . TYR B 2 87 ? -4.731 16.343 0.967 1.00 11.05 87 TYR L O 1
ATOM 2410 N N . TYR B 2 88 ? -5.859 17.277 -0.736 1.00 10.27 88 TYR L N 1
ATOM 2411 C CA . TYR B 2 88 ? -5.012 18.459 -0.828 1.00 10.97 88 TYR L CA 1
ATOM 2412 C C . TYR B 2 88 ? -5.806 19.713 -0.495 1.00 10.98 88 TYR L C 1
ATOM 2413 O O . TYR B 2 88 ? -6.893 19.912 -1.044 1.00 11.08 88 TYR L O 1
ATOM 2422 N N . CYS B 2 89 ? -5.282 20.562 0.383 1.00 10.12 89 CYS L N 1
ATOM 2423 C CA . CYS B 2 89 ? -5.809 21.918 0.443 1.00 10.97 89 CYS L CA 1
ATOM 2424 C C . CYS B 2 89 ? -5.067 22.747 -0.592 1.00 11.02 89 CYS L C 1
ATOM 2425 O O . CYS B 2 89 ? -4.024 22.328 -1.105 1.00 11.58 89 CYS L O 1
ATOM 2428 N N . GLN B 2 90 ? -5.623 23.905 -0.920 1.00 9.17 90 GLN L N 1
ATOM 2429 C CA . GLN B 2 90 ? -5.090 24.747 -1.980 1.00 9.76 90 GLN L CA 1
ATOM 2430 C C . GLN B 2 90 ? -5.413 26.211 -1.711 1.00 10.15 90 GLN L C 1
ATOM 2431 O O . GLN B 2 90 ? -6.549 26.537 -1.384 1.00 10.55 90 GLN L O 1
ATOM 2437 N N . ASN B 2 91 ? -4.423 27.087 -1.866 1.00 9.26 91 ASN L N 1
ATOM 2438 C CA . ASN B 2 91 ? -4.660 28.527 -1.868 1.00 11.36 91 ASN L CA 1
ATOM 2439 C C . ASN B 2 91 ? -5.147 28.868 -3.274 1.00 12.72 91 ASN L C 1
ATOM 2440 O O . ASN B 2 91 ? -4.372 28.814 -4.236 1.00 13.84 91 ASN L O 1
ATOM 2445 N N . SER B 2 92 ? -6.440 29.175 -3.390 1.00 10.05 92 SER L N 1
ATOM 2446 C CA . SER B 2 92 ? -7.131 29.097 -4.680 1.00 11.54 92 SER L CA 1
ATOM 2447 C C . SER B 2 92 ? -7.254 30.422 -5.408 1.00 12.27 92 SER L C 1
ATOM 2448 O O . SER B 2 92 ? -7.758 30.473 -6.531 1.00 13.23 92 SER L O 1
ATOM 2451 N N . GLY B 2 93 ? -6.781 31.489 -4.771 1.00 13.89 93 GLY L N 1
ATOM 2452 C CA . GLY B 2 93 ? -6.803 32.806 -5.379 1.00 14.00 93 GLY L CA 1
ATOM 2453 C C . GLY B 2 93 ? -6.336 33.838 -4.376 1.00 17.79 93 GLY L C 1
ATOM 2454 O O . GLY B 2 93 ? -5.861 33.475 -3.302 1.00 17.87 93 GLY L O 1
ATOM 2455 N N . GLY B 2 94 ? -6.454 35.119 -4.718 1.00 18.27 94 GLY L N 1
ATOM 2456 C CA . GLY B 2 94 ? -6.853 35.546 -6.044 1.00 27.66 94 GLY L CA 1
ATOM 2457 C C . GLY B 2 94 ? -5.628 35.924 -6.857 1.00 29.27 94 GLY L C 1
ATOM 2458 O O . GLY B 2 94 ? -5.747 36.366 -8.005 1.00 29.88 94 GLY L O 1
ATOM 2459 N N . GLY B 2 95 ? -4.454 35.764 -6.242 1.00 29.10 95 GLY L N 1
ATOM 2460 C CA . GLY B 2 95 ? -3.178 35.988 -6.904 1.00 30.88 95 GLY L CA 1
ATOM 2461 C C . GLY B 2 95 ? -2.552 34.683 -7.369 1.00 32.13 95 GLY L C 1
ATOM 2462 O O . GLY B 2 95 ? -3.172 33.624 -7.266 1.00 33.71 95 GLY L O 1
ATOM 2463 N N . THR B 2 96 ? -1.331 34.751 -7.893 1.00 27.38 96 THR L N 1
ATOM 2464 C CA . THR B 2 96 ? -0.653 33.564 -8.417 1.00 24.99 96 THR L CA 1
ATOM 2465 C C . THR B 2 96 ? 0.801 33.552 -7.937 1.00 30.36 96 THR L C 1
ATOM 2466 O O . THR B 2 96 ? 1.331 34.596 -7.552 1.00 30.04 96 THR L O 1
ATOM 2470 N N . PRO B 2 97 ? 1.453 32.375 -7.930 1.00 27.91 97 PRO L N 1
ATOM 2471 C CA . PRO B 2 97 ? 0.947 31.046 -8.299 1.00 23.96 97 PRO L CA 1
ATOM 2472 C C . PRO B 2 97 ? -0.005 30.459 -7.268 1.00 22.98 97 PRO L C 1
ATOM 2473 O O . PRO B 2 97 ? 0.026 30.832 -6.094 1.00 23.51 97 PRO L O 1
ATOM 2477 N N . LEU B 2 98 ? -0.858 29.549 -7.722 1.00 17.58 98 LEU L N 1
ATOM 2478 C CA . LEU B 2 98 ? -1.765 28.858 -6.829 1.00 14.60 98 LEU L CA 1
ATOM 2479 C C . LEU B 2 98 ? -0.995 27.689 -6.238 1.00 15.44 98 LEU L C 1
ATOM 2480 O O . LEU B 2 98 ? -0.301 26.972 -6.951 1.00 20.09 98 LEU L O 1
ATOM 2485 N N . ILE B 2 99 ? -1.097 27.525 -4.931 1.00 12.62 99 ILE L N 1
ATOM 2486 C CA . ILE B 2 99 ? -0.281 26.551 -4.228 1.00 13.61 99 ILE L CA 1
ATOM 2487 C C . ILE B 2 99 ? -1.159 25.422 -3.692 1.00 13.49 99 ILE L C 1
ATOM 2488 O O . ILE B 2 99 ? -2.177 25.685 -3.054 1.00 12.51 99 ILE L O 1
ATOM 2493 N N . PHE B 2 100 ? -0.784 24.178 -3.992 1.00 14.03 100 PHE L N 1
ATOM 2494 C CA . PHE B 2 100 ? -1.372 23.000 -3.347 1.00 12.62 100 PHE L CA 1
ATOM 2495 C C . PHE B 2 100 ? -0.575 22.657 -2.096 1.00 16.18 100 PHE L C 1
ATOM 2496 O O . PHE B 2 100 ? 0.658 22.792 -2.077 1.00 19.07 100 PHE L O 1
ATOM 2504 N N . GLY B 2 101 ? -1.263 22.211 -1.050 1.00 12.76 101 GLY L N 1
ATOM 2505 C CA . GLY B 2 101 ? -0.575 21.718 0.126 1.00 13.52 101 GLY L CA 1
ATOM 2506 C C . GLY B 2 101 ? 0.077 20.370 -0.164 1.00 11.53 101 GLY L C 1
ATOM 2507 O O . GLY B 2 101 ? -0.123 19.780 -1.227 1.00 13.20 101 GLY L O 1
ATOM 2508 N N . PRO B 2 102 ? 0.860 19.860 0.793 1.00 12.71 102 PRO L N 1
ATOM 2509 C CA . PRO B 2 102 ? 1.613 18.621 0.556 1.00 13.73 102 PRO L CA 1
ATOM 2510 C C . PRO B 2 102 ? 0.751 17.356 0.568 1.00 13.34 102 PRO L C 1
ATOM 2511 O O . PRO B 2 102 ? 1.220 16.296 0.152 1.00 15.03 102 PRO L O 1
ATOM 2515 N N . GLY B 2 103 ? -0.490 17.476 1.030 1.00 12.36 103 GLY L N 1
ATOM 2516 C CA . GLY B 2 103 ? -1.428 16.371 1.015 1.00 11.87 103 GLY L CA 1
ATOM 2517 C C . GLY B 2 103 ? -1.464 15.523 2.273 1.00 14.01 103 GLY L C 1
ATOM 2518 O O . GLY B 2 103 ? -0.461 15.362 2.966 1.00 15.63 103 GLY L O 1
ATOM 2519 N N . THR B 2 104 ? -2.644 14.984 2.563 1.00 9.98 104 THR L N 1
ATOM 2520 C CA . THR B 2 104 ? -2.805 13.985 3.616 1.00 11.26 104 THR L CA 1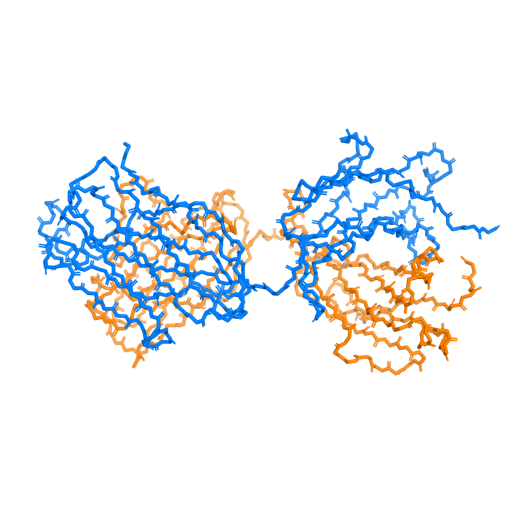
ATOM 2521 C C . THR B 2 104 ? -3.403 12.747 2.970 1.00 11.79 104 THR L C 1
ATOM 2522 O O . THR B 2 104 ? -4.435 12.833 2.317 1.00 12.06 104 THR L O 1
ATOM 2526 N N . LYS B 2 105 ? -2.754 11.601 3.150 1.00 11.57 105 LYS L N 1
ATOM 2527 C CA . LYS B 2 105 ? -3.287 10.368 2.601 1.00 13.31 105 LYS L CA 1
ATOM 2528 C C . LYS B 2 105 ? -4.074 9.644 3.683 1.00 12.73 105 LYS L C 1
ATOM 2529 O O . LYS B 2 105 ? -3.562 9.420 4.784 1.00 13.02 105 LYS L O 1
ATOM 2535 N N . VAL B 2 106 ? -5.314 9.281 3.372 1.00 11.72 106 VAL L N 1
ATOM 2536 C CA . VAL B 2 106 ? -6.132 8.523 4.308 1.00 10.01 106 VAL L CA 1
ATOM 2537 C C . VAL B 2 106 ? -6.104 7.059 3.877 1.00 11.81 106 VAL L C 1
ATOM 2538 O O . VAL B 2 106 ? -6.589 6.718 2.795 1.00 12.23 106 VAL L O 1
ATOM 2542 N N . ASN B 2 107 ? -5.501 6.200 4.700 1.00 11.83 107 ASN L N 1
ATOM 2543 C CA A ASN B 2 107 ? -5.338 4.768 4.444 0.58 13.58 107 ASN L CA 1
ATOM 2544 C CA B ASN B 2 107 ? -5.494 4.793 4.321 0.42 13.58 107 ASN L CA 1
ATOM 2545 C C . ASN B 2 107 ? -6.288 3.938 5.296 1.00 14.50 107 ASN L C 1
ATOM 2546 O O . ASN B 2 107 ? -6.726 4.404 6.346 1.00 15.45 107 ASN L O 1
ATOM 2555 N N . ILE B 2 108 ? -6.532 2.696 4.882 1.00 15.21 108 ILE L N 1
ATOM 2556 C CA . ILE B 2 108 ? -7.344 1.776 5.663 1.00 15.48 108 ILE L CA 1
ATOM 2557 C C . ILE B 2 108 ? -6.541 1.183 6.810 1.00 17.17 108 ILE L C 1
ATOM 2558 O O . ILE B 2 108 ? -5.485 0.572 6.603 1.00 18.07 108 ILE L O 1
ATOM 2563 N N . LYS B 2 109 ? -7.042 1.382 8.022 1.00 16.53 109 LYS L N 1
ATOM 2564 C CA . LYS B 2 109 ? -6.424 0.843 9.227 1.00 17.93 109 LYS L CA 1
ATOM 2565 C C . LYS B 2 109 ? -6.567 -0.683 9.294 1.00 19.20 109 LYS L C 1
ATOM 2566 O O . LYS B 2 109 ? -7.598 -1.247 8.911 1.00 19.14 109 LYS L O 1
ATOM 2572 N N . ARG B 2 110 ? -5.512 -1.341 9.759 1.00 17.85 110 ARG L N 1
ATOM 2573 C CA . ARG B 2 110 ? -5.552 -2.768 10.071 1.00 18.00 110 ARG L CA 1
ATOM 2574 C C . ARG B 2 110 ? -4.418 -3.048 11.043 1.00 16.72 110 ARG L C 1
ATOM 2575 O O . ARG B 2 110 ? -3.637 -2.160 11.367 1.00 18.69 110 ARG L O 1
ATOM 2583 N N . THR B 2 111 ? -4.340 -4.277 11.543 1.00 16.17 111 THR L N 1
ATOM 2584 C CA . THR B 2 111 ? -3.285 -4.627 12.469 1.00 14.68 111 THR L CA 1
ATOM 2585 C C . THR B 2 111 ? -1.930 -4.646 11.764 1.00 16.65 111 THR L C 1
ATOM 2586 O O . THR B 2 111 ? -1.854 -4.904 10.555 1.00 15.90 111 THR L O 1
ATOM 2590 N N . VAL B 2 112 ? -0.876 -4.381 12.527 1.00 16.20 112 VAL L N 1
ATOM 2591 C CA . VAL B 2 112 ? 0.493 -4.469 12.020 1.00 13.97 112 VAL L CA 1
ATOM 2592 C C . VAL B 2 112 ? 0.763 -5.884 11.517 1.00 16.79 112 VAL L C 1
ATOM 2593 O O . VAL B 2 112 ? 0.420 -6.868 12.182 1.00 17.62 112 VAL L O 1
ATOM 2597 N N . ALA B 2 113 ? 1.365 -5.984 10.332 1.00 14.14 113 ALA L N 1
ATOM 2598 C CA . ALA B 2 113 ? 1.726 -7.275 9.754 1.00 14.21 113 ALA L CA 1
ATOM 2599 C C . ALA B 2 113 ? 3.148 -7.216 9.223 1.00 15.31 113 ALA L C 1
ATOM 2600 O O . ALA B 2 113 ? 3.464 -6.362 8.402 1.00 13.22 113 ALA L O 1
ATOM 2602 N N . ALA B 2 114 ? 4.016 -8.102 9.707 1.00 13.89 114 ALA L N 1
ATOM 2603 C CA . ALA B 2 114 ? 5.391 -8.153 9.221 1.00 16.40 114 ALA L CA 1
ATOM 2604 C C . ALA B 2 114 ? 5.429 -8.672 7.785 1.00 14.69 114 ALA L C 1
ATOM 2605 O O . ALA B 2 114 ? 4.597 -9.478 7.396 1.00 16.10 114 ALA L O 1
ATOM 2607 N N . PRO B 2 115 ? 6.404 -8.210 6.992 1.00 16.72 115 PRO L N 1
ATOM 2608 C CA . PRO B 2 115 ? 6.534 -8.748 5.638 1.00 13.41 115 PRO L CA 1
ATOM 2609 C C . PRO B 2 115 ? 7.061 -10.184 5.628 1.00 14.49 115 PRO L C 1
ATOM 2610 O O . PRO B 2 115 ? 7.873 -10.550 6.478 1.00 14.88 115 PRO L O 1
ATOM 2614 N N . SER B 2 116 ? 6.596 -10.979 4.672 1.00 15.65 116 SER L N 1
ATOM 2615 C CA . SER B 2 116 ? 7.277 -12.217 4.319 1.00 15.53 116 SER L CA 1
ATOM 2616 C C . SER B 2 116 ? 8.319 -11.839 3.285 1.00 16.35 116 SER L C 1
ATOM 2617 O O . SER B 2 116 ? 7.987 -11.208 2.287 1.00 15.48 116 SER L O 1
ATOM 2620 N N . VAL B 2 117 ? 9.570 -12.210 3.518 1.00 14.80 117 VAL L N 1
ATOM 2621 C CA . VAL B 2 117 ? 10.649 -11.762 2.650 1.00 14.91 117 VAL L CA 1
ATOM 2622 C C . VAL B 2 117 ? 11.207 -12.898 1.811 1.00 16.15 117 VAL L C 1
ATOM 2623 O O . VAL B 2 117 ? 11.467 -13.985 2.321 1.00 16.53 117 VAL L O 1
ATOM 2627 N N . PHE B 2 118 ? 11.391 -12.625 0.519 1.00 11.87 118 PHE L N 1
ATOM 2628 C CA . PHE B 2 118 ? 11.885 -13.614 -0.447 1.00 11.96 118 PHE L CA 1
ATOM 2629 C C . PHE B 2 118 ? 12.978 -12.980 -1.297 1.00 14.48 118 PHE L C 1
ATOM 2630 O O . PHE B 2 118 ? 12.866 -11.812 -1.668 1.00 14.81 118 PHE L O 1
ATOM 2638 N N . ILE B 2 119 ? 14.020 -13.741 -1.633 1.00 11.85 119 ILE L N 1
ATOM 2639 C CA . ILE B 2 119 ? 15.070 -13.213 -2.501 1.00 11.90 119 ILE L CA 1
ATOM 2640 C C . ILE B 2 119 ? 15.223 -14.114 -3.726 1.00 14.16 119 ILE L C 1
ATOM 2641 O O . ILE B 2 119 ? 15.116 -15.349 -3.638 1.00 14.03 119 ILE L O 1
ATOM 2646 N N . PHE B 2 120 ? 15.444 -13.475 -4.872 1.00 11.60 120 PHE L N 1
ATOM 2647 C CA . PHE B 2 120 ? 15.565 -14.160 -6.155 1.00 12.90 120 PHE L CA 1
ATOM 2648 C C . PHE B 2 120 ? 16.890 -13.825 -6.818 1.00 14.46 120 PHE L C 1
ATOM 2649 O O . PHE B 2 120 ? 17.148 -12.665 -7.109 1.00 11.72 120 PHE L O 1
ATOM 2657 N N . PRO B 2 121 ? 17.718 -14.838 -7.092 1.00 12.78 121 PRO L N 1
ATOM 2658 C CA . PRO B 2 121 ? 18.938 -14.618 -7.877 1.00 12.60 121 PRO L CA 1
ATOM 2659 C C . PRO B 2 121 ? 18.610 -14.299 -9.335 1.00 12.48 121 PRO L C 1
ATOM 2660 O O . PRO B 2 121 ? 17.493 -14.573 -9.794 1.00 14.45 121 PRO L O 1
ATOM 2664 N N . PRO B 2 122 ? 19.579 -13.747 -10.077 1.00 12.97 122 PRO L N 1
ATOM 2665 C CA . PRO B 2 122 ? 19.360 -13.623 -11.524 1.00 13.57 122 PRO L CA 1
ATOM 2666 C C . PRO B 2 122 ? 19.235 -14.980 -12.199 1.00 15.34 122 PRO L C 1
ATOM 2667 O O . PRO B 2 122 ? 19.905 -15.934 -11.789 1.00 15.14 122 PRO L O 1
ATOM 2671 N N . SER B 2 123 ? 18.407 -15.053 -13.232 1.00 16.31 123 SER L N 1
ATOM 2672 C CA . SER B 2 123 ? 18.309 -16.255 -14.050 1.00 18.27 123 SER L CA 1
ATOM 2673 C C . SER B 2 123 ? 19.573 -16.429 -14.883 1.00 19.71 123 SER L C 1
ATOM 2674 O O . SER B 2 123 ? 20.229 -15.451 -15.241 1.00 15.92 123 SER L O 1
ATOM 2677 N N . ASP B 2 124 ? 19.921 -17.675 -15.194 1.00 19.73 124 ASP L N 1
ATOM 2678 C CA . ASP B 2 124 ? 21.025 -17.915 -16.110 1.00 20.57 124 ASP L CA 1
ATOM 2679 C C . ASP B 2 124 ? 20.742 -17.261 -17.465 1.00 16.70 124 ASP L C 1
ATOM 2680 O O . ASP B 2 124 ? 21.657 -16.771 -18.127 1.00 19.77 124 ASP L O 1
ATOM 2685 N N . GLU B 2 125 ? 19.473 -17.267 -17.865 1.00 19.62 125 GLU L N 1
ATOM 2686 C CA . GLU B 2 125 ? 19.065 -16.621 -19.109 1.00 20.18 125 GLU L CA 1
ATOM 2687 C C . GLU B 2 125 ? 19.470 -15.149 -19.125 1.00 18.63 125 GLU L C 1
ATOM 2688 O O . GLU B 2 125 ? 20.025 -14.663 -20.105 1.00 18.64 125 GLU L O 1
ATOM 2694 N N . GLN B 2 126 ? 19.206 -14.429 -18.037 1.00 16.79 126 GLN L N 1
ATOM 2695 C CA . GLN B 2 126 ? 19.558 -13.011 -18.016 1.00 13.69 126 GLN L CA 1
ATOM 2696 C C . GLN B 2 126 ? 21.063 -12.778 -18.084 1.00 18.67 126 GLN L C 1
ATOM 2697 O O . GLN B 2 126 ? 21.514 -11.828 -18.705 1.00 17.60 126 GLN L O 1
ATOM 2703 N N . LEU B 2 127 ? 21.844 -13.635 -17.441 1.00 17.37 127 LEU L N 1
ATOM 2704 C CA . LEU B 2 127 ? 23.287 -13.413 -17.408 1.00 18.10 127 LEU L CA 1
ATOM 2705 C C . LEU B 2 127 ? 23.876 -13.384 -18.818 1.00 22.81 127 LEU L C 1
ATOM 2706 O O . LEU B 2 127 ? 24.898 -12.739 -19.056 1.00 23.63 127 LEU L O 1
ATOM 2711 N N . LYS B 2 128 ? 23.213 -14.055 -19.756 1.00 24.42 128 LYS L N 1
ATOM 2712 C CA . LYS B 2 128 ? 23.631 -13.988 -21.158 1.00 24.20 128 LYS L CA 1
ATOM 2713 C C . LYS B 2 128 ? 23.572 -12.554 -21.699 1.00 27.70 128 LYS L C 1
ATOM 2714 O O . LYS B 2 128 ? 24.246 -12.235 -22.683 1.00 36.96 128 LYS L O 1
ATOM 2720 N N . SER B 2 129 ? 22.790 -11.695 -21.043 1.00 24.83 129 SER L N 1
ATOM 2721 C CA A SER B 2 129 ? 22.591 -10.299 -21.454 0.72 27.06 129 SER L CA 1
ATOM 2722 C CA B SER B 2 129 ? 22.625 -10.319 -21.502 0.28 26.93 129 SER L CA 1
ATOM 2723 C C . SER B 2 129 ? 23.725 -9.384 -21.011 1.00 25.49 129 SER L C 1
ATOM 2724 O O . SER B 2 129 ? 23.845 -8.257 -21.496 1.00 25.15 129 SER L O 1
ATOM 2729 N N . GLY B 2 130 ? 24.524 -9.848 -20.056 1.00 21.16 130 GLY L N 1
ATOM 2730 C CA . GLY B 2 130 ? 25.588 -9.025 -19.505 1.00 20.93 130 GLY L CA 1
ATOM 2731 C C . GLY B 2 130 ? 25.214 -8.273 -18.236 1.00 17.55 130 GLY L C 1
ATOM 2732 O O . GLY B 2 130 ? 26.044 -7.578 -17.639 1.00 17.75 130 GLY L O 1
ATOM 2733 N N . THR B 2 131 ? 23.959 -8.416 -17.825 1.00 17.42 131 THR L N 1
ATOM 2734 C CA . THR B 2 131 ? 23.449 -7.749 -16.634 1.00 17.20 131 THR L CA 1
ATOM 2735 C C . THR B 2 131 ? 22.814 -8.781 -15.703 1.00 13.83 131 THR L C 1
ATOM 2736 O O . THR B 2 131 ? 22.258 -9.786 -16.168 1.00 16.55 131 THR L O 1
ATOM 2740 N N . ALA B 2 132 ? 22.932 -8.554 -14.396 1.00 14.59 132 ALA L N 1
ATOM 2741 C CA . ALA B 2 132 ? 22.299 -9.401 -13.393 1.00 13.09 132 ALA L CA 1
ATOM 2742 C C . ALA B 2 132 ? 21.330 -8.595 -12.535 1.00 13.09 132 ALA L C 1
ATOM 2743 O O . ALA B 2 132 ? 21.710 -7.567 -11.977 1.00 14.75 132 ALA L O 1
ATOM 2745 N N . SER B 2 133 ? 20.090 -9.059 -12.437 1.00 10.72 133 SER L N 1
ATOM 2746 C CA . SER B 2 133 ? 19.103 -8.432 -11.565 1.00 10.90 133 SER L CA 1
ATOM 2747 C C . SER B 2 133 ? 18.852 -9.335 -10.371 1.00 11.40 133 SER L C 1
ATOM 2748 O O . SER B 2 133 ? 18.568 -10.516 -10.540 1.00 12.93 133 SER L O 1
ATOM 2751 N N . VAL B 2 134 ? 18.962 -8.781 -9.171 1.00 10.52 134 VAL L N 1
ATOM 2752 C CA . VAL B 2 134 ? 18.639 -9.511 -7.959 1.00 10.29 134 VAL L CA 1
ATOM 2753 C C . VAL B 2 134 ? 17.404 -8.864 -7.353 1.00 11.27 134 VAL L C 1
ATOM 2754 O O . VAL B 2 134 ? 17.364 -7.640 -7.170 1.00 11.57 134 VAL L O 1
ATOM 2758 N N . VAL B 2 135 ? 16.397 -9.672 -7.041 1.00 9.92 135 VAL L N 1
ATOM 2759 C CA . VAL B 2 135 ? 15.119 -9.116 -6.582 1.00 10.08 135 VAL L CA 1
ATOM 2760 C C . VAL B 2 135 ? 14.794 -9.539 -5.158 1.00 11.69 135 VAL L C 1
ATOM 2761 O O . VAL B 2 135 ? 14.888 -10.710 -4.816 1.00 13.06 135 VAL L O 1
ATOM 2765 N N . CYS B 2 136 ? 14.382 -8.591 -4.343 1.00 11.06 136 CYS L N 1
ATOM 2766 C CA . CYS B 2 136 ? 13.962 -8.849 -2.990 1.00 10.32 136 CYS L CA 1
ATOM 2767 C C . CYS B 2 136 ? 12.490 -8.473 -2.883 1.00 13.20 136 CYS L C 1
ATOM 2768 O O . CYS B 2 136 ? 12.121 -7.423 -3.244 1.00 12.57 136 CYS L O 1
ATOM 2771 N N . LEU B 2 137 ? 11.691 -9.420 -2.424 1.00 11.40 137 LEU L N 1
ATOM 2772 C CA . LEU B 2 137 ? 10.259 -9.211 -2.304 1.00 10.72 137 LEU L CA 1
ATOM 2773 C C . LEU B 2 137 ? 9.857 -9.132 -0.838 1.00 12.90 137 LEU L C 1
ATOM 2774 O O . LEU B 2 137 ? 10.183 -10.031 -0.060 1.00 14.06 137 LEU L O 1
ATOM 2779 N N . LEU B 2 138 ? 9.166 -8.055 -0.472 1.00 11.28 138 LEU L N 1
ATOM 2780 C CA . LEU B 2 138 ? 8.552 -7.911 0.849 1.00 12.53 138 LEU L CA 1
ATOM 2781 C C . LEU B 2 138 ? 7.050 -8.057 0.667 1.00 13.61 138 LEU L C 1
ATOM 2782 O O . LEU B 2 138 ? 6.420 -7.183 0.071 1.00 12.48 138 LEU L O 1
ATOM 2787 N N . ASN B 2 139 ? 6.471 -9.155 1.151 1.00 12.35 139 ASN L N 1
ATOM 2788 C CA . ASN B 2 139 ? 5.084 -9.456 0.810 1.00 12.88 139 ASN L CA 1
ATOM 2789 C C . ASN B 2 139 ? 4.081 -9.287 1.943 1.00 14.34 139 ASN L C 1
ATOM 2790 O O . ASN B 2 139 ? 4.307 -9.765 3.048 1.00 13.61 139 ASN L O 1
ATOM 2795 N N . ASN B 2 140 ? 2.976 -8.611 1.627 1.00 14.33 140 ASN L N 1
ATOM 2796 C CA . ASN B 2 140 ? 1.801 -8.506 2.489 1.00 13.83 140 ASN L CA 1
ATOM 2797 C C . ASN B 2 140 ? 2.093 -7.985 3.893 1.00 14.77 140 ASN L C 1
ATOM 2798 O O . ASN B 2 140 ? 1.880 -8.686 4.890 1.00 14.40 140 ASN L O 1
ATOM 2803 N N . PHE B 2 141 ? 2.559 -6.739 3.961 1.00 12.48 141 PHE L N 1
ATOM 2804 C CA . PHE B 2 141 ? 2.873 -6.114 5.235 1.00 11.75 141 PHE L CA 1
ATOM 2805 C C . PHE B 2 141 ? 2.065 -4.836 5.478 1.00 12.24 141 PHE L C 1
ATOM 2806 O O . PHE B 2 141 ? 1.438 -4.291 4.567 1.00 11.02 141 PHE L O 1
ATOM 2814 N N . TYR B 2 142 ? 2.084 -4.374 6.726 1.00 12.91 142 TYR L N 1
ATOM 2815 C CA . TYR B 2 142 ? 1.373 -3.169 7.133 1.00 12.77 142 TYR L CA 1
ATOM 2816 C C . TYR B 2 142 ? 2.000 -2.642 8.420 1.00 13.52 142 TYR L C 1
ATOM 2817 O O . TYR B 2 142 ? 2.233 -3.412 9.331 1.00 13.51 142 TYR L O 1
ATOM 2826 N N . PRO B 2 143 ? 2.249 -1.325 8.507 1.00 13.21 143 PRO L N 1
ATOM 2827 C CA . PRO B 2 143 ? 1.969 -0.300 7.500 1.00 13.80 143 PRO L CA 1
ATOM 2828 C C . PRO B 2 143 ? 3.014 -0.267 6.374 1.00 13.44 143 PRO L C 1
ATOM 2829 O O . PRO B 2 143 ? 3.910 -1.116 6.310 1.00 12.85 143 PRO L O 1
ATOM 2833 N N . ARG B 2 144 ? 2.874 0.716 5.489 1.00 10.78 144 ARG L N 1
ATOM 2834 C CA . ARG B 2 144 ? 3.653 0.804 4.251 1.00 14.38 144 ARG L CA 1
ATOM 2835 C C . ARG B 2 144 ? 5.151 1.033 4.466 1.00 12.72 144 ARG L C 1
ATOM 2836 O O . ARG B 2 144 ? 5.986 0.642 3.638 1.00 12.30 144 ARG L O 1
ATOM 2844 N N . GLU B 2 145 ? 5.492 1.687 5.567 1.00 12.03 145 GLU L N 1
ATOM 2845 C CA . GLU B 2 145 ? 6.886 2.064 5.804 1.00 11.74 145 GLU L CA 1
ATOM 2846 C C . GLU B 2 145 ? 7.782 0.852 6.039 1.00 12.68 145 GLU L C 1
ATOM 2847 O O . GLU B 2 145 ? 7.536 0.060 6.939 1.00 10.59 145 GLU L O 1
ATOM 2853 N N . ALA B 2 146 ? 8.823 0.730 5.216 1.00 11.78 146 ALA L N 1
ATOM 2854 C CA . ALA B 2 146 ? 9.751 -0.396 5.277 1.00 10.13 146 ALA L CA 1
ATOM 2855 C C . ALA B 2 146 ? 11.112 0.043 4.786 1.00 12.98 146 ALA L C 1
ATOM 2856 O O . ALA B 2 146 ? 11.207 0.924 3.929 1.00 13.15 146 ALA L O 1
ATOM 2858 N N . LYS B 2 147 ? 12.160 -0.578 5.313 1.00 12.42 147 LYS L N 1
ATOM 2859 C CA . LYS B 2 147 ? 13.512 -0.256 4.865 1.00 14.05 147 LYS L CA 1
ATOM 2860 C C . LYS B 2 147 ? 14.194 -1.496 4.302 1.00 12.63 147 LYS L C 1
ATOM 2861 O O . LYS B 2 147 ? 14.148 -2.558 4.912 1.00 15.33 147 LYS L O 1
ATOM 2867 N N . VAL B 2 148 ? 14.810 -1.354 3.131 1.00 13.07 148 VAL L N 1
ATOM 2868 C CA . VAL B 2 148 ? 15.566 -2.440 2.512 1.00 13.35 148 VAL L CA 1
ATOM 2869 C C . VAL B 2 148 ? 17.009 -2.010 2.306 1.00 15.93 148 VAL L C 1
ATOM 2870 O O . VAL B 2 148 ? 17.266 -0.934 1.764 1.00 18.81 148 VAL L O 1
ATOM 2874 N N . GLN B 2 149 ? 17.942 -2.849 2.747 1.00 14.47 149 GLN L N 1
ATOM 2875 C CA . GLN B 2 149 ? 19.359 -2.615 2.510 1.00 14.19 149 GLN L CA 1
ATOM 2876 C C . GLN B 2 149 ? 19.942 -3.809 1.769 1.00 15.06 149 GLN L C 1
ATOM 2877 O O . GLN B 2 149 ? 19.619 -4.954 2.076 1.00 15.11 149 GLN L O 1
ATOM 2883 N N . TRP B 2 150 ? 20.792 -3.535 0.790 1.00 15.14 150 TRP L N 1
ATOM 2884 C CA . TRP B 2 150 ? 21.463 -4.587 0.043 1.00 12.58 150 TRP L CA 1
ATOM 2885 C C . TRP B 2 150 ? 22.923 -4.702 0.453 1.00 13.44 150 TRP L C 1
ATOM 2886 O O . TRP B 2 150 ? 23.622 -3.697 0.549 1.00 14.79 150 TRP L O 1
ATOM 2897 N N . LYS B 2 151 ? 23.385 -5.930 0.667 1.00 15.32 151 LYS L N 1
ATOM 2898 C CA . LYS B 2 151 ? 24.798 -6.163 0.911 1.00 14.34 151 LYS L CA 1
ATOM 2899 C C . LYS B 2 151 ? 25.310 -7.263 -0.013 1.00 16.24 151 LYS L C 1
ATOM 2900 O O . LYS B 2 151 ? 24.668 -8.294 -0.176 1.00 16.67 151 LYS L O 1
ATOM 2906 N N . VAL B 2 152 ? 26.457 -7.012 -0.630 1.00 16.23 152 VAL L N 1
ATOM 2907 C CA . VAL B 2 152 ? 27.113 -7.977 -1.507 1.00 13.55 152 VAL L CA 1
ATOM 2908 C C . VAL B 2 152 ? 28.479 -8.285 -0.899 1.00 16.08 152 VAL L C 1
ATOM 2909 O O . VAL B 2 152 ? 29.310 -7.387 -0.774 1.00 16.62 152 VAL L O 1
ATOM 2913 N N . ASP B 2 153 ? 28.690 -9.538 -0.485 1.00 16.67 153 ASP L N 1
ATOM 2914 C CA . ASP B 2 153 ? 29.881 -9.896 0.302 1.00 16.91 153 ASP L CA 1
ATOM 2915 C C . ASP B 2 153 ? 30.110 -8.901 1.444 1.00 20.94 153 ASP L C 1
ATOM 2916 O O . ASP B 2 153 ? 31.232 -8.435 1.685 1.00 22.28 153 ASP L O 1
ATOM 2921 N N . ASN B 2 154 ? 28.997 -8.583 2.110 1.00 19.78 154 ASN L N 1
ATOM 2922 C CA . ASN B 2 154 ? 28.864 -7.610 3.210 1.00 23.91 154 ASN L CA 1
ATOM 2923 C C . ASN B 2 154 ? 29.176 -6.127 2.919 1.00 23.32 154 ASN L C 1
ATOM 2924 O O . ASN B 2 154 ? 29.205 -5.287 3.823 1.00 29.06 154 ASN L O 1
ATOM 2929 N N . ALA B 2 155 ? 29.409 -5.801 1.660 1.00 21.21 155 ALA L N 1
ATOM 2930 C CA . ALA B 2 155 ? 29.516 -4.404 1.273 1.00 20.93 155 ALA L CA 1
ATOM 2931 C C . ALA B 2 155 ? 28.127 -3.809 1.001 1.00 18.46 155 ALA L C 1
ATOM 2932 O O . ALA B 2 155 ? 27.374 -4.318 0.162 1.00 17.05 155 ALA L O 1
ATOM 2934 N N . LEU B 2 156 ? 27.776 -2.769 1.752 1.00 20.17 156 LEU L N 1
ATOM 2935 C CA . LEU B 2 156 ? 26.511 -2.072 1.551 1.00 17.07 156 LEU L CA 1
ATOM 2936 C C . LEU B 2 156 ? 26.467 -1.467 0.153 1.00 18.94 156 LEU L C 1
ATOM 2937 O O . LEU B 2 156 ? 27.404 -0.784 -0.268 1.00 22.14 156 LEU L O 1
ATOM 2942 N N . GLN B 2 157 ? 25.385 -1.734 -0.571 1.00 16.27 157 GLN L N 1
ATOM 2943 C CA . GLN B 2 157 ? 25.237 -1.234 -1.930 1.00 13.62 157 GLN L CA 1
ATOM 2944 C C . GLN B 2 157 ? 24.593 0.145 -1.925 1.00 18.05 157 GLN L C 1
ATOM 2945 O O . GLN B 2 157 ? 23.687 0.410 -1.136 1.00 20.05 157 GLN L O 1
ATOM 2951 N N . SER B 2 158 ? 25.066 1.011 -2.814 1.00 13.93 158 SER L N 1
ATOM 2952 C CA A SER B 2 158 ? 24.539 2.365 -2.930 0.53 16.06 158 SER L CA 1
ATOM 2953 C CA B SER B 2 158 ? 24.501 2.350 -2.944 0.47 16.06 158 SER L CA 1
ATOM 2954 C C . SER B 2 158 ? 24.344 2.756 -4.400 1.00 13.56 158 SER L C 1
ATOM 2955 O O . SER B 2 158 ? 25.252 2.590 -5.208 1.00 14.02 158 SER L O 1
ATOM 2960 N N . GLY B 2 159 ? 23.162 3.275 -4.731 1.00 14.01 159 GLY L N 1
ATOM 2961 C CA . GLY B 2 159 ? 22.907 3.834 -6.046 1.00 14.17 159 GLY L CA 1
ATOM 2962 C C . GLY B 2 159 ? 22.540 2.845 -7.135 1.00 14.64 159 GLY L C 1
ATOM 2963 O O . GLY B 2 159 ? 22.298 3.241 -8.276 1.00 17.44 159 GLY L O 1
ATOM 2964 N N . ASN B 2 160 ? 22.497 1.560 -6.799 1.00 11.91 160 ASN L N 1
ATOM 2965 C CA . ASN B 2 160 ? 22.238 0.551 -7.825 1.00 12.87 160 ASN L CA 1
ATOM 2966 C C . ASN B 2 160 ? 21.010 -0.293 -7.521 1.00 14.59 160 ASN L C 1
ATOM 2967 O O . ASN B 2 160 ? 20.894 -1.418 -8.008 1.00 13.38 160 ASN L O 1
ATOM 2972 N N . SER B 2 161 ? 20.081 0.260 -6.746 1.00 12.25 161 SER L N 1
ATOM 2973 C CA . SER B 2 161 ? 18.809 -0.432 -6.517 1.00 11.83 161 SER L CA 1
ATOM 2974 C C . SER B 2 161 ? 17.614 0.492 -6.698 1.00 12.59 161 SER L C 1
ATOM 2975 O O . SER B 2 161 ? 17.729 1.712 -6.559 1.00 13.78 161 SER L O 1
ATOM 2978 N N . GLN B 2 162 ? 16.471 -0.106 -7.027 1.00 10.82 162 GLN L N 1
ATOM 2979 C CA . GLN B 2 162 ? 15.221 0.631 -7.183 1.00 11.65 162 GLN L CA 1
ATOM 2980 C C . GLN B 2 162 ? 14.077 -0.123 -6.523 1.00 11.14 162 GLN L C 1
ATOM 2981 O O . GLN B 2 162 ? 14.009 -1.355 -6.600 1.00 11.95 162 GLN L O 1
ATOM 2987 N N . GLU B 2 163 ? 13.177 0.627 -5.888 1.00 11.02 163 GLU L N 1
ATOM 2988 C CA . GLU B 2 163 ? 12.018 0.066 -5.194 1.00 12.20 163 GLU L CA 1
ATOM 2989 C C . GLU B 2 163 ? 10.712 0.396 -5.886 1.00 12.42 163 GLU L C 1
ATOM 2990 O O . GLU B 2 163 ? 10.575 1.456 -6.493 1.00 12.84 163 GLU L O 1
ATOM 2996 N N . SER B 2 164 ? 9.751 -0.509 -5.747 1.00 12.69 164 SER L N 1
ATOM 2997 C CA . SER B 2 164 ? 8.385 -0.267 -6.175 1.00 11.59 164 SER L CA 1
ATOM 2998 C C . SER B 2 164 ? 7.437 -0.815 -5.113 1.00 12.70 164 SER L C 1
ATOM 2999 O O . SER B 2 164 ? 7.724 -1.843 -4.500 1.00 11.72 164 SER L O 1
ATOM 3002 N N . VAL B 2 165 ? 6.314 -0.134 -4.886 1.00 12.85 165 VAL L N 1
ATOM 3003 C CA . VAL B 2 165 ? 5.358 -0.544 -3.851 1.00 11.49 165 VAL L CA 1
ATOM 3004 C C . VAL B 2 165 ? 3.943 -0.589 -4.424 1.00 13.66 165 VAL L C 1
ATOM 3005 O O . VAL B 2 165 ? 3.573 0.264 -5.224 1.00 15.27 165 VAL L O 1
ATOM 3009 N N . THR B 2 166 ? 3.161 -1.593 -4.039 1.00 13.15 166 THR L N 1
ATOM 3010 C CA . THR B 2 166 ? 1.782 -1.683 -4.502 1.00 13.24 166 THR L CA 1
ATOM 3011 C C . THR B 2 166 ? 0.902 -0.735 -3.710 1.00 15.63 166 THR L C 1
ATOM 3012 O O . THR B 2 166 ? 1.288 -0.261 -2.642 1.00 15.44 166 THR L O 1
ATOM 3016 N N . GLU B 2 167 ? -0.284 -0.467 -4.242 1.00 15.89 167 GLU L N 1
ATOM 3017 C CA . GLU B 2 167 ? -1.318 0.193 -3.464 1.00 16.85 167 GLU L CA 1
ATOM 3018 C C . GLU B 2 167 ? -1.894 -0.774 -2.432 1.00 14.81 167 GLU L C 1
ATOM 3019 O O . GLU B 2 167 ? -1.738 -1.994 -2.530 1.00 16.34 167 GLU L O 1
ATOM 3025 N N . GLN B 2 168 ? -2.565 -0.224 -1.431 1.00 15.98 168 GLN L N 1
ATOM 3026 C CA . GLN B 2 168 ? -3.168 -1.041 -0.399 1.00 16.45 168 GLN L CA 1
ATOM 3027 C C . GLN B 2 168 ? -4.102 -2.104 -0.997 1.00 19.28 168 GLN L C 1
ATOM 3028 O O . GLN B 2 168 ? -4.956 -1.790 -1.819 1.00 20.91 168 GLN L O 1
ATOM 3034 N N . ASP B 2 169 ? -3.917 -3.360 -0.599 1.00 18.90 169 ASP L N 1
ATOM 3035 C CA . ASP B 2 169 ? -4.678 -4.471 -1.172 1.00 22.62 169 ASP L CA 1
ATOM 3036 C C . ASP B 2 169 ? -6.161 -4.355 -0.824 1.00 25.48 169 ASP L C 1
ATOM 3037 O O . ASP B 2 169 ? -6.518 -3.962 0.287 1.00 25.61 169 ASP L O 1
ATOM 3042 N N . SER B 2 170 ? -7.017 -4.686 -1.785 1.00 29.29 170 SER L N 1
ATOM 3043 C CA . SER B 2 170 ? -8.453 -4.476 -1.635 1.00 31.65 170 SER L CA 1
ATOM 3044 C C . SER B 2 170 ? -9.035 -5.424 -0.594 1.00 32.85 170 SER L C 1
ATOM 3045 O O . SER B 2 170 ? -10.021 -5.098 0.076 1.00 38.29 170 SER L O 1
ATOM 3048 N N . LYS B 2 171 ? -8.406 -6.590 -0.448 1.00 33.26 171 LYS L N 1
ATOM 3049 C CA . LYS B 2 171 ? -8.949 -7.648 0.401 1.00 34.50 171 LYS L CA 1
ATOM 3050 C C . LYS B 2 171 ? -8.369 -7.587 1.825 1.00 29.59 171 LYS L C 1
ATOM 3051 O O . LYS B 2 171 ? -9.120 -7.600 2.806 1.00 31.44 171 LYS L O 1
ATOM 3057 N N . ASP B 2 172 ? -7.042 -7.512 1.949 1.00 23.91 172 ASP L N 1
ATOM 3058 C CA . ASP B 2 172 ? -6.431 -7.590 3.276 1.00 20.32 172 ASP L CA 1
ATOM 3059 C C . ASP B 2 172 ? -5.741 -6.294 3.736 1.00 16.34 172 ASP L C 1
ATOM 3060 O O . ASP B 2 172 ? -5.119 -6.272 4.792 1.00 19.76 172 ASP L O 1
ATOM 3065 N N . SER B 2 173 ? -5.859 -5.234 2.937 1.00 18.68 173 SER L N 1
ATOM 3066 C CA . SER B 2 173 ? -5.340 -3.906 3.294 1.00 17.75 173 SER L CA 1
ATOM 3067 C C . SER B 2 173 ? -3.825 -3.864 3.511 1.00 16.20 173 SER L C 1
ATOM 3068 O O . SER B 2 173 ? -3.325 -2.954 4.180 1.00 17.92 173 SER L O 1
ATOM 3071 N N . THR B 2 174 ? -3.102 -4.841 2.974 1.00 15.26 174 THR L N 1
ATOM 3072 C CA . THR B 2 174 ? -1.641 -4.844 3.102 1.00 12.96 174 THR L CA 1
ATOM 3073 C C . THR B 2 174 ? -0.964 -4.221 1.890 1.00 12.79 174 THR L C 1
ATOM 3074 O O . THR B 2 174 ? -1.606 -3.904 0.881 1.00 13.63 174 THR L O 1
ATOM 3078 N N . TYR B 2 175 ? 0.346 -4.046 2.014 1.00 11.90 175 TYR L N 1
ATOM 3079 C CA . TYR B 2 175 ? 1.192 -3.602 0.915 1.00 12.18 175 TYR L CA 1
ATOM 3080 C C . TYR B 2 175 ? 2.186 -4.693 0.577 1.00 13.58 175 TYR L C 1
ATOM 3081 O O . TYR B 2 175 ? 2.471 -5.551 1.407 1.00 13.02 175 TYR L O 1
ATOM 3090 N N . SER B 2 176 ? 2.733 -4.630 -0.631 1.00 12.70 176 SER L N 1
ATOM 3091 C CA . SER B 2 176 ? 3.904 -5.423 -0.976 1.00 10.79 176 SER L CA 1
ATOM 3092 C C . SER B 2 176 ? 4.922 -4.504 -1.635 1.00 11.58 176 SER L C 1
ATOM 3093 O O . SER B 2 176 ? 4.563 -3.457 -2.168 1.00 12.58 176 SER L O 1
ATOM 3096 N N . LEU B 2 177 ? 6.194 -4.882 -1.576 1.00 12.01 177 LEU L N 1
ATOM 3097 C CA . LEU B 2 177 ? 7.266 -4.031 -2.080 1.00 11.11 177 LEU L CA 1
ATOM 3098 C C . LEU B 2 177 ? 8.324 -4.880 -2.753 1.00 12.75 177 LEU L C 1
ATOM 3099 O O . LEU B 2 177 ? 8.656 -5.961 -2.264 1.00 12.81 177 LEU L O 1
ATOM 3104 N N . SER B 2 178 ? 8.876 -4.387 -3.861 1.00 10.72 178 SER L N 1
ATOM 3105 C CA . SER B 2 178 ? 10.026 -5.053 -4.454 1.00 12.14 178 SER L CA 1
ATOM 3106 C C . SER B 2 178 ? 11.234 -4.120 -4.446 1.00 13.97 178 SER L C 1
ATOM 3107 O O . SER B 2 178 ? 11.103 -2.901 -4.603 1.00 15.31 178 SER L O 1
ATOM 3110 N N . SER B 2 179 ? 12.415 -4.687 -4.235 1.00 12.24 179 SER L N 1
ATOM 3111 C CA . SER B 2 179 ? 13.642 -3.928 -4.416 1.00 11.28 179 SER L CA 1
ATOM 3112 C C . SER B 2 179 ? 14.493 -4.715 -5.392 1.00 12.53 179 SER L C 1
ATOM 3113 O O . SER B 2 179 ? 14.675 -5.920 -5.226 1.00 13.79 179 SER L O 1
ATOM 3116 N N . THR B 2 180 ? 15.009 -4.032 -6.409 1.00 10.67 180 THR L N 1
ATOM 3117 C CA . THR B 2 180 ? 15.785 -4.706 -7.433 1.00 9.97 180 THR L CA 1
ATOM 3118 C C . THR B 2 180 ? 17.186 -4.125 -7.503 1.00 9.58 180 THR L C 1
ATOM 3119 O O . THR B 2 180 ? 17.348 -2.925 -7.669 1.00 11.07 180 THR L O 1
ATOM 3123 N N . LEU B 2 181 ? 18.180 -4.993 -7.346 1.00 10.36 181 LEU L N 1
ATOM 3124 C CA . LEU B 2 181 ? 19.595 -4.633 -7.400 1.00 10.33 181 LEU L CA 1
ATOM 3125 C C . LEU B 2 181 ? 20.121 -4.951 -8.795 1.00 11.69 181 LEU L C 1
ATOM 3126 O O . LEU B 2 181 ? 19.940 -6.068 -9.277 1.00 12.97 181 LEU L O 1
ATOM 3131 N N . THR B 2 182 ? 20.753 -3.978 -9.451 1.00 12.69 182 THR L N 1
ATOM 3132 C CA . THR B 2 182 ? 21.261 -4.176 -10.807 1.00 11.96 182 THR L CA 1
ATOM 3133 C C . THR B 2 182 ? 22.780 -4.177 -10.801 1.00 14.20 182 THR L C 1
ATOM 3134 O O . THR B 2 182 ? 23.393 -3.223 -10.336 1.00 13.53 182 THR L O 1
ATOM 3138 N N . LEU B 2 183 ? 23.373 -5.244 -11.325 1.00 11.72 183 LEU L N 1
ATOM 3139 C CA . LEU B 2 183 ? 24.824 -5.401 -11.375 1.00 12.75 183 LEU L CA 1
ATOM 3140 C C . LEU B 2 183 ? 25.256 -5.842 -12.759 1.00 12.91 183 LEU L C 1
ATOM 3141 O O . LEU B 2 183 ? 24.480 -6.477 -13.463 1.00 14.39 183 LEU L O 1
ATOM 3146 N N . SER B 2 184 ? 26.496 -5.554 -13.146 1.00 14.09 184 SER L N 1
ATOM 3147 C CA . SER B 2 184 ? 27.027 -6.18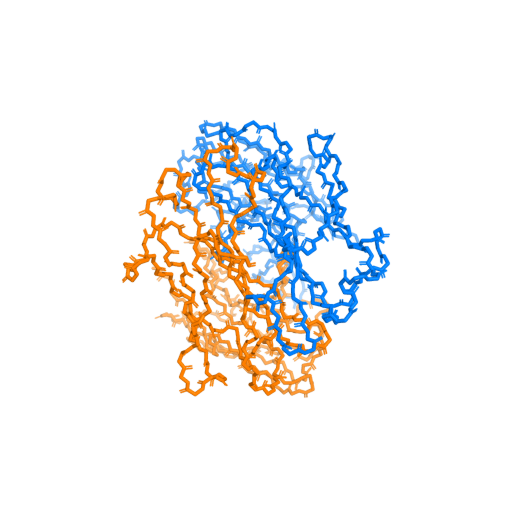1 -14.352 1.00 16.35 184 SER L CA 1
ATOM 3148 C C . SER B 2 184 ? 27.203 -7.670 -14.097 1.00 14.22 184 SER L C 1
ATOM 3149 O O . SER B 2 184 ? 27.352 -8.090 -12.953 1.00 15.01 184 SER L O 1
ATOM 3152 N N . LYS B 2 185 ? 27.173 -8.479 -15.148 1.00 15.40 185 LYS L N 1
ATOM 3153 C CA . LYS B 2 185 ? 27.462 -9.899 -14.969 1.00 17.71 185 LYS L CA 1
ATOM 3154 C C . LYS B 2 185 ? 28.849 -10.070 -14.343 1.00 17.41 185 LYS L C 1
ATOM 3155 O O . LYS B 2 185 ? 29.034 -10.892 -13.443 1.00 15.95 185 LYS L O 1
ATOM 3161 N N . ALA B 2 186 ? 29.811 -9.270 -14.800 1.00 19.60 186 ALA L N 1
ATOM 3162 C CA . ALA B 2 186 ? 31.176 -9.350 -14.284 1.00 19.81 186 ALA L CA 1
ATOM 3163 C C . ALA B 2 186 ? 31.220 -9.124 -12.773 1.00 18.25 186 ALA L C 1
ATOM 3164 O O . ALA B 2 186 ? 31.886 -9.870 -12.060 1.00 19.90 186 ALA L O 1
ATOM 3166 N N . ASP B 2 187 ? 30.502 -8.114 -12.281 1.00 16.40 187 ASP L N 1
ATOM 3167 C CA . ASP B 2 187 ? 30.492 -7.838 -10.847 1.00 16.81 187 ASP L CA 1
ATOM 3168 C C . ASP B 2 187 ? 29.757 -8.942 -10.088 1.00 15.46 187 ASP L C 1
ATOM 3169 O O . ASP B 2 187 ? 30.147 -9.315 -8.982 1.00 16.34 187 ASP L O 1
ATOM 3174 N N . TYR B 2 188 ? 28.681 -9.462 -10.679 1.00 14.50 188 TYR L N 1
ATOM 3175 C CA . TYR B 2 188 ? 27.932 -10.537 -10.043 1.00 13.76 188 TYR L CA 1
ATOM 3176 C C . TYR B 2 188 ? 28.804 -11.780 -9.894 1.00 15.31 188 TYR L C 1
ATOM 3177 O O . TYR B 2 188 ? 28.765 -12.454 -8.865 1.00 17.55 188 TYR L O 1
ATOM 3186 N N . GLU B 2 189 ? 29.603 -12.086 -10.912 1.00 16.74 189 GLU L N 1
ATOM 3187 C CA . GLU B 2 189 ? 30.434 -13.289 -10.868 1.00 18.72 189 GLU L CA 1
ATOM 3188 C C . GLU B 2 189 ? 31.644 -13.160 -9.941 1.00 20.76 189 GLU L C 1
ATOM 3189 O O . GLU B 2 189 ? 32.244 -14.167 -9.561 1.00 22.85 189 GLU L O 1
ATOM 3195 N N . LYS B 2 190 ? 31.978 -11.931 -9.563 1.00 17.91 190 LYS L N 1
ATOM 3196 C CA . LYS B 2 190 ? 33.126 -11.654 -8.697 1.00 21.03 190 LYS L CA 1
ATOM 3197 C C . LYS B 2 190 ? 32.796 -11.756 -7.211 1.00 22.48 190 LYS L C 1
ATOM 3198 O O . LYS B 2 190 ? 33.688 -11.650 -6.362 1.00 20.57 190 LYS L O 1
ATOM 3204 N N . HIS B 2 191 ? 31.517 -11.939 -6.896 1.00 16.51 191 HIS L N 1
ATOM 3205 C CA . HIS B 2 191 ? 31.082 -11.944 -5.509 1.00 15.97 191 HIS L CA 1
ATOM 3206 C C . HIS B 2 191 ? 30.196 -13.125 -5.195 1.00 16.35 191 HIS L C 1
ATOM 3207 O O . HIS B 2 191 ? 29.632 -13.738 -6.093 1.00 17.46 191 HIS L O 1
ATOM 3214 N N . LYS B 2 192 ? 30.074 -13.433 -3.910 1.00 14.64 192 LYS L N 1
ATOM 3215 C CA . LYS B 2 192 ? 29.430 -14.675 -3.480 1.00 17.18 192 LYS L CA 1
ATOM 3216 C C . LYS B 2 192 ? 28.093 -14.504 -2.754 1.00 15.79 192 LYS L C 1
ATOM 3217 O O . LYS B 2 192 ? 27.092 -15.142 -3.108 1.00 14.83 192 LYS L O 1
ATOM 3223 N N . VAL B 2 193 ? 28.084 -13.673 -1.717 1.00 16.23 193 VAL L N 1
ATOM 3224 C CA . VAL B 2 193 ? 26.911 -13.554 -0.859 1.00 14.65 193 VAL L CA 1
ATOM 3225 C C . VAL B 2 193 ? 26.059 -12.354 -1.247 1.00 13.76 193 VAL L C 1
ATOM 3226 O O . VAL B 2 193 ? 26.546 -11.220 -1.265 1.00 15.14 193 VAL L O 1
ATOM 3230 N N . TYR B 2 194 ? 24.789 -12.620 -1.533 1.00 12.84 194 TYR L N 1
ATOM 3231 C CA . TYR B 2 194 ? 23.821 -11.582 -1.900 1.00 12.95 194 TYR L CA 1
ATOM 3232 C C . TYR B 2 194 ? 22.731 -11.527 -0.846 1.00 13.05 194 TYR L C 1
ATOM 3233 O O . TYR B 2 194 ? 22.018 -12.507 -0.641 1.00 13.96 194 TYR L O 1
ATOM 3242 N N . ALA B 2 195 ? 22.620 -10.385 -0.163 1.00 13.35 195 ALA L N 1
ATOM 3243 C CA . ALA B 2 195 ? 21.751 -10.290 1.006 1.00 14.19 195 ALA L CA 1
ATOM 3244 C C . ALA B 2 195 ? 20.836 -9.084 0.949 1.00 13.23 195 ALA L C 1
ATOM 3245 O O . ALA B 2 195 ? 21.264 -7.970 0.653 1.00 14.36 195 ALA L O 1
ATOM 3247 N N . CYS B 2 196 ? 19.567 -9.309 1.275 1.00 13.23 196 CYS L N 1
ATOM 3248 C CA . CYS B 2 196 ? 18.590 -8.233 1.390 1.00 14.48 196 CYS L CA 1
ATOM 3249 C C . CYS B 2 196 ? 18.099 -8.135 2.834 1.00 15.45 196 CYS L C 1
ATOM 3250 O O . CYS B 2 196 ? 17.427 -9.039 3.330 1.00 18.13 196 CYS L O 1
ATOM 3253 N N . GLU B 2 197 ? 18.444 -7.040 3.504 1.00 12.79 197 GLU L N 1
ATOM 3254 C CA . GLU B 2 197 ? 18.111 -6.866 4.913 1.00 14.72 197 GLU L CA 1
ATOM 3255 C C . GLU B 2 197 ? 16.899 -5.968 5.060 1.00 13.15 197 GLU L C 1
ATOM 3256 O O . GLU B 2 197 ? 16.912 -4.831 4.586 1.00 14.95 197 GLU L O 1
ATOM 3262 N N . VAL B 2 198 ? 15.871 -6.470 5.739 1.00 13.21 198 VAL L N 1
ATOM 3263 C CA . VAL B 2 198 ? 14.595 -5.767 5.822 1.00 12.34 198 VAL L CA 1
ATOM 3264 C C . VAL B 2 198 ? 14.272 -5.306 7.238 1.00 15.78 198 VAL L C 1
ATOM 3265 O O . VAL B 2 198 ? 14.366 -6.082 8.184 1.00 17.51 198 VAL L O 1
ATOM 3269 N N . THR B 2 199 ? 13.897 -4.038 7.365 1.00 13.13 199 THR L N 1
ATOM 3270 C CA . THR B 2 199 ? 13.465 -3.474 8.636 1.00 14.36 199 THR L CA 1
ATOM 3271 C C . THR B 2 199 ? 12.006 -3.051 8.530 1.00 13.74 199 THR L C 1
ATOM 3272 O O . THR B 2 199 ? 11.625 -2.326 7.605 1.00 12.06 199 THR L O 1
ATOM 3276 N N . HIS B 2 200 ? 11.190 -3.527 9.467 1.00 14.54 200 HIS L N 1
ATOM 3277 C CA . HIS B 2 200 ? 9.771 -3.191 9.501 1.00 13.43 200 HIS L CA 1
ATOM 3278 C C . HIS B 2 200 ? 9.268 -3.339 10.935 1.00 15.93 200 HIS L C 1
ATOM 3279 O O . HIS B 2 200 ? 9.763 -4.178 11.673 1.00 16.49 200 HIS L O 1
ATOM 3286 N N . GLN B 2 201 ? 8.296 -2.530 11.329 1.00 14.90 201 GLN L N 1
ATOM 3287 C CA . GLN B 2 201 ? 7.897 -2.516 12.742 1.00 16.24 201 GLN L CA 1
ATOM 3288 C C . GLN B 2 201 ? 7.200 -3.801 13.185 1.00 19.20 201 GLN L C 1
ATOM 3289 O O . GLN B 2 201 ? 7.062 -4.048 14.388 1.00 19.12 201 GLN L O 1
ATOM 3295 N N . GLY B 2 202 ? 6.776 -4.624 12.230 1.00 16.53 202 GLY L N 1
ATOM 3296 C CA . GLY B 2 202 ? 6.189 -5.918 12.548 1.00 18.53 202 GLY L CA 1
ATOM 3297 C C . GLY B 2 202 ? 7.229 -6.973 12.898 1.00 19.70 202 GLY L C 1
ATOM 3298 O O . GLY B 2 202 ? 6.890 -8.074 13.338 1.00 21.47 202 GLY L O 1
ATOM 3299 N N . LEU B 2 203 ? 8.502 -6.631 12.702 1.00 18.59 203 LEU L N 1
ATOM 3300 C CA . LEU B 2 203 ? 9.614 -7.523 13.006 1.00 20.85 203 LEU L CA 1
ATOM 3301 C C . LEU B 2 203 ? 10.311 -7.049 14.269 1.00 21.85 203 LEU L C 1
ATOM 3302 O O . LEU B 2 203 ? 10.578 -5.858 14.421 1.00 23.64 203 LEU L O 1
ATOM 3307 N N . SER B 2 204 ? 10.626 -7.977 15.166 1.00 25.49 204 SER L N 1
ATOM 3308 C CA . SER B 2 204 ? 11.307 -7.606 16.403 1.00 28.65 204 SER L CA 1
ATOM 3309 C C . SER B 2 204 ? 12.712 -7.089 16.115 1.00 27.40 204 SER L C 1
ATOM 3310 O O . SER B 2 204 ? 13.238 -6.245 16.841 1.00 29.66 204 SER L O 1
ATOM 3313 N N . SER B 2 205 ? 13.310 -7.595 15.041 1.00 24.71 205 SER L N 1
ATOM 3314 C CA . SER B 2 205 ? 14.614 -7.129 14.601 1.00 26.88 205 SER L CA 1
ATOM 3315 C C . SER B 2 205 ? 14.716 -7.334 13.083 1.00 23.00 205 SER L C 1
ATOM 3316 O O . SER B 2 205 ? 13.930 -8.087 12.516 1.00 23.32 205 SER L O 1
ATOM 3319 N N . PRO B 2 206 ? 15.663 -6.644 12.423 1.00 23.91 206 PRO L N 1
ATOM 3320 C CA . PRO B 2 206 ? 15.701 -6.764 10.962 1.00 20.36 206 PRO L CA 1
ATOM 3321 C C . PRO B 2 206 ? 15.915 -8.196 10.516 1.00 22.36 206 PRO L C 1
ATOM 3322 O O . PRO B 2 206 ? 16.587 -8.970 11.203 1.00 25.96 206 PRO L O 1
ATOM 3326 N N . VAL B 2 207 ? 15.308 -8.545 9.389 1.00 19.00 207 VAL L N 1
ATOM 3327 C CA . VAL B 2 207 ? 15.408 -9.878 8.828 1.00 18.46 207 VAL L CA 1
ATOM 3328 C C . VAL B 2 207 ? 16.277 -9.837 7.583 1.00 21.15 207 VAL L C 1
ATOM 3329 O O . VAL B 2 207 ? 16.129 -8.950 6.744 1.00 18.41 207 VAL L O 1
ATOM 3333 N N . THR B 2 208 ? 17.195 -10.787 7.468 1.00 18.24 208 THR L N 1
ATOM 3334 C CA . THR B 2 208 ? 18.033 -10.876 6.281 1.00 18.85 208 THR L CA 1
ATOM 3335 C C . THR B 2 208 ? 17.734 -12.148 5.513 1.00 21.01 208 THR L C 1
ATOM 3336 O O . THR B 2 208 ? 17.731 -13.228 6.089 1.00 20.15 208 THR L O 1
ATOM 3340 N N . LYS B 2 209 ? 17.439 -12.014 4.222 1.00 17.50 209 LYS L N 1
ATOM 3341 C CA . LYS B 2 209 ? 17.360 -13.169 3.337 1.00 17.59 209 LYS L CA 1
ATOM 3342 C C . LYS B 2 209 ? 18.530 -13.090 2.383 1.00 18.16 209 LYS L C 1
ATOM 3343 O O . LYS B 2 209 ? 18.838 -12.016 1.860 1.00 15.56 209 LYS L O 1
ATOM 3349 N N . SER B 2 210 ? 19.189 -14.222 2.156 1.00 16.62 210 SER L N 1
ATOM 3350 C CA . SER B 2 210 ? 20.374 -14.235 1.314 1.00 16.23 210 SER L CA 1
ATOM 3351 C C . SER B 2 210 ? 20.516 -15.525 0.518 1.00 18.17 210 SER L C 1
ATOM 3352 O O . SER B 2 210 ? 19.887 -16.546 0.827 1.00 18.98 210 SER L O 1
ATOM 3355 N N . PHE B 2 211 ? 21.326 -15.463 -0.531 1.00 16.66 211 PHE L N 1
ATOM 3356 C CA . PHE B 2 211 ? 21.775 -16.667 -1.215 1.00 14.05 211 PHE L CA 1
ATOM 3357 C C . PHE B 2 211 ? 23.251 -16.521 -1.544 1.00 18.72 211 PHE L C 1
ATOM 3358 O O . PHE B 2 211 ? 23.785 -15.409 -1.579 1.00 16.72 211 PHE L O 1
ATOM 3366 N N . ASN B 2 212 ? 23.905 -17.652 -1.772 1.00 15.94 212 ASN L N 1
ATOM 3367 C CA . ASN B 2 212 ? 25.269 -17.674 -2.274 1.00 17.93 212 ASN L CA 1
ATOM 3368 C C . ASN B 2 212 ? 25.249 -17.996 -3.765 1.00 17.76 212 ASN L C 1
ATOM 3369 O O . ASN B 2 212 ? 24.642 -18.977 -4.180 1.00 18.44 212 ASN L O 1
ATOM 3374 N N . ARG B 2 213 ? 25.879 -17.158 -4.577 1.00 16.00 213 ARG L N 1
ATOM 3375 C CA . ARG B 2 213 ? 25.938 -17.421 -6.008 1.00 16.83 213 ARG L CA 1
ATOM 3376 C C . ARG B 2 213 ? 26.529 -18.801 -6.293 1.00 19.58 213 ARG L C 1
ATOM 3377 O O . ARG B 2 213 ? 27.589 -19.146 -5.776 1.00 21.72 213 ARG L O 1
ATOM 3385 N N . GLY B 2 214 ? 25.825 -19.581 -7.101 1.00 22.30 214 GLY L N 1
ATOM 3386 C CA . GLY B 2 214 ? 26.329 -20.870 -7.545 1.00 26.86 214 GLY L CA 1
ATOM 3387 C C . GLY B 2 214 ? 25.756 -22.037 -6.774 1.00 34.44 214 GLY L C 1
ATOM 3388 O O . GLY B 2 214 ? 25.946 -23.197 -7.144 1.00 37.14 214 GLY L O 1
ATOM 3389 N N . GLU B 2 215 ? 25.047 -21.739 -5.696 1.00 29.82 215 GLU L N 1
ATOM 3390 C CA . GLU B 2 215 ? 24.495 -22.809 -4.887 1.00 33.31 215 GLU L CA 1
ATOM 3391 C C . GLU B 2 215 ? 23.016 -23.003 -5.174 1.00 41.22 215 GLU L C 1
ATOM 3392 O O . GLU B 2 215 ? 22.270 -22.045 -5.413 1.00 47.23 215 GLU L O 1
ATOM 3398 N N . CYS B 2 216 ? 22.608 -24.267 -5.165 1.00 44.88 216 CYS L N 1
ATOM 3399 C CA . CYS B 2 216 ? 21.317 -24.669 -5.707 1.00 49.88 216 CYS L CA 1
ATOM 3400 C C . CYS B 2 216 ? 20.113 -24.259 -4.854 1.00 53.37 216 CYS L C 1
ATOM 3401 O O . CYS B 2 216 ? 19.047 -23.910 -5.383 1.00 55.01 216 CYS L O 1
#

Radius of gyration: 24.71 Å; Cα contacts (8 Å, |Δi|>4): 1171; chains: 2; bounding box: 59×69×48 Å

Foldseek 3Di:
DFAWAKDAADEAEQQAKDKMKIATPDDQLQQWKKWKWWDAPPGDIDTAWIFNRNPPGDIDGDPVQPPFKDKGADNVRSMIMIMGGRDDQRPFTWMKMFIWSCQPDQDPPQGSDTDRDHMYPTYGYGYAPDDFDFWDKDKQAWDPVQADDFKGKIWIKTDFGDDDDKDKDKPVNPDDPQKDWDDWDQDPVRGIITMIMGMDTPVCQVPDWIWMWMDDVVNRDTDTHTHHHDDD/DKAKAKPPQEAAEAFFAKDKIKIFIPWWDQLQFKWKWWDDPPDDIDTQGGSQADGDPPHDVLWGWDDGTGIIMTMRHGHDPVRQTWMWMWRHDDDDDIDIHPIYGYAYDDDFDFWDKDKDWFDPVCLVVQKTKIKIKTPFGPDPDKDKWKAFLHRTDPDFKDKDKDQQDPPRRGIMMMMMGMDGSVVVVVTFKIKIWMDDPNDPDIDIDIGTPPDD

Nearest PDB structures (foldseek):
  5uel-assembly1_H  TM=1.004E+00  e=1.834E-48  Homo sapiens
  5uem-assembly1_H  TM=9.853E-01  e=3.668E-45  Homo sapiens
  7rku-assembly4_E  TM=8.998E-01  e=5.562E-32  Homo sapiens
  8k0c-assembly1_E  TM=8.739E-01  e=2.516E-31  Macaca mulatta
  4nwu-assembly1_H  TM=6.332E-01  e=9.758E-34  Homo sapiens

Secondary structure (DSSP, 8-state):
--EEEEPPPEEE-TT--EEEEEEEESS-GGGSEEEEEEE-TTS--EEEEEE-TTTT--EEE-TTTTTSEEEEEETTTTEEEEEE-S--GGG-EEEEEEEE-TT-S-BTTTBS-----EE---EEEEE--PPPBPPEEEEE---GGGEETTEEEEEEEEEEEBSS--EEEEGGGTB-TTEEEPPPEE-TTS-EEEEEEEEEEGGGGGT---EEEEEEGGGTEEEEEE------/---EEEESSEEEE-TT--EEEEEEEEEEE-GGGEEEEEE-TTS--EEEEBTTTBPPTT--TTEEEEEEEEEEEEEESS--GGG-SEEEEEE--SSSS-EE---EEEEE----BPPEEEEEPPPHHHHTTTEEEEEEEEEEEBSS--EEEEEETTEEP-SSEEEEEPPPPTTT--EEEEEEEEEEHHHHHT--EEEEEEE-TTSSS-EEEEEETT--

B-factor: mean 20.36, std 9.84, range [7.82, 85.05]

Solvent-accessible surface area: 19864 Å² total; per-residue (Å²): 186,71,106,7,67,10,34,54,56,60,72,50,114,57,53,31,52,6,66,0,29,1,78,6,27,56,38,98,3,54,46,33,12,0,0,0,1,14,36,18,106,91,181,39,18,57,7,1,0,0,0,66,2,31,101,69,14,61,29,54,76,7,101,98,2,59,65,43,14,53,6,68,70,53,76,165,62,48,11,0,68,1,31,1,80,134,3,60,115,118,1,22,3,35,1,7,0,0,23,1,0,18,19,26,76,83,36,127,92,95,30,130,21,32,1,1,45,27,25,0,96,13,2,60,2,28,5,12,80,23,82,78,103,20,13,52,10,16,25,4,30,2,27,100,27,0,47,58,74,58,51,0,0,0,0,0,6,0,17,34,0,4,18,82,82,15,86,29,43,2,31,104,40,95,32,102,90,31,39,21,56,3,70,24,31,93,25,131,79,22,28,16,10,17,6,0,0,0,28,8,79,30,101,19,32,78,123,89,64,12,43,0,24,4,41,0,136,59,31,126,37,133,35,102,55,132,4,109,60,46,111,134,176,29,86,10,74,13,64,44,48,69,28,47,37,40,72,38,82,151,1,64,1,34,0,106,8,54,131,56,26,92,64,47,32,0,0,0,0,10,14,61,96,76,95,52,10,93,7,0,0,14,18,5,69,43,89,13,109,74,21,43,93,44,0,117,10,56,37,68,33,42,70,0,37,0,12,0,45,120,2,54,94,93,1,31,8,28,0,18,0,1,18,2,9,35,50,55,51,4,37,24,4,94,10,0,68,2,20,46,108,72,102,79,21,39,10,48,12,3,0,1,48,13,18,117,76,2,19,181,75,37,36,0,2,0,0,0,0,0,6,53,0,9,25,105,108,29,109,22,54,7,51,7,59,120,56,112,44,108,87,42,52,70,83,11,28,16,113,38,38,109,188,57,14,5,10,0,5,6,1,26,0,59,18,52,87,66,60,9,72,144,60,81,51,0,9,0,36,0,46,7,122,32,35,128,69,67,46,71,79,57,23,54,55,76,110,107

Sequence (448 aa):
QVRLVQSGGQVKKPGASVTVSCEADGYDFPDYYIHWVRQAPGRGPEWLGLIKVGHGGAAIYAPNLRGRVSMTRDIHTTTAYMTLQRLTLDDTATYYCSRDNFGTRPVPGRGYYYGMDVWGQGTTIIVSSASTKGPSVFPLAPSSKSTSGGTAALGCLVKDYFPEPVTVSWNSGALTSGVHTFPAVLQSSGLYSLSSVVTVPSSSLGTQTYICNVNHKPSNNTKVDKRVEPKSCEIVLTTQSPGVLSSLSPGERASLSCRASHGLDTSHLAWFQHKPGQPPRLLIYGTSSRPPGIPDRFRGSGSGTDFTLTITKLEPEDFAVYYCQNSGGGTPLIFGPGTKVNNIKRTVAAPSVFIFPPSDEQLKSSGTASVVCLLNNFYPREAKVQWKVDNALQSSGNSQESVTEQDSKDSTYSLSSTLTLSKADYEKHKVYACEVTHQGLSSPVTKSFNRGEC